Protein AF-A0AAD0HXM1-F1 (afdb_monomer_lite)

Sequence (402 aa):
MSLQNEPLKQADGYAETAYRADAIPEQSYAPQNEMLRGRILETRLPWGSYLGINPTTHQYSESWFREYDYMGRDYHDHTMINEKRWSKRVDENIGILYRLIRFIFVIYSHGFSFIRTGGGVGGGWLFTGVAFGTAILGSLATIVYGNNEFPWVLVKLLFWVALFCSIATLFLHLWEKHELKFYKGNRNWSDDYAFCRRTGMVMTSRGDFPFYEFDAYIEMRVGTQGSQFHSFKVIHRYPHRSPDPLTNNSLEFSFAVDGSITQRYAVWDMLQRYMDVSQPLPDVPELEPFRHLDPTTKAYDEAGKRGRPATYWRDLYANSSEEELKALREAHRAEVDSTIWGGRPDLMELSVPNYRETRKGEPEDVNDFGRFPWKEGKFVDRPEATPSLGSTDQQLNDEHTR

Structure (mmCIF, N/CA/C/O backbone):
data_AF-A0AAD0HXM1-F1
#
_entry.id   AF-A0AAD0HXM1-F1
#
loop_
_atom_site.group_PDB
_atom_site.id
_atom_site.type_symbol
_atom_site.label_atom_id
_atom_site.label_alt_id
_atom_site.label_comp_id
_atom_site.label_asym_id
_atom_site.label_entity_id
_atom_site.label_seq_id
_atom_site.pdbx_PDB_ins_code
_atom_site.Cartn_x
_atom_site.Cartn_y
_atom_site.Cartn_z
_atom_site.occupancy
_atom_site.B_iso_or_equiv
_atom_site.auth_seq_id
_atom_site.auth_comp_id
_atom_site.auth_asym_id
_atom_site.auth_atom_id
_atom_site.pdbx_PDB_model_num
ATOM 1 N N . MET A 1 1 ? -5.496 -35.653 29.731 1.00 32.97 1 MET A N 1
ATOM 2 C CA . MET A 1 1 ? -5.748 -35.720 28.276 1.00 32.97 1 MET A CA 1
ATOM 3 C C . MET A 1 1 ? -6.501 -34.456 27.915 1.00 32.97 1 MET A C 1
ATOM 5 O O . MET A 1 1 ? -7.514 -34.183 28.541 1.00 32.97 1 MET A O 1
ATOM 9 N N . SER A 1 2 ? -5.896 -33.638 27.057 1.00 34.12 2 SER A N 1
ATOM 10 C CA . SER A 1 2 ? -6.302 -32.267 26.736 1.00 34.12 2 SER A CA 1
ATOM 11 C C . SER A 1 2 ? -7.701 -32.228 26.118 1.00 34.12 2 SER A C 1
ATOM 13 O O . SER A 1 2 ? -7.911 -32.827 25.065 1.00 34.12 2 SER A O 1
ATOM 15 N N . LEU A 1 3 ? -8.642 -31.543 26.772 1.00 31.56 3 LEU A N 1
ATOM 16 C CA . LEU A 1 3 ? -9.893 -31.120 26.152 1.00 31.56 3 LEU A CA 1
ATOM 17 C C . LEU A 1 3 ? -9.554 -29.922 25.266 1.00 31.56 3 LEU A C 1
ATOM 19 O O . LEU A 1 3 ? -9.218 -28.845 25.753 1.00 31.56 3 LEU A O 1
ATOM 23 N N . GLN A 1 4 ? -9.559 -30.163 23.960 1.00 37.06 4 GLN A N 1
ATOM 24 C CA . GLN A 1 4 ? -9.468 -29.132 22.941 1.00 37.06 4 GLN A CA 1
ATOM 25 C C . GLN A 1 4 ? -10.657 -28.178 23.113 1.00 37.06 4 GLN A C 1
ATOM 27 O O . GLN A 1 4 ? -11.807 -28.580 22.960 1.00 37.06 4 GLN A O 1
ATOM 32 N N . ASN A 1 5 ? -10.363 -26.922 23.443 1.00 39.97 5 ASN A N 1
ATOM 33 C CA . ASN A 1 5 ? -11.288 -25.811 23.269 1.00 39.97 5 ASN A CA 1
ATOM 34 C C . ASN A 1 5 ? -11.462 -25.590 21.759 1.00 39.97 5 ASN A C 1
ATOM 36 O O . ASN A 1 5 ? -10.663 -24.887 21.143 1.00 39.97 5 ASN A O 1
ATOM 40 N N . GLU A 1 6 ? -12.469 -26.214 21.148 1.00 37.59 6 GLU A N 1
ATOM 41 C CA . GLU A 1 6 ? -13.006 -25.698 19.889 1.00 37.59 6 GLU A CA 1
ATOM 42 C C . GLU A 1 6 ? -13.690 -24.354 20.187 1.00 37.59 6 GLU A C 1
ATOM 44 O O . GLU A 1 6 ? -14.572 -24.310 21.049 1.00 37.59 6 GLU A O 1
ATOM 49 N N . PRO A 1 7 ? -13.311 -23.248 19.524 1.00 40.91 7 PRO A N 1
ATOM 50 C CA . PRO A 1 7 ? -14.053 -22.006 19.655 1.00 40.91 7 PRO A CA 1
ATOM 51 C C . PRO A 1 7 ? -15.442 -22.192 19.035 1.00 40.91 7 PRO A C 1
ATOM 53 O O . PRO A 1 7 ? -15.580 -22.624 17.886 1.00 40.91 7 PRO A O 1
ATOM 56 N N . LEU A 1 8 ? -16.472 -21.876 19.821 1.00 42.34 8 LEU A N 1
ATOM 57 C CA . LEU A 1 8 ? -17.867 -21.856 19.398 1.00 42.34 8 LEU A CA 1
ATOM 58 C C . LEU A 1 8 ? -18.001 -20.934 18.175 1.00 42.34 8 LEU A C 1
ATOM 60 O O . LEU A 1 8 ? -17.753 -19.734 18.246 1.00 42.34 8 LEU A O 1
ATOM 64 N N . LYS A 1 9 ? -18.365 -21.499 17.020 1.00 36.47 9 LYS A N 1
ATOM 65 C CA . LYS A 1 9 ? -18.714 -20.714 15.830 1.00 36.47 9 LYS A CA 1
ATOM 66 C C . LYS A 1 9 ? -20.023 -19.975 16.094 1.00 36.47 9 LYS A C 1
ATOM 68 O O . LYS A 1 9 ? -21.070 -20.614 16.191 1.00 36.47 9 LYS A O 1
ATOM 73 N N . GLN A 1 10 ? -19.984 -18.647 16.134 1.00 47.28 10 GLN A N 1
ATOM 74 C CA . GLN A 1 10 ? -21.189 -17.843 15.953 1.00 47.28 10 GLN A CA 1
ATOM 75 C C . GLN A 1 10 ? -21.678 -17.974 14.495 1.00 47.28 10 GLN A C 1
ATOM 77 O O . GLN A 1 10 ? -20.895 -18.237 13.578 1.00 47.28 10 GLN A O 1
ATOM 82 N N . ALA A 1 11 ? -22.988 -17.849 14.286 1.00 48.62 11 ALA A N 1
ATOM 83 C CA . ALA A 1 11 ? -23.705 -18.293 13.086 1.00 48.62 11 ALA A CA 1
ATOM 84 C C . ALA A 1 11 ? -23.389 -17.543 11.766 1.00 48.62 11 ALA A C 1
ATOM 86 O O . ALA A 1 11 ? -23.899 -17.947 10.725 1.00 48.62 11 ALA A O 1
ATOM 87 N N . ASP A 1 12 ? -22.506 -16.537 11.768 1.00 63.88 12 ASP A N 1
ATOM 88 C CA . ASP A 1 12 ? -22.343 -15.591 10.648 1.00 63.88 12 ASP A CA 1
ATOM 89 C C . ASP A 1 12 ? -20.978 -15.645 9.934 1.00 63.88 12 ASP A C 1
ATOM 91 O O . ASP A 1 12 ? -20.632 -14.762 9.157 1.00 63.88 12 ASP A O 1
ATOM 95 N N . GLY A 1 13 ? -20.175 -16.693 10.148 1.00 84.19 13 GLY A N 1
ATOM 96 C CA . GLY A 1 13 ? -18.921 -16.897 9.401 1.00 84.19 13 GLY A CA 1
ATOM 97 C C . GLY A 1 13 ? -17.726 -16.033 9.841 1.00 84.19 13 GLY A C 1
ATOM 98 O O . GLY A 1 13 ? -16.655 -16.142 9.231 1.00 84.19 13 GLY A O 1
ATOM 99 N N . TYR A 1 14 ? -17.880 -15.246 10.910 1.00 93.12 14 TYR A N 1
ATOM 100 C CA . TYR A 1 14 ? -16.817 -14.514 11.611 1.00 93.12 14 TYR A CA 1
ATOM 101 C C . TYR A 1 14 ? -16.508 -15.151 12.976 1.00 93.12 14 TYR A C 1
ATOM 103 O O . TYR A 1 14 ? -17.357 -15.821 13.564 1.00 93.12 14 TYR A O 1
ATOM 111 N N . ALA A 1 15 ? -15.282 -14.971 13.471 1.00 92.69 15 ALA A N 1
ATOM 112 C CA . ALA A 1 15 ? -14.894 -15.387 14.818 1.00 92.69 15 ALA A CA 1
ATOM 113 C C . ALA A 1 15 ? -15.370 -14.370 15.867 1.00 92.69 15 ALA A C 1
ATOM 115 O O . ALA A 1 15 ? -15.524 -13.192 15.560 1.00 92.69 15 ALA A O 1
ATOM 116 N N . GLU A 1 16 ? -15.506 -14.793 17.125 1.00 90.69 16 GLU A N 1
ATOM 117 C CA . GLU A 1 16 ? -15.851 -13.893 18.242 1.00 90.69 16 GLU A CA 1
ATOM 118 C C . GLU A 1 16 ? -14.805 -12.788 18.465 1.00 90.69 16 GLU A C 1
ATOM 120 O O . GLU A 1 16 ? -15.119 -11.711 18.957 1.00 90.69 16 GLU A O 1
ATOM 125 N N . THR A 1 17 ? -13.558 -13.040 18.065 1.00 92.75 17 THR A N 1
ATOM 126 C CA . THR A 1 17 ? -12.446 -12.083 18.128 1.00 92.75 17 THR A CA 1
ATOM 127 C C . THR A 1 17 ? -12.428 -11.092 16.962 1.00 92.75 17 THR A C 1
ATOM 129 O O . THR A 1 17 ? -11.535 -10.245 16.901 1.00 92.75 17 THR A O 1
ATOM 132 N N . ALA A 1 18 ? -13.366 -11.202 16.011 1.00 95.25 18 ALA A N 1
ATOM 133 C CA . ALA A 1 18 ? -13.436 -10.312 14.862 1.00 95.25 18 ALA A CA 1
ATOM 134 C C . ALA A 1 18 ? -13.611 -8.854 15.302 1.00 95.25 18 ALA A C 1
ATOM 136 O O . ALA A 1 18 ? -14.377 -8.537 16.211 1.00 95.25 18 ALA A O 1
ATOM 137 N N . TYR A 1 19 ? -12.883 -7.954 14.643 1.00 95.56 19 TYR A N 1
ATOM 138 C CA . TYR A 1 19 ? -12.873 -6.549 15.023 1.00 95.56 19 TYR A CA 1
ATOM 139 C C . TYR A 1 19 ? -14.203 -5.873 14.672 1.00 95.56 19 TYR A C 1
ATOM 141 O O . TYR A 1 19 ? -14.718 -6.041 13.565 1.00 95.56 19 TYR A O 1
ATOM 149 N N . ARG A 1 20 ? -14.729 -5.081 15.611 1.00 94.19 20 ARG A N 1
ATOM 150 C CA . ARG A 1 20 ? -15.883 -4.201 15.417 1.00 94.19 20 ARG A CA 1
ATOM 151 C C . ARG A 1 20 ? -15.635 -2.862 16.106 1.00 94.19 20 ARG A C 1
ATOM 153 O O . ARG A 1 20 ? -15.197 -2.845 17.258 1.00 94.19 20 ARG A O 1
ATOM 160 N N . ALA A 1 21 ? -15.905 -1.749 15.423 1.00 92.00 21 ALA A N 1
ATOM 161 C CA . ALA A 1 21 ? -15.661 -0.414 15.976 1.00 92.00 21 ALA A CA 1
ATOM 162 C C . ALA A 1 21 ? -16.510 -0.098 17.218 1.00 92.00 21 ALA A C 1
ATOM 164 O O . ALA A 1 21 ? -16.067 0.641 18.092 1.00 92.00 21 ALA A O 1
ATOM 165 N N . ASP A 1 22 ? -17.714 -0.667 17.297 1.00 89.56 22 ASP A N 1
ATOM 166 C CA . ASP A 1 22 ? -18.676 -0.487 18.389 1.00 89.56 22 ASP A CA 1
ATOM 167 C C . ASP A 1 22 ? -18.417 -1.404 19.597 1.00 89.56 22 ASP A C 1
ATOM 169 O O . ASP A 1 22 ? -19.078 -1.264 20.624 1.00 89.56 22 ASP A O 1
ATOM 173 N N . ALA A 1 23 ? -17.458 -2.332 19.499 1.00 90.94 23 ALA A N 1
ATOM 174 C CA . ALA A 1 23 ? -17.190 -3.342 20.522 1.00 90.94 23 ALA A CA 1
ATOM 175 C C . ALA A 1 23 ? -15.684 -3.566 20.752 1.00 90.94 23 ALA A C 1
ATOM 177 O O . ALA A 1 23 ? -15.217 -4.702 20.847 1.00 90.94 23 ALA A O 1
ATOM 178 N N . ILE A 1 24 ? -14.903 -2.484 20.831 1.00 92.50 24 ILE A N 1
ATOM 179 C CA . ILE A 1 24 ? -13.469 -2.569 21.141 1.00 92.50 24 ILE A CA 1
ATOM 180 C C . ILE A 1 24 ? -13.301 -2.985 22.616 1.00 92.50 24 ILE A C 1
ATOM 182 O O . ILE A 1 24 ? -13.756 -2.255 23.502 1.00 92.50 24 ILE A O 1
ATOM 186 N N . PRO A 1 25 ? -12.640 -4.121 22.912 1.00 93.44 25 PRO A N 1
ATOM 187 C CA . PRO A 1 25 ? -12.508 -4.604 24.282 1.00 93.44 25 PRO A CA 1
ATOM 188 C C . PRO A 1 25 ? -11.629 -3.681 25.127 1.00 93.44 25 PRO A C 1
ATOM 190 O O . PRO A 1 25 ? -10.716 -3.023 24.615 1.00 93.44 25 PRO A O 1
ATOM 193 N N . GLU A 1 26 ? -11.881 -3.677 26.437 1.00 94.25 26 GLU A N 1
ATOM 194 C CA . GLU A 1 26 ? -11.019 -3.005 27.408 1.00 94.25 26 GLU A CA 1
ATOM 195 C C . GLU A 1 26 ? -9.593 -3.554 27.345 1.00 94.25 26 GLU A C 1
ATOM 197 O O . GLU A 1 26 ? -9.349 -4.756 27.200 1.00 94.25 26 GLU A O 1
ATOM 202 N N . GLN A 1 27 ? -8.633 -2.646 27.457 1.00 93.31 27 GLN A N 1
ATOM 203 C CA . GLN A 1 27 ? -7.227 -2.929 27.248 1.00 93.31 27 GLN A CA 1
ATOM 204 C C . GLN A 1 27 ? -6.375 -2.357 28.378 1.00 93.31 27 GLN A C 1
ATOM 206 O O . GLN A 1 27 ? -6.724 -1.386 29.049 1.00 93.31 27 GLN A O 1
ATOM 211 N N . SER A 1 28 ? -5.200 -2.956 28.575 1.00 91.06 28 SER A N 1
ATOM 212 C CA . SER A 1 28 ? -4.213 -2.423 29.512 1.00 91.06 28 SER A CA 1
ATOM 213 C C . SER A 1 28 ? -3.706 -1.055 29.060 1.00 91.06 28 SER A C 1
ATOM 215 O O . SER A 1 28 ? -3.667 -0.768 27.861 1.00 91.06 28 SER A O 1
ATOM 217 N N . TYR A 1 29 ? -3.225 -0.257 30.014 1.00 88.75 29 TYR A N 1
ATOM 218 C CA . TYR A 1 29 ? -2.552 1.016 29.759 1.00 88.75 29 TYR A CA 1
ATOM 219 C C . TYR A 1 29 ? -1.592 0.942 28.566 1.00 88.75 29 TYR A C 1
ATOM 221 O O . TYR A 1 29 ? -0.802 0.002 28.452 1.00 88.75 29 TYR A O 1
ATOM 229 N N . ALA A 1 30 ? -1.649 1.948 27.696 1.00 85.94 30 ALA A N 1
ATOM 230 C CA . ALA A 1 30 ? -0.683 2.153 26.633 1.00 85.94 30 ALA A CA 1
ATOM 231 C C . ALA A 1 30 ? 0.693 2.411 27.275 1.00 85.94 30 ALA A C 1
ATOM 233 O O . ALA A 1 30 ? 0.867 3.436 27.944 1.00 85.94 30 ALA A O 1
ATOM 234 N N . PRO A 1 31 ? 1.662 1.488 27.139 1.00 83.31 31 PRO A N 1
ATOM 235 C CA . PRO A 1 31 ? 2.967 1.662 27.750 1.00 83.31 31 PRO A CA 1
ATOM 236 C C . PRO A 1 31 ? 3.726 2.778 27.037 1.00 83.31 31 PRO A C 1
ATOM 238 O O . PRO A 1 31 ? 3.564 2.997 25.834 1.00 83.31 31 PRO A O 1
ATOM 241 N N . GLN A 1 32 ? 4.625 3.444 27.759 1.00 76.06 32 GLN A N 1
ATOM 242 C CA . GLN A 1 32 ? 5.604 4.299 27.107 1.00 76.06 32 GLN A CA 1
ATOM 243 C C . GLN A 1 32 ? 6.514 3.413 26.253 1.00 76.06 32 GLN A C 1
ATOM 245 O O . GLN A 1 32 ? 7.295 2.612 26.766 1.00 76.06 32 GLN A O 1
ATOM 250 N N . ASN A 1 33 ? 6.377 3.512 24.934 1.00 71.88 33 ASN A N 1
ATOM 251 C CA . ASN A 1 33 ? 7.138 2.670 24.029 1.00 71.88 33 ASN A CA 1
ATOM 252 C C . ASN A 1 33 ? 8.527 3.285 23.790 1.00 71.88 33 ASN A C 1
ATOM 254 O O . ASN A 1 33 ? 8.722 4.092 22.880 1.00 71.88 33 ASN A O 1
ATOM 258 N N . GLU A 1 34 ? 9.501 2.904 24.624 1.00 68.50 34 GLU A N 1
ATOM 259 C CA . GLU A 1 34 ? 10.899 3.339 24.486 1.00 68.50 34 GLU A CA 1
ATOM 260 C C . GLU A 1 34 ? 11.507 2.965 23.127 1.00 68.50 34 GLU A C 1
ATOM 262 O O . GLU A 1 34 ? 12.394 3.663 22.643 1.00 68.50 34 GLU A O 1
ATOM 267 N N . MET A 1 35 ? 10.991 1.929 22.457 1.00 68.12 35 MET A N 1
ATOM 268 C CA . MET A 1 35 ? 11.449 1.512 21.124 1.00 68.12 35 MET A CA 1
ATOM 269 C C . MET A 1 35 ? 11.015 2.496 20.024 1.00 68.12 35 MET A C 1
ATOM 271 O O . MET A 1 35 ? 11.477 2.405 18.888 1.00 68.12 35 MET A O 1
ATOM 275 N N . LEU A 1 36 ? 10.141 3.459 20.342 1.00 73.50 36 LEU A N 1
ATOM 276 C CA . LEU A 1 36 ? 9.790 4.571 19.453 1.00 73.50 36 LEU A CA 1
ATOM 277 C C . LEU A 1 36 ? 10.665 5.811 19.675 1.00 73.50 36 LEU A C 1
ATOM 279 O O . LEU A 1 36 ? 10.545 6.797 18.943 1.00 73.50 36 LEU A O 1
ATOM 283 N N . ARG A 1 37 ? 11.552 5.792 20.676 1.00 68.62 37 ARG A N 1
ATOM 284 C CA . ARG A 1 37 ? 12.403 6.932 21.019 1.00 68.62 37 ARG A CA 1
ATOM 285 C C . ARG A 1 37 ? 13.362 7.255 19.871 1.00 68.62 37 ARG A C 1
ATOM 287 O O . ARG A 1 37 ? 13.983 6.372 19.293 1.00 68.62 37 ARG A O 1
ATOM 294 N N . GLY A 1 38 ? 13.480 8.541 19.538 1.00 67.00 38 GLY A N 1
ATOM 295 C CA . GLY A 1 38 ? 14.324 9.022 18.436 1.00 67.00 38 GLY A CA 1
ATOM 296 C C . GLY A 1 38 ? 13.674 8.951 17.048 1.00 67.00 38 GLY A C 1
ATOM 297 O O . GLY A 1 38 ? 14.235 9.490 16.097 1.00 67.00 38 GLY A O 1
ATOM 298 N N . ARG A 1 39 ? 12.479 8.354 16.920 1.00 74.81 39 ARG A N 1
ATOM 299 C CA . ARG A 1 39 ? 11.689 8.386 15.682 1.00 74.81 39 ARG A CA 1
ATOM 300 C C . ARG A 1 39 ? 10.868 9.668 15.600 1.00 74.81 39 ARG A C 1
ATOM 302 O O . ARG A 1 39 ? 10.336 10.152 16.601 1.00 74.81 39 ARG A O 1
ATOM 309 N N . ILE A 1 40 ? 10.709 10.185 14.385 1.00 73.50 40 ILE A N 1
ATOM 310 C CA . ILE A 1 40 ? 9.857 11.346 14.117 1.00 73.50 40 ILE A CA 1
ATOM 311 C C . ILE A 1 40 ? 8.458 10.834 13.767 1.00 73.50 40 ILE A C 1
ATOM 313 O O . ILE A 1 40 ? 8.066 10.740 12.606 1.00 73.50 40 ILE A O 1
ATOM 317 N N . LEU A 1 41 ? 7.734 10.426 14.810 1.00 75.81 41 LEU A N 1
ATOM 318 C CA . LEU A 1 41 ? 6.304 10.135 14.736 1.00 75.81 41 LEU A CA 1
ATOM 319 C C . LEU A 1 41 ? 5.560 11.461 14.873 1.00 75.81 41 LEU A C 1
ATOM 321 O O . LEU A 1 41 ? 5.592 12.078 15.945 1.00 75.81 41 LEU A O 1
ATOM 325 N N . GLU A 1 42 ? 4.970 11.916 13.773 1.00 71.62 42 GLU A N 1
ATOM 326 C CA . GLU A 1 42 ? 4.308 13.218 13.694 1.00 71.62 42 GLU A CA 1
ATOM 327 C C . GLU A 1 42 ? 2.931 13.169 14.342 1.00 71.62 42 GLU A C 1
ATOM 329 O O . GLU A 1 42 ? 2.610 14.006 15.179 1.00 71.62 42 GLU A O 1
ATOM 334 N N . THR A 1 43 ? 2.129 12.163 13.988 1.00 79.44 43 THR A N 1
ATOM 335 C CA . THR A 1 43 ? 0.763 12.031 14.494 1.00 79.44 43 THR A CA 1
ATOM 336 C C . THR A 1 43 ? 0.313 10.573 14.553 1.00 79.44 43 THR A C 1
ATOM 338 O O . THR A 1 43 ? 0.739 9.743 13.740 1.00 79.44 43 THR A O 1
ATOM 341 N N . ARG A 1 44 ? -0.540 10.261 15.536 1.00 87.81 44 ARG A N 1
ATOM 342 C CA . ARG A 1 44 ? -1.249 8.979 15.655 1.00 87.81 44 ARG A CA 1
ATOM 343 C C . ARG A 1 44 ? -2.659 9.139 15.091 1.00 87.81 44 ARG A C 1
ATOM 345 O O . ARG A 1 44 ? -3.363 10.074 15.466 1.00 87.81 44 ARG A O 1
ATOM 352 N N . LEU A 1 45 ? -3.086 8.245 14.209 1.00 90.94 45 LEU A N 1
ATOM 353 C CA . LEU A 1 45 ? -4.378 8.318 13.521 1.00 90.94 45 LEU A CA 1
ATOM 354 C C . LEU A 1 45 ? -5.527 7.784 14.398 1.00 90.94 45 LEU A C 1
ATOM 356 O O . LEU A 1 45 ? -5.273 6.934 15.252 1.00 90.94 45 LEU A O 1
ATOM 360 N N . PRO A 1 46 ? -6.765 8.290 14.230 1.00 91.12 46 PRO A N 1
ATOM 361 C CA . PRO A 1 46 ? -7.874 7.974 15.129 1.00 91.12 46 PRO A CA 1
ATOM 362 C C . PRO A 1 46 ? -8.513 6.624 14.799 1.00 91.12 46 PRO A C 1
ATOM 364 O O . PRO A 1 46 ? -8.541 6.214 13.634 1.00 91.12 46 PRO A O 1
ATOM 367 N N . TRP A 1 47 ? -9.069 5.959 15.810 1.00 93.19 47 TRP A N 1
ATOM 368 C CA . TRP A 1 47 ? -9.835 4.724 15.652 1.00 93.19 47 TRP A CA 1
ATOM 369 C C . TRP A 1 47 ? -11.346 4.957 15.512 1.00 93.19 47 TRP A C 1
ATOM 371 O O . TRP A 1 47 ? -11.919 5.820 16.174 1.00 93.19 47 TRP A O 1
ATOM 381 N N . GLY A 1 48 ? -12.001 4.132 14.690 1.00 85.88 48 GLY A N 1
ATOM 382 C CA . GLY A 1 48 ? -13.452 3.899 14.698 1.00 85.88 48 GLY A CA 1
ATOM 383 C C . GLY A 1 48 ? -14.349 4.991 14.094 1.00 85.88 48 GLY A C 1
ATOM 384 O O . GLY A 1 48 ? -15.547 4.774 13.949 1.00 85.88 48 GLY A O 1
ATOM 385 N N . SER A 1 49 ? -13.801 6.145 13.703 1.00 88.06 49 SER A N 1
ATOM 386 C CA . SER A 1 49 ? -14.552 7.227 13.047 1.00 88.06 49 SER A CA 1
ATOM 387 C C . SER A 1 49 ? -14.300 7.240 11.535 1.00 88.06 49 SER A C 1
ATOM 389 O O . SER A 1 49 ? -13.359 7.880 11.057 1.00 88.06 49 SER A O 1
ATOM 391 N N . TYR A 1 50 ? -15.118 6.504 10.776 1.00 92.81 50 TYR A N 1
ATOM 392 C CA . TYR A 1 50 ? -14.901 6.300 9.338 1.00 92.81 50 TYR A CA 1
ATOM 393 C C . TYR A 1 50 ? -15.503 7.408 8.471 1.00 92.81 50 TYR A C 1
ATOM 395 O O . TYR A 1 50 ? -16.666 7.764 8.640 1.00 92.81 50 TYR A O 1
ATOM 403 N N . LEU A 1 51 ? -14.736 7.902 7.496 1.00 93.25 51 LEU A N 1
ATOM 404 C CA . LEU A 1 51 ? -15.245 8.790 6.439 1.00 93.25 51 LEU A CA 1
ATOM 405 C C . LEU A 1 51 ? -15.717 8.020 5.202 1.00 93.25 51 LEU A C 1
ATOM 407 O O . LEU A 1 51 ? -16.449 8.565 4.384 1.00 93.25 51 LEU A O 1
ATOM 411 N N . GLY A 1 52 ? -15.304 6.758 5.047 1.00 93.00 52 GLY A N 1
ATOM 412 C CA . GLY A 1 52 ? -15.732 5.929 3.917 1.00 93.00 52 GLY A CA 1
ATOM 413 C C . GLY A 1 52 ? -14.996 6.227 2.609 1.00 93.00 52 GLY A C 1
ATOM 414 O O . GLY A 1 52 ? -15.340 5.655 1.578 1.00 93.00 52 GLY A O 1
ATOM 415 N N . ILE A 1 53 ? -13.968 7.080 2.642 1.00 94.00 53 ILE A N 1
ATOM 416 C CA . ILE A 1 53 ? -13.172 7.448 1.469 1.00 94.00 53 ILE A CA 1
ATOM 417 C C . ILE A 1 53 ? -11.936 6.552 1.402 1.00 94.00 53 ILE A C 1
ATOM 419 O O . ILE A 1 53 ? -11.179 6.423 2.366 1.00 94.00 53 ILE A O 1
ATOM 423 N N . ASN A 1 54 ? -11.750 5.898 0.258 1.00 95.38 54 ASN A N 1
ATOM 424 C CA . ASN A 1 54 ? -10.607 5.029 0.007 1.00 95.38 54 ASN A CA 1
ATOM 425 C C . ASN A 1 54 ? -9.393 5.847 -0.469 1.00 95.38 54 ASN A C 1
ATOM 427 O O . ASN A 1 54 ? -9.547 6.920 -1.044 1.00 95.38 54 ASN A O 1
ATOM 431 N N . PRO A 1 55 ? -8.170 5.352 -0.253 1.00 94.81 55 PRO A N 1
ATOM 432 C CA . PRO A 1 55 ? -6.971 5.952 -0.814 1.00 94.81 55 PRO A CA 1
ATOM 433 C C . PRO A 1 55 ? -6.929 5.756 -2.329 1.00 94.81 55 PRO A C 1
ATOM 435 O O . PRO A 1 55 ? -7.336 4.715 -2.855 1.00 94.81 55 PRO A O 1
ATOM 438 N N . THR A 1 56 ? -6.340 6.720 -3.035 1.00 93.81 56 THR A N 1
ATOM 439 C CA . THR A 1 56 ? -6.282 6.693 -4.502 1.00 93.81 56 THR A CA 1
ATOM 440 C C . THR A 1 56 ? -5.538 5.471 -5.040 1.00 93.81 56 THR A C 1
ATOM 442 O O . THR A 1 56 ? -5.918 4.939 -6.082 1.00 93.81 56 THR A O 1
ATOM 445 N N . THR A 1 57 ? -4.522 4.991 -4.314 1.00 90.94 57 THR A N 1
ATOM 446 C CA . THR A 1 57 ? -3.734 3.802 -4.679 1.00 90.94 57 THR A CA 1
ATOM 447 C C . THR A 1 57 ? -4.574 2.532 -4.797 1.00 90.94 57 THR A C 1
ATOM 449 O O . THR A 1 57 ? -4.210 1.655 -5.574 1.00 90.94 57 THR A O 1
ATOM 452 N N . HIS A 1 58 ? -5.683 2.438 -4.057 1.00 92.88 58 HIS A N 1
ATOM 453 C CA . HIS A 1 58 ? -6.606 1.307 -4.134 1.00 92.88 58 HIS A CA 1
ATOM 454 C C . HIS A 1 58 ? -7.844 1.640 -4.960 1.00 92.88 58 HIS A C 1
ATOM 456 O O . HIS A 1 58 ? -8.198 0.860 -5.831 1.00 92.88 58 HIS A O 1
ATOM 462 N N . GLN A 1 59 ? -8.465 2.813 -4.781 1.00 93.56 59 GLN A N 1
ATOM 463 C CA . GLN A 1 59 ? -9.699 3.164 -5.499 1.00 93.56 59 GLN A CA 1
ATOM 464 C C . GLN A 1 59 ? -9.563 3.040 -7.025 1.00 93.56 59 GLN A C 1
ATOM 466 O O . GLN A 1 59 ? -10.486 2.577 -7.684 1.00 93.56 59 GLN A O 1
ATOM 471 N N . TYR A 1 60 ? -8.412 3.431 -7.577 1.00 92.38 60 TYR A N 1
ATOM 472 C CA . TYR A 1 60 ? -8.107 3.296 -9.002 1.00 92.38 60 TYR A CA 1
ATOM 473 C C . TYR A 1 60 ? -6.750 2.610 -9.215 1.00 92.38 60 TYR A C 1
ATOM 475 O O . TYR A 1 60 ? -5.875 3.130 -9.911 1.00 92.38 60 TYR A O 1
ATOM 483 N N . SER A 1 61 ? -6.578 1.432 -8.612 1.00 88.62 61 SER A N 1
ATOM 484 C CA . SER A 1 61 ? -5.371 0.597 -8.704 1.00 88.62 61 SER A CA 1
ATOM 485 C C . SER A 1 61 ? -4.922 0.333 -10.151 1.00 88.62 61 SER A C 1
ATOM 487 O O . SER A 1 61 ? -5.731 0.018 -11.022 1.00 88.62 61 SER A O 1
ATOM 489 N N . GLU A 1 62 ? -3.631 0.462 -10.452 1.00 83.06 62 GLU A N 1
ATOM 490 C CA . GLU A 1 62 ? -3.134 0.380 -11.838 1.00 83.06 62 GLU A CA 1
ATOM 491 C C . GLU A 1 62 ? -2.965 -1.058 -12.341 1.00 83.06 62 GLU A C 1
ATOM 493 O O . GLU A 1 62 ? -3.150 -1.329 -13.526 1.00 83.06 62 GLU A O 1
ATOM 498 N N . SER A 1 63 ? -2.626 -1.994 -11.454 1.00 81.56 63 SER A N 1
ATOM 499 C CA . SER A 1 63 ? -2.197 -3.341 -11.845 1.00 81.56 63 SER A CA 1
ATOM 500 C C . SER A 1 63 ? -3.282 -4.411 -11.730 1.00 81.56 63 SER A C 1
ATOM 502 O O . SER A 1 63 ? -3.138 -5.473 -12.340 1.00 81.56 63 SER A O 1
ATOM 504 N N . TRP A 1 64 ? -4.363 -4.156 -10.982 1.00 89.25 64 TRP A N 1
ATOM 505 C CA . TRP A 1 64 ? -5.323 -5.199 -10.603 1.00 89.25 64 TRP A CA 1
ATOM 506 C C . TRP A 1 64 ? -5.967 -5.881 -11.821 1.00 89.25 64 TRP A C 1
ATOM 508 O O . TRP A 1 64 ? -5.988 -7.106 -11.890 1.00 89.25 64 TRP A O 1
ATOM 518 N N . PHE A 1 65 ? -6.435 -5.101 -12.805 1.00 92.00 65 PHE A N 1
ATOM 519 C CA . PHE A 1 65 ? -7.268 -5.604 -13.899 1.00 92.00 65 PHE A CA 1
ATOM 520 C C . PHE A 1 65 ? -6.499 -6.559 -14.809 1.00 92.00 65 PHE A C 1
ATOM 522 O O . PHE A 1 65 ? -7.001 -7.620 -15.163 1.00 92.00 65 PHE A O 1
ATOM 529 N N . ARG A 1 66 ? -5.241 -6.228 -15.125 1.00 88.88 66 ARG A N 1
ATOM 530 C CA . ARG A 1 66 ? -4.372 -7.077 -15.948 1.00 88.88 66 ARG A CA 1
ATOM 531 C C . ARG A 1 66 ? -4.047 -8.399 -15.246 1.00 88.88 66 ARG A C 1
ATOM 533 O O . ARG A 1 66 ? -3.951 -9.437 -15.894 1.00 88.88 66 ARG A O 1
ATOM 540 N N . GLU A 1 67 ? -3.864 -8.365 -13.924 1.00 89.75 67 GLU A N 1
ATOM 541 C CA . GLU A 1 67 ? -3.675 -9.579 -13.121 1.00 89.75 67 GLU A CA 1
ATOM 542 C C . GLU A 1 67 ? -4.964 -10.411 -13.061 1.00 89.75 67 GLU A C 1
ATOM 544 O O . GLU A 1 67 ? -4.914 -11.620 -13.282 1.00 89.75 67 GLU A O 1
ATOM 549 N N . TYR A 1 68 ? -6.110 -9.768 -12.825 1.00 91.12 68 TYR A N 1
ATOM 550 C CA . TYR A 1 68 ? -7.426 -10.403 -12.772 1.00 91.12 68 TYR A CA 1
ATOM 551 C C . TYR A 1 68 ? -7.791 -11.088 -14.094 1.00 91.12 68 TYR A C 1
ATOM 553 O O . TYR A 1 68 ? -8.139 -12.269 -14.087 1.00 91.12 68 TYR A O 1
ATOM 561 N N . ASP A 1 69 ? -7.648 -10.389 -15.222 1.00 90.69 69 ASP A N 1
ATOM 562 C CA . ASP A 1 69 ? -7.949 -10.909 -16.561 1.00 90.69 69 ASP A CA 1
ATOM 563 C C . ASP A 1 69 ? -7.079 -12.131 -16.906 1.00 90.69 69 ASP A C 1
ATOM 565 O O . ASP A 1 69 ? -7.572 -13.151 -17.388 1.00 90.69 69 ASP A O 1
ATOM 569 N N . TYR A 1 70 ? -5.788 -12.088 -16.558 1.00 90.00 70 TYR A N 1
ATOM 570 C CA . TYR A 1 70 ? -4.870 -13.201 -16.801 1.00 90.00 70 TYR A CA 1
ATOM 571 C C . TYR A 1 70 ? -5.100 -14.406 -15.872 1.00 90.00 70 TYR A C 1
ATOM 573 O O . TYR A 1 70 ? -5.000 -15.561 -16.298 1.00 90.00 70 TYR A O 1
ATOM 581 N N . MET A 1 71 ? -5.336 -14.165 -14.579 1.00 89.12 71 MET A N 1
ATOM 582 C CA . MET A 1 71 ? -5.447 -15.227 -13.571 1.00 89.12 71 MET A CA 1
ATOM 583 C C . MET A 1 71 ? -6.839 -15.864 -13.542 1.00 89.12 71 MET A C 1
ATOM 585 O O . MET A 1 71 ? -6.957 -17.056 -13.244 1.00 89.12 71 MET A O 1
ATOM 589 N N . GLY A 1 72 ? -7.886 -15.098 -13.857 1.00 88.44 72 GLY A N 1
ATOM 590 C CA . GLY A 1 72 ? -9.273 -15.541 -13.828 1.00 88.44 72 GLY A CA 1
ATOM 591 C C . GLY A 1 72 ? -9.669 -16.079 -12.452 1.00 88.44 72 GLY A C 1
ATOM 592 O O . GLY A 1 72 ? -9.623 -15.369 -11.450 1.00 88.44 72 GLY A O 1
ATOM 593 N N . ARG A 1 73 ? -10.042 -17.362 -12.388 1.00 85.19 73 ARG A N 1
ATOM 594 C CA . ARG A 1 73 ? -10.487 -18.013 -11.140 1.00 85.19 73 ARG A CA 1
ATOM 595 C C . ARG A 1 73 ? -9.394 -18.123 -10.077 1.00 85.19 73 ARG A C 1
ATOM 597 O O . ARG A 1 73 ? -9.719 -18.123 -8.896 1.00 85.19 73 ARG A O 1
ATOM 604 N N . ASP A 1 74 ? -8.128 -18.163 -10.484 1.00 88.25 74 ASP A N 1
ATOM 605 C CA . ASP A 1 74 ? -7.001 -18.310 -9.556 1.00 88.25 74 ASP A CA 1
ATOM 606 C C . ASP A 1 74 ? -6.625 -16.969 -8.894 1.00 88.25 74 ASP A C 1
ATOM 608 O O . ASP A 1 74 ? -5.776 -16.927 -8.007 1.00 88.25 74 ASP A O 1
ATOM 612 N N . TYR A 1 75 ? -7.250 -15.852 -9.300 1.00 89.94 75 TYR A N 1
ATOM 613 C CA . TYR A 1 75 ? -6.917 -14.511 -8.807 1.00 89.94 75 TYR A CA 1
ATOM 614 C C . TYR A 1 75 ? -7.002 -14.393 -7.275 1.00 89.94 75 TYR A C 1
ATOM 616 O O . TYR A 1 75 ? -6.179 -13.705 -6.672 1.00 89.94 75 TYR A O 1
ATOM 624 N N . HIS A 1 76 ? -7.932 -15.119 -6.641 1.00 90.56 76 HIS A N 1
ATOM 625 C CA . HIS A 1 76 ? -8.100 -15.167 -5.181 1.00 90.56 76 HIS A CA 1
ATOM 626 C C . HIS A 1 76 ? -6.805 -15.511 -4.424 1.00 90.56 76 HIS A C 1
ATOM 628 O O . HIS A 1 76 ? -6.539 -14.945 -3.361 1.00 90.56 76 HIS A O 1
ATOM 634 N N . ASP A 1 77 ? -5.983 -16.408 -4.972 1.00 86.44 77 ASP A N 1
ATOM 635 C CA . ASP A 1 77 ? -4.787 -16.914 -4.290 1.00 86.44 77 ASP A CA 1
ATOM 636 C C . ASP A 1 77 ? -3.543 -16.061 -4.574 1.00 86.44 77 ASP A C 1
ATOM 638 O O . ASP A 1 77 ? -2.566 -16.093 -3.823 1.00 86.44 77 ASP A O 1
ATOM 642 N N . HIS A 1 78 ? -3.593 -15.244 -5.626 1.00 86.25 78 HIS A N 1
ATOM 643 C CA . HIS A 1 78 ? -2.470 -14.436 -6.103 1.00 86.25 78 HIS A CA 1
ATOM 644 C C . HIS A 1 78 ? -2.618 -12.933 -5.841 1.00 86.25 78 HIS A C 1
ATOM 646 O O . HIS A 1 78 ? -1.687 -12.173 -6.144 1.00 86.25 78 HIS A O 1
ATOM 652 N N . THR A 1 79 ? -3.741 -12.497 -5.274 1.00 89.69 79 THR A N 1
ATOM 653 C CA . THR A 1 79 ? -3.963 -11.114 -4.841 1.00 89.69 79 THR A CA 1
ATOM 654 C C . THR A 1 79 ? -3.428 -10.863 -3.428 1.00 89.69 79 THR A C 1
ATOM 656 O O . THR A 1 79 ? -3.450 -11.738 -2.560 1.00 89.69 79 THR A O 1
ATOM 659 N N . MET A 1 80 ? -2.968 -9.633 -3.191 1.00 91.38 80 MET A N 1
ATOM 660 C CA . MET A 1 80 ? -2.565 -9.155 -1.866 1.00 91.38 80 MET A CA 1
ATOM 661 C C . MET A 1 80 ? -3.750 -9.079 -0.898 1.00 91.38 80 MET A C 1
ATOM 663 O O . MET A 1 80 ? -3.578 -9.295 0.302 1.00 91.38 80 MET A O 1
ATOM 667 N N . ILE A 1 81 ? -4.929 -8.722 -1.412 1.00 93.62 81 ILE A N 1
ATOM 668 C CA . ILE A 1 81 ? -6.133 -8.471 -0.620 1.00 93.62 81 ILE A CA 1
ATOM 669 C C . ILE A 1 81 ? -7.284 -9.286 -1.202 1.00 93.62 81 ILE A C 1
ATOM 671 O O . ILE A 1 81 ? -7.565 -9.200 -2.397 1.00 93.62 81 ILE A O 1
ATOM 675 N N . ASN A 1 82 ? -7.960 -10.045 -0.346 1.00 94.56 82 ASN A N 1
ATOM 676 C CA . ASN A 1 82 ? -9.228 -10.711 -0.639 1.00 94.56 82 ASN A CA 1
ATOM 677 C C . ASN A 1 82 ? -10.201 -10.527 0.541 1.00 94.56 82 ASN A C 1
ATOM 679 O O . ASN A 1 82 ? -9.950 -9.728 1.444 1.00 94.56 82 ASN A O 1
ATOM 683 N N . GLU A 1 83 ? -11.319 -11.251 0.565 1.00 94.62 83 GLU A N 1
ATOM 684 C CA . GLU A 1 83 ? -12.337 -11.126 1.613 1.00 94.62 83 GLU A CA 1
ATOM 685 C C . GLU A 1 83 ? -11.884 -11.608 3.002 1.00 94.62 83 GLU A C 1
ATOM 687 O O . GLU A 1 83 ? -12.524 -11.305 4.007 1.00 94.62 83 GLU A O 1
ATOM 692 N N . LYS A 1 84 ? -10.807 -12.398 3.070 1.00 93.38 84 LYS A N 1
ATOM 693 C CA . LYS A 1 84 ? -10.307 -13.007 4.311 1.00 93.38 84 LYS A CA 1
ATOM 694 C C . LYS A 1 84 ? -9.081 -12.297 4.854 1.00 93.38 84 LYS A C 1
ATOM 696 O O . LYS A 1 84 ? -8.998 -12.113 6.069 1.00 93.38 84 LYS A O 1
ATOM 701 N N . ARG A 1 85 ? -8.133 -11.969 3.973 1.00 93.81 85 ARG A N 1
ATOM 702 C CA . ARG A 1 85 ? -6.803 -11.478 4.336 1.00 93.81 85 ARG A CA 1
ATOM 703 C C . ARG A 1 85 ? -6.372 -10.261 3.525 1.00 93.81 85 ARG A C 1
ATOM 705 O O . ARG A 1 85 ? -6.599 -10.173 2.317 1.00 93.81 85 ARG A O 1
ATOM 712 N N . TRP A 1 86 ? -5.639 -9.384 4.196 1.00 95.69 86 TRP A N 1
ATOM 713 C CA . TRP A 1 86 ? -4.783 -8.377 3.588 1.00 95.69 86 TRP A CA 1
ATOM 714 C C . TRP A 1 86 ? -3.334 -8.721 3.921 1.00 95.69 86 TRP A C 1
ATOM 716 O O . TRP A 1 86 ? -2.831 -8.412 5.004 1.00 95.69 86 TRP A O 1
ATOM 726 N N . SER A 1 87 ? -2.660 -9.384 2.987 1.00 94.31 87 SER A N 1
ATOM 727 C CA . SER A 1 87 ? -1.292 -9.855 3.175 1.00 94.31 87 SER A CA 1
ATOM 728 C C . SER A 1 87 ? -0.272 -8.720 3.075 1.00 94.31 87 SER A C 1
ATOM 730 O O . SER A 1 87 ? -0.444 -7.743 2.339 1.00 94.31 87 SER A O 1
ATOM 732 N N . LYS A 1 88 ? 0.810 -8.846 3.843 1.00 93.06 88 LYS A N 1
ATOM 733 C CA . LYS A 1 88 ? 1.954 -7.924 3.863 1.00 93.06 88 LYS A CA 1
ATOM 734 C C . LYS A 1 88 ? 3.262 -8.581 3.457 1.00 93.06 88 LYS A C 1
ATOM 736 O O . LYS A 1 88 ? 4.292 -7.909 3.434 1.00 93.06 88 LYS A O 1
ATOM 741 N N . ARG A 1 89 ? 3.237 -9.869 3.117 1.00 89.38 89 ARG A N 1
ATOM 742 C CA . ARG A 1 89 ? 4.417 -10.603 2.671 1.00 89.38 89 ARG A CA 1
ATOM 743 C C . ARG A 1 89 ? 4.111 -11.377 1.402 1.00 89.38 89 ARG A C 1
ATOM 745 O O . ARG A 1 89 ? 3.177 -12.169 1.343 1.00 89.38 89 ARG A O 1
ATOM 752 N N . VAL A 1 90 ? 4.967 -11.158 0.414 1.00 87.94 90 VAL A N 1
ATOM 753 C CA . VAL A 1 90 ? 5.070 -12.015 -0.760 1.00 87.94 90 VAL A CA 1
ATOM 754 C C . VAL A 1 90 ? 6.155 -13.045 -0.490 1.00 87.94 90 VAL A C 1
ATOM 756 O O . VAL A 1 90 ? 7.315 -12.684 -0.279 1.00 87.94 90 VAL A O 1
ATOM 759 N N . ASP A 1 91 ? 5.780 -14.313 -0.539 1.00 84.00 91 ASP A N 1
ATOM 760 C CA . ASP A 1 91 ? 6.701 -15.434 -0.545 1.00 84.00 91 ASP A CA 1
ATOM 761 C C . ASP A 1 91 ? 6.964 -15.839 -1.996 1.00 84.00 91 ASP A C 1
ATOM 763 O O . ASP A 1 91 ? 6.064 -16.223 -2.746 1.00 84.00 91 ASP A O 1
ATOM 767 N N . GLU A 1 92 ? 8.224 -15.715 -2.415 1.00 84.31 92 GLU A N 1
ATOM 768 C CA . GLU A 1 92 ? 8.643 -16.157 -3.740 1.00 84.31 92 GLU A CA 1
ATOM 769 C C . GLU A 1 92 ? 9.344 -17.513 -3.660 1.00 84.31 92 GLU A C 1
ATOM 771 O O . GLU A 1 92 ? 10.387 -17.628 -3.003 1.00 84.31 92 GLU A O 1
ATOM 776 N N . ASN A 1 93 ? 8.838 -18.506 -4.396 1.00 83.88 93 ASN A N 1
ATOM 777 C CA . ASN A 1 93 ? 9.421 -19.851 -4.472 1.00 83.88 93 ASN A CA 1
ATOM 778 C C . ASN A 1 93 ? 10.649 -19.910 -5.406 1.00 83.88 93 ASN A C 1
ATOM 780 O O . ASN A 1 93 ? 10.727 -20.712 -6.334 1.00 83.88 93 ASN A O 1
ATOM 784 N N . ILE A 1 94 ? 11.603 -19.003 -5.196 1.00 85.44 94 ILE A N 1
ATOM 785 C CA . ILE A 1 94 ? 12.838 -18.881 -5.977 1.00 85.44 94 ILE A CA 1
ATOM 786 C C . ILE A 1 94 ? 14.029 -18.568 -5.073 1.00 85.44 94 ILE A C 1
ATOM 788 O O . ILE A 1 94 ? 13.941 -17.767 -4.140 1.00 85.44 94 ILE A O 1
ATOM 792 N N . GLY A 1 95 ? 15.168 -19.188 -5.387 1.00 89.38 95 GLY A N 1
ATOM 793 C CA . GLY A 1 95 ? 16.412 -19.024 -4.637 1.00 89.38 95 GLY A CA 1
ATOM 794 C C . GLY A 1 95 ? 17.020 -17.620 -4.748 1.00 89.38 95 GLY A C 1
ATOM 795 O O . GLY A 1 95 ? 16.792 -16.887 -5.712 1.00 89.38 95 GLY A O 1
ATOM 796 N N . ILE A 1 96 ? 17.864 -17.268 -3.774 1.00 90.62 96 ILE A N 1
ATOM 797 C CA . ILE A 1 96 ? 18.519 -15.950 -3.663 1.00 90.62 96 ILE A CA 1
ATOM 798 C C . ILE A 1 96 ? 19.320 -15.599 -4.925 1.00 90.62 96 ILE A C 1
ATOM 800 O O . ILE A 1 96 ? 19.230 -14.474 -5.414 1.00 90.62 96 ILE A O 1
ATOM 804 N N . LEU A 1 97 ? 20.058 -16.561 -5.492 1.00 92.00 97 LEU A N 1
ATOM 805 C CA . LEU A 1 97 ? 20.832 -16.345 -6.718 1.00 92.00 97 LEU A CA 1
ATOM 806 C C . LEU A 1 97 ? 19.933 -15.933 -7.892 1.00 92.00 97 LEU A C 1
ATOM 808 O O . LEU A 1 97 ? 20.264 -15.001 -8.619 1.00 92.00 97 LEU A O 1
ATOM 812 N N . TYR A 1 98 ? 18.775 -16.578 -8.052 1.00 90.38 98 TYR A N 1
ATOM 813 C CA . TYR A 1 98 ? 17.826 -16.212 -9.100 1.00 90.38 98 TYR A CA 1
ATOM 814 C C . TYR A 1 98 ? 17.244 -14.815 -8.861 1.00 90.38 98 TYR A C 1
ATOM 816 O O . TYR A 1 98 ? 17.147 -14.033 -9.801 1.00 90.38 98 TYR A O 1
ATOM 824 N N . ARG A 1 99 ? 16.918 -14.458 -7.609 1.00 90.25 99 ARG A N 1
ATOM 825 C CA . ARG A 1 99 ? 16.461 -13.099 -7.264 1.00 90.25 99 ARG A CA 1
ATOM 826 C C . ARG A 1 99 ? 17.504 -12.041 -7.639 1.00 90.25 99 ARG A C 1
ATOM 828 O O . ARG A 1 99 ? 17.135 -11.019 -8.213 1.00 90.25 99 ARG A O 1
ATOM 835 N N . LEU A 1 100 ? 18.787 -12.309 -7.381 1.00 93.00 100 LEU A N 1
ATOM 836 C CA . LEU A 1 100 ? 19.893 -11.429 -7.771 1.00 93.00 100 LEU A CA 1
ATOM 837 C C . LEU A 1 100 ? 20.026 -11.321 -9.297 1.00 93.00 100 LEU A C 1
ATOM 839 O O . LEU A 1 100 ? 20.115 -10.217 -9.827 1.00 93.00 100 LEU A O 1
ATOM 843 N N . ILE A 1 101 ? 19.994 -12.449 -10.014 1.00 93.38 101 ILE A N 1
ATOM 844 C CA . ILE A 1 101 ? 20.062 -12.464 -11.483 1.00 93.38 101 ILE A CA 1
ATOM 845 C C . ILE A 1 101 ? 18.870 -11.715 -12.083 1.00 93.38 101 ILE A C 1
ATOM 847 O O . ILE A 1 101 ? 19.059 -10.907 -12.986 1.00 93.38 101 ILE A O 1
ATOM 851 N N . ARG A 1 102 ? 17.656 -11.922 -11.559 1.00 90.94 102 ARG A N 1
ATOM 852 C CA . ARG A 1 102 ? 16.449 -11.193 -11.964 1.00 90.94 102 ARG A CA 1
ATOM 853 C C . ARG A 1 102 ? 16.608 -9.694 -11.730 1.00 90.94 102 ARG A C 1
ATOM 855 O O . ARG A 1 102 ? 16.257 -8.914 -12.603 1.00 90.94 102 ARG A O 1
ATOM 862 N N . PHE A 1 103 ? 17.159 -9.284 -10.590 1.00 92.19 103 PHE A N 1
ATOM 863 C CA . PHE A 1 103 ? 17.418 -7.874 -10.303 1.00 92.19 103 PHE A CA 1
ATOM 864 C C . PHE A 1 103 ? 18.386 -7.250 -11.322 1.00 92.19 103 PHE A C 1
ATOM 866 O O . PHE A 1 103 ? 18.089 -6.200 -11.888 1.00 92.19 103 PHE A O 1
ATOM 873 N N . ILE A 1 104 ? 19.492 -7.933 -11.636 1.00 94.31 104 ILE A N 1
ATOM 874 C CA . ILE A 1 104 ? 20.442 -7.499 -12.675 1.00 94.31 104 ILE A CA 1
ATOM 875 C C . ILE A 1 104 ? 19.768 -7.471 -14.054 1.00 94.31 104 ILE A C 1
ATOM 877 O O . ILE A 1 104 ? 19.951 -6.520 -14.811 1.00 94.31 104 ILE A O 1
ATOM 881 N N . PHE A 1 105 ? 18.957 -8.482 -14.372 1.00 94.25 105 PHE A N 1
ATOM 882 C CA . PHE A 1 105 ? 18.191 -8.550 -15.614 1.00 94.25 105 PHE A CA 1
ATOM 883 C C . PHE A 1 105 ? 17.218 -7.375 -15.746 1.00 94.25 105 PHE A C 1
ATOM 885 O O . PHE A 1 105 ? 17.131 -6.787 -16.821 1.00 94.25 105 PHE A O 1
ATOM 892 N N . VAL A 1 106 ? 16.513 -6.999 -14.675 1.00 92.19 106 VAL A N 1
ATOM 893 C CA . VAL A 1 106 ? 15.600 -5.847 -14.663 1.00 92.19 106 VAL A CA 1
ATOM 894 C C . VAL A 1 106 ? 16.379 -4.550 -14.866 1.00 92.19 106 VAL A C 1
ATOM 896 O O . VAL A 1 106 ? 16.008 -3.769 -15.736 1.00 92.19 106 VAL A O 1
ATOM 899 N N . ILE A 1 107 ? 17.502 -4.352 -14.163 1.00 93.56 107 ILE A N 1
ATOM 900 C CA . ILE A 1 107 ? 18.378 -3.185 -14.377 1.00 93.56 107 ILE A CA 1
ATOM 901 C C . ILE A 1 107 ? 18.824 -3.104 -15.837 1.00 93.56 107 ILE A C 1
ATOM 903 O O . ILE A 1 107 ? 18.757 -2.039 -16.447 1.00 93.56 107 ILE A O 1
ATOM 907 N N . TYR A 1 108 ? 19.260 -4.227 -16.408 1.00 95.19 108 TYR A N 1
ATOM 908 C CA . TYR A 1 108 ? 19.726 -4.268 -17.785 1.00 95.19 108 TYR A CA 1
ATOM 909 C C . TYR A 1 108 ? 18.595 -3.980 -18.787 1.00 95.19 108 TYR A C 1
ATOM 911 O O . TYR A 1 108 ? 18.679 -3.032 -19.566 1.00 95.19 108 TYR A O 1
ATOM 919 N N . SER A 1 109 ? 17.521 -4.769 -18.744 1.00 94.50 109 SER A N 1
ATOM 920 C CA . SER A 1 109 ? 16.394 -4.666 -19.678 1.00 94.50 109 SER A CA 1
ATOM 921 C C . SER A 1 109 ? 15.686 -3.312 -19.596 1.00 94.50 109 SER A C 1
ATOM 923 O O . SER A 1 109 ? 15.449 -2.699 -20.628 1.00 94.50 109 SER A O 1
ATOM 925 N N . HIS A 1 110 ? 15.400 -2.801 -18.396 1.00 93.00 110 HIS A N 1
ATOM 926 C CA . HIS A 1 110 ? 14.645 -1.555 -18.225 1.00 93.00 110 HIS A CA 1
ATOM 927 C C . HIS A 1 110 ? 15.537 -0.310 -18.325 1.00 93.00 110 HIS A C 1
ATOM 929 O O . HIS A 1 110 ? 15.091 0.732 -18.801 1.00 93.00 110 HIS A O 1
ATOM 935 N N . GLY A 1 111 ? 16.799 -0.397 -17.890 1.00 92.94 111 GLY A N 1
ATOM 936 C CA . GLY A 1 111 ? 17.729 0.735 -17.903 1.00 92.94 111 GLY A CA 1
ATOM 937 C C . GLY A 1 111 ? 18.322 1.034 -19.281 1.00 92.94 111 GLY A C 1
ATOM 938 O O . GLY A 1 111 ? 18.531 2.200 -19.613 1.00 92.94 111 GLY A O 1
ATOM 939 N N . PHE A 1 112 ? 18.577 0.004 -20.096 1.00 95.62 112 PHE A N 1
ATOM 940 C CA . PHE A 1 112 ? 19.268 0.144 -21.386 1.00 95.62 112 PHE A CA 1
ATOM 941 C C . PHE A 1 112 ? 18.368 -0.066 -22.609 1.00 95.62 112 PHE A C 1
ATOM 943 O O . PHE A 1 112 ? 18.843 0.054 -23.738 1.00 95.62 112 PHE A O 1
ATOM 950 N N . SER A 1 113 ? 17.080 -0.365 -22.428 1.00 95.81 113 SER A N 1
ATOM 951 C CA . SER A 1 113 ? 16.149 -0.446 -23.556 1.00 95.81 113 SER A CA 1
ATOM 952 C C . SER A 1 113 ? 15.914 0.923 -24.206 1.00 95.81 113 SER A C 1
ATOM 954 O O . SER A 1 113 ? 15.982 1.962 -23.553 1.00 95.81 113 SER A O 1
ATOM 956 N N . PHE A 1 114 ? 15.620 0.925 -25.508 1.00 95.12 114 PHE A N 1
ATOM 957 C CA . PHE A 1 114 ? 15.155 2.092 -26.259 1.00 95.12 114 PHE A CA 1
ATOM 958 C C . PHE A 1 114 ? 13.706 2.488 -25.957 1.00 95.12 114 PHE A C 1
ATOM 960 O O . PHE A 1 114 ? 13.315 3.609 -26.287 1.00 95.12 114 PHE A O 1
ATOM 967 N N . ILE A 1 115 ? 12.929 1.601 -25.334 1.00 92.69 115 ILE A N 1
ATOM 968 C CA . ILE A 1 115 ? 11.559 1.858 -24.884 1.00 92.69 115 ILE A CA 1
ATOM 969 C C . ILE A 1 115 ? 11.495 1.763 -23.358 1.00 92.69 115 ILE A C 1
ATOM 971 O O . ILE A 1 115 ? 12.369 1.176 -22.720 1.00 92.69 115 ILE A O 1
ATOM 975 N N . ARG A 1 116 ? 10.465 2.364 -22.765 1.00 87.25 116 ARG A N 1
ATOM 976 C CA . ARG A 1 116 ? 10.154 2.234 -21.338 1.00 87.25 116 ARG A CA 1
ATOM 977 C C . ARG A 1 116 ? 8.910 1.364 -21.160 1.00 87.25 116 ARG A C 1
ATOM 979 O O . ARG A 1 116 ? 8.066 1.314 -22.054 1.00 87.25 116 ARG A O 1
ATOM 986 N N . THR A 1 117 ? 8.793 0.720 -19.999 1.00 78.00 117 THR A N 1
ATOM 987 C CA . THR A 1 117 ? 7.539 0.094 -19.571 1.00 78.00 117 THR A CA 1
ATOM 988 C C . THR A 1 117 ? 6.381 1.086 -19.640 1.00 78.00 117 THR A C 1
ATOM 990 O O . THR A 1 117 ? 6.499 2.206 -19.141 1.00 78.00 117 THR A O 1
ATOM 993 N N . GLY A 1 118 ? 5.277 0.685 -20.273 1.00 68.44 118 GLY A N 1
ATOM 994 C CA . GLY A 1 118 ? 4.116 1.563 -20.489 1.00 68.44 118 GLY A CA 1
ATOM 995 C C . GLY A 1 118 ? 4.285 2.594 -21.616 1.00 68.44 118 GLY A C 1
ATOM 996 O O . GLY A 1 118 ? 3.453 3.478 -21.770 1.00 68.44 118 GLY A O 1
ATOM 997 N N . GLY A 1 119 ? 5.342 2.487 -22.428 1.00 72.31 119 GLY A N 1
ATOM 998 C CA . GLY A 1 119 ? 5.580 3.356 -23.582 1.00 72.31 119 GLY A CA 1
ATOM 999 C C . GLY A 1 119 ? 6.538 4.523 -23.315 1.00 72.31 119 GLY A C 1
ATOM 1000 O O . GLY A 1 119 ? 6.893 4.850 -22.184 1.00 72.31 119 GLY A O 1
ATOM 1001 N N . GLY A 1 120 ? 7.007 5.146 -24.401 1.00 83.44 120 GLY A N 1
ATOM 1002 C CA . GLY A 1 120 ? 7.937 6.280 -24.368 1.00 83.44 120 GLY A CA 1
ATOM 1003 C C . GLY A 1 120 ? 9.404 5.924 -24.636 1.00 83.44 120 GLY A C 1
ATOM 1004 O O . GLY A 1 120 ? 9.739 4.828 -25.083 1.00 83.44 120 GLY A O 1
ATOM 1005 N N . VAL A 1 121 ? 10.283 6.901 -24.395 1.00 88.31 121 VAL A N 1
ATOM 1006 C CA . VAL A 1 121 ? 11.719 6.849 -24.719 1.00 88.31 121 VAL A CA 1
ATOM 1007 C C . VAL A 1 121 ? 12.496 6.207 -23.566 1.00 88.31 121 VAL A C 1
ATOM 1009 O O . VAL A 1 121 ? 12.470 6.702 -22.440 1.00 88.31 121 VAL A O 1
ATOM 1012 N N . GLY A 1 122 ? 13.192 5.105 -23.844 1.00 91.69 122 GLY A N 1
ATOM 1013 C CA . GLY A 1 122 ? 14.022 4.390 -22.872 1.00 91.69 122 GLY A CA 1
ATOM 1014 C C . GLY A 1 122 ? 15.467 4.904 -22.785 1.00 91.69 122 GLY A C 1
ATOM 1015 O O . GLY A 1 122 ? 15.932 5.685 -23.622 1.00 91.69 122 GLY A O 1
ATOM 1016 N N . GLY A 1 123 ? 16.203 4.441 -21.769 1.00 91.94 123 GLY A N 1
ATOM 1017 C CA . GLY A 1 123 ? 17.578 4.876 -21.491 1.00 91.94 123 GLY A CA 1
ATOM 1018 C C . GLY A 1 123 ? 18.597 4.527 -22.583 1.00 91.94 123 GLY A C 1
ATOM 1019 O O . GLY A 1 123 ? 19.627 5.192 -22.689 1.00 91.94 123 GLY A O 1
ATOM 1020 N N . GLY A 1 124 ? 18.303 3.563 -23.460 1.00 93.81 124 GLY A N 1
ATOM 1021 C CA . GLY A 1 124 ? 19.161 3.179 -24.586 1.00 93.81 124 GLY A CA 1
ATOM 1022 C C . GLY A 1 124 ? 19.510 4.342 -25.524 1.00 93.81 124 GLY A C 1
ATOM 1023 O O . GLY A 1 124 ? 20.618 4.393 -26.065 1.00 93.81 124 GLY A O 1
ATOM 1024 N N . TRP A 1 125 ? 18.620 5.333 -25.658 1.00 94.06 125 TRP A N 1
ATOM 1025 C CA . TRP A 1 125 ? 18.884 6.547 -26.440 1.00 94.06 125 TRP A CA 1
ATOM 1026 C C . TRP A 1 125 ? 19.978 7.422 -25.829 1.00 94.06 125 TRP A C 1
ATOM 1028 O O . TRP A 1 125 ? 20.813 7.946 -26.565 1.00 94.06 125 TRP A O 1
ATOM 1038 N N . LEU A 1 126 ? 20.027 7.527 -24.497 1.00 94.19 126 LEU A N 1
ATOM 1039 C CA . LEU A 1 126 ? 21.082 8.256 -23.792 1.00 94.19 126 LEU A CA 1
ATOM 1040 C C . LEU A 1 126 ? 22.444 7.605 -24.051 1.00 94.19 126 LEU A C 1
ATOM 1042 O O . LEU A 1 126 ? 23.383 8.286 -24.454 1.00 94.19 126 LEU A O 1
ATOM 1046 N N . PHE A 1 127 ? 22.548 6.285 -23.879 1.00 93.19 127 PHE A N 1
ATOM 1047 C CA . PHE A 1 127 ? 23.805 5.558 -24.088 1.00 93.19 127 PHE A CA 1
ATOM 1048 C C . PHE A 1 127 ? 24.263 5.592 -25.546 1.00 93.19 127 PHE A C 1
ATOM 1050 O O . PHE A 1 127 ? 25.450 5.772 -25.816 1.00 93.19 127 PHE A O 1
ATOM 1057 N N . THR A 1 128 ? 23.323 5.491 -26.486 1.00 93.50 128 THR A N 1
ATOM 1058 C CA . THR A 1 128 ? 23.617 5.629 -27.918 1.00 93.50 128 THR A CA 1
ATOM 1059 C C . THR A 1 128 ? 24.095 7.045 -28.247 1.00 93.50 128 THR A C 1
ATOM 1061 O O . THR A 1 128 ? 25.080 7.203 -28.966 1.00 93.50 128 THR A O 1
ATOM 1064 N N . GLY A 1 129 ? 23.468 8.075 -27.670 1.00 93.31 129 GLY A N 1
ATOM 1065 C CA . GLY A 1 129 ? 23.889 9.470 -27.820 1.00 93.31 129 GLY A CA 1
ATOM 1066 C C . GLY A 1 129 ? 25.283 9.740 -27.248 1.00 93.31 129 GLY A C 1
ATOM 1067 O O . GLY A 1 129 ? 26.104 10.373 -27.910 1.00 93.31 129 GLY A O 1
ATOM 1068 N N . VAL A 1 130 ? 25.591 9.202 -26.063 1.00 94.69 130 VAL A N 1
ATOM 1069 C CA . VAL A 1 130 ? 26.934 9.282 -25.463 1.00 94.69 130 VAL A CA 1
ATOM 1070 C C . VAL A 1 130 ? 27.963 8.593 -26.358 1.00 94.69 130 VAL A C 1
ATOM 1072 O O . VAL A 1 130 ? 28.987 9.195 -26.671 1.00 94.69 130 VAL A O 1
ATOM 1075 N N . ALA A 1 131 ? 27.680 7.378 -26.836 1.00 93.88 131 ALA A N 1
ATOM 1076 C CA . ALA A 1 131 ? 28.576 6.654 -27.735 1.00 93.88 131 ALA A CA 1
ATOM 1077 C C . ALA A 1 131 ? 28.824 7.423 -29.042 1.00 93.88 131 ALA A C 1
ATOM 1079 O O . ALA A 1 131 ? 29.958 7.479 -29.520 1.00 93.88 131 ALA A O 1
ATOM 1080 N N . PHE A 1 132 ? 27.789 8.067 -29.588 1.00 93.94 132 PHE A N 1
ATOM 1081 C CA . PHE A 1 132 ? 27.892 8.929 -30.764 1.00 93.94 132 PHE A CA 1
ATOM 1082 C C . PHE A 1 132 ? 28.761 10.162 -30.506 1.00 93.94 132 PHE A C 1
ATOM 1084 O O . PHE A 1 132 ? 29.673 10.440 -31.285 1.00 93.94 132 PHE A O 1
ATOM 1091 N N . GLY A 1 133 ? 28.565 10.847 -29.377 1.00 92.94 133 GLY A N 1
ATOM 1092 C CA . GLY A 1 133 ? 29.415 11.965 -28.964 1.00 92.94 133 GLY A CA 1
ATOM 1093 C C . GLY A 1 133 ? 30.881 11.555 -28.794 1.00 92.94 133 GLY A C 1
ATOM 1094 O O . GLY A 1 133 ? 31.775 12.224 -29.312 1.00 92.94 133 GLY A O 1
ATOM 1095 N N . THR A 1 134 ? 31.142 10.415 -28.146 1.00 91.81 134 THR A N 1
ATOM 1096 C CA . THR A 1 134 ? 32.495 9.854 -28.002 1.00 91.81 134 THR A CA 1
ATOM 1097 C C . THR A 1 134 ? 33.111 9.499 -29.354 1.00 91.81 134 THR A C 1
ATOM 1099 O O . THR A 1 134 ? 34.285 9.789 -29.581 1.00 91.81 134 THR A O 1
ATOM 1102 N N . ALA A 1 135 ? 32.337 8.920 -30.276 1.00 90.44 135 ALA A N 1
ATOM 1103 C CA . ALA A 1 135 ? 32.807 8.602 -31.620 1.00 90.44 135 ALA A CA 1
ATOM 1104 C C . ALA A 1 135 ? 33.158 9.864 -32.428 1.00 90.44 135 ALA A C 1
ATOM 1106 O O . ALA A 1 135 ? 34.176 9.876 -33.122 1.00 90.44 135 ALA A O 1
ATOM 1107 N N . ILE A 1 136 ? 32.378 10.944 -32.306 1.00 90.12 136 ILE A N 1
ATOM 1108 C CA . ILE A 1 136 ? 32.674 12.226 -32.966 1.00 90.12 136 ILE A CA 1
ATOM 1109 C C . ILE A 1 136 ? 33.953 12.838 -32.395 1.00 90.12 136 ILE A C 1
ATOM 1111 O O . ILE A 1 136 ? 34.866 13.158 -33.154 1.00 90.12 136 ILE A O 1
ATOM 1115 N N . LEU A 1 137 ? 34.045 12.970 -31.068 1.00 90.12 137 LEU A N 1
ATOM 1116 C CA . LEU A 1 137 ? 35.215 13.557 -30.405 1.00 90.12 137 LEU A CA 1
ATOM 1117 C C . LEU A 1 137 ? 36.488 12.754 -30.693 1.00 90.12 137 LEU A C 1
ATOM 1119 O O . LEU A 1 137 ? 37.522 13.334 -31.016 1.00 90.12 137 LEU A O 1
ATOM 1123 N N . GLY A 1 138 ? 36.402 11.422 -30.640 1.00 88.56 138 GLY A N 1
ATOM 1124 C CA . GLY A 1 138 ? 37.511 10.539 -30.989 1.00 88.56 138 GLY A CA 1
ATOM 1125 C C . GLY A 1 138 ? 37.939 10.689 -32.450 1.00 88.56 138 GLY A C 1
ATOM 1126 O O . GLY A 1 138 ? 39.132 10.784 -32.725 1.00 88.56 138 GLY A O 1
ATOM 1127 N N . SER A 1 139 ? 36.986 10.788 -33.383 1.00 85.44 139 SER A N 1
ATOM 1128 C CA . SER A 1 139 ? 37.291 10.998 -34.805 1.00 85.44 139 SER A CA 1
ATOM 1129 C C . SER A 1 139 ? 37.954 12.359 -35.046 1.00 85.44 139 SER A C 1
ATOM 1131 O O . SER A 1 139 ? 38.968 12.435 -35.739 1.00 85.44 139 SER A O 1
ATOM 1133 N N . LEU A 1 140 ? 37.458 13.431 -34.417 1.00 87.25 140 LEU A N 1
ATOM 1134 C CA . LEU A 1 140 ? 38.089 14.755 -34.480 1.00 87.25 140 LEU A CA 1
ATOM 1135 C C . LEU A 1 140 ? 39.521 14.723 -33.936 1.00 87.25 140 LEU A C 1
ATOM 1137 O O . LEU A 1 140 ? 40.425 15.268 -34.565 1.00 87.25 140 LEU A O 1
ATOM 1141 N N . ALA A 1 141 ? 39.753 14.029 -32.819 1.00 87.06 141 ALA A N 1
ATOM 1142 C CA . ALA A 1 141 ? 41.094 13.851 -32.274 1.00 87.06 141 ALA A CA 1
ATOM 1143 C C . ALA A 1 141 ? 42.016 13.114 -33.261 1.00 87.06 141 ALA A C 1
ATOM 1145 O O . ALA A 1 141 ? 43.144 13.552 -33.473 1.00 87.06 141 ALA A O 1
ATOM 1146 N N . THR A 1 142 ? 41.546 12.047 -33.923 1.00 84.94 142 THR A N 1
ATOM 1147 C CA . THR A 1 142 ? 42.376 11.344 -34.921 1.00 84.94 142 THR A CA 1
ATOM 1148 C C . THR A 1 142 ? 42.804 12.237 -36.085 1.00 84.94 142 THR A C 1
ATOM 1150 O O . THR A 1 142 ? 43.949 12.138 -36.522 1.00 84.94 142 THR A O 1
ATOM 1153 N N . ILE A 1 143 ? 41.932 13.155 -36.520 1.00 85.00 143 ILE A N 1
ATOM 1154 C CA . ILE A 1 143 ? 42.243 14.142 -37.562 1.00 85.00 143 ILE A CA 1
ATOM 1155 C C . ILE A 1 143 ? 43.293 15.143 -37.060 1.00 85.00 143 ILE A C 1
ATOM 1157 O O . ILE A 1 143 ? 44.269 15.407 -37.756 1.00 85.00 143 ILE A O 1
ATOM 1161 N N . VAL A 1 144 ? 43.123 15.680 -35.846 1.00 87.19 144 VAL A N 1
ATOM 1162 C CA . VAL A 1 144 ? 44.031 16.691 -35.268 1.00 87.19 144 VAL A CA 1
ATOM 1163 C C . VAL A 1 144 ? 45.436 16.136 -35.019 1.00 87.19 144 VAL A C 1
ATOM 1165 O O . VAL A 1 144 ? 46.418 16.828 -35.273 1.00 87.19 144 VAL A O 1
ATOM 1168 N N . TYR A 1 145 ? 45.549 14.894 -34.545 1.00 85.88 145 TYR A N 1
ATOM 1169 C CA . TYR A 1 145 ? 46.835 14.264 -34.223 1.00 85.88 145 TYR A CA 1
ATOM 1170 C C . TYR A 1 145 ? 47.503 13.554 -35.414 1.00 85.88 145 TYR A C 1
ATOM 1172 O O . TYR A 1 145 ? 48.555 12.945 -35.238 1.00 85.88 145 TYR A O 1
ATOM 1180 N N . GLY A 1 146 ? 46.932 13.642 -36.622 1.00 81.19 146 GLY A N 1
ATOM 1181 C CA . GLY A 1 146 ? 47.562 13.135 -37.845 1.00 81.19 146 GLY A CA 1
ATOM 1182 C C . GLY A 1 146 ? 47.651 11.608 -37.932 1.00 81.19 146 GLY A C 1
ATOM 1183 O O . GLY A 1 146 ? 48.582 11.083 -38.542 1.00 81.19 146 GLY A O 1
ATOM 1184 N N . ASN A 1 147 ? 46.703 10.883 -37.328 1.00 78.00 147 ASN A N 1
ATOM 1185 C CA . ASN A 1 147 ? 46.620 9.432 -37.491 1.00 78.00 147 ASN A CA 1
ATOM 1186 C C . ASN A 1 147 ? 46.015 9.086 -38.859 1.00 78.00 147 ASN A C 1
ATOM 1188 O O . ASN A 1 147 ? 44.906 9.505 -39.178 1.00 78.00 147 ASN A O 1
ATOM 1192 N N . ASN A 1 148 ? 46.724 8.272 -39.645 1.00 72.56 148 ASN A N 1
ATOM 1193 C CA . ASN A 1 148 ? 46.303 7.883 -40.998 1.00 72.56 148 ASN A CA 1
ATOM 1194 C C . ASN A 1 148 ? 45.361 6.664 -41.036 1.00 72.56 148 ASN A C 1
ATOM 1196 O O . ASN A 1 148 ? 44.853 6.315 -42.101 1.00 72.56 148 ASN A O 1
ATOM 1200 N N . GLU A 1 149 ? 45.128 5.998 -39.902 1.00 77.75 149 GLU A N 1
ATOM 1201 C CA . GLU A 1 149 ? 44.210 4.860 -39.819 1.00 77.75 149 GLU A CA 1
ATOM 1202 C C . GLU A 1 149 ? 42.789 5.306 -39.464 1.00 77.75 149 GLU A C 1
ATOM 1204 O O . GLU A 1 149 ? 42.569 6.067 -38.520 1.00 77.75 149 GLU A O 1
ATOM 1209 N N . PHE A 1 150 ? 41.801 4.782 -40.196 1.00 76.19 150 PHE A N 1
ATOM 1210 C CA . PHE A 1 150 ? 40.394 4.999 -39.871 1.00 76.19 150 PHE A CA 1
ATOM 1211 C C . PHE A 1 150 ? 40.066 4.382 -38.496 1.00 76.19 150 PHE A C 1
ATOM 1213 O O . PHE A 1 150 ? 40.380 3.207 -38.273 1.00 76.19 150 PHE A O 1
ATOM 1220 N N . PRO A 1 151 ? 39.410 5.113 -37.574 1.00 80.44 151 PRO A N 1
ATOM 1221 C CA . PRO A 1 151 ? 39.233 4.673 -36.193 1.00 80.44 151 PRO A CA 1
ATOM 1222 C C . PRO A 1 151 ? 38.113 3.627 -36.055 1.00 80.44 151 PRO A C 1
ATOM 1224 O O . PRO A 1 151 ? 37.061 3.869 -35.463 1.00 80.44 151 PRO A O 1
ATOM 1227 N N . TRP A 1 152 ? 38.355 2.410 -36.550 1.00 84.50 152 TRP A N 1
ATOM 1228 C CA . TRP A 1 152 ? 37.419 1.277 -36.509 1.00 84.50 152 TRP A CA 1
ATOM 1229 C C . TRP A 1 152 ? 36.909 0.940 -35.108 1.00 84.50 152 TRP A C 1
ATOM 1231 O O . TRP A 1 152 ? 35.808 0.411 -34.962 1.00 84.50 152 TRP A O 1
ATOM 1241 N N . VAL A 1 153 ? 37.689 1.249 -34.071 1.00 86.56 153 VAL A N 1
ATOM 1242 C CA . VAL A 1 153 ? 37.284 1.086 -32.669 1.00 86.56 153 VAL A CA 1
ATOM 1243 C C . VAL A 1 153 ? 36.027 1.906 -32.355 1.00 86.56 153 VAL A C 1
ATOM 1245 O O . VAL A 1 153 ? 35.155 1.413 -31.647 1.00 86.56 153 VAL A O 1
ATOM 1248 N N . LEU A 1 154 ? 35.877 3.103 -32.933 1.00 87.12 154 LEU A N 1
ATOM 1249 C CA . LEU A 1 154 ? 34.721 3.978 -32.707 1.00 87.12 154 LEU A CA 1
ATOM 1250 C C . LEU A 1 154 ? 33.465 3.455 -33.416 1.00 87.12 154 LEU A C 1
ATOM 1252 O O . LEU A 1 154 ? 32.383 3.457 -32.837 1.00 87.12 154 LEU A O 1
ATOM 1256 N N . VAL A 1 155 ? 33.607 2.920 -34.632 1.00 86.94 155 VAL A N 1
ATOM 1257 C CA . VAL A 1 155 ? 32.492 2.257 -35.336 1.00 86.94 155 VAL A CA 1
ATOM 1258 C C . VAL A 1 155 ? 32.056 0.992 -34.595 1.00 86.94 155 VAL A C 1
ATOM 1260 O O . VAL A 1 155 ? 30.862 0.763 -34.407 1.00 86.94 155 VAL A O 1
ATOM 1263 N N . LYS A 1 156 ? 33.016 0.192 -34.113 1.00 91.75 156 LYS A N 1
ATOM 1264 C CA . LYS A 1 156 ? 32.730 -0.984 -33.279 1.00 91.75 156 LYS A CA 1
ATOM 1265 C C . LYS A 1 156 ? 32.021 -0.586 -31.985 1.00 91.75 156 LYS A C 1
ATOM 1267 O O . LYS A 1 156 ? 31.068 -1.258 -31.612 1.00 91.75 156 LYS A O 1
ATOM 1272 N N . LEU A 1 157 ? 32.439 0.499 -31.331 1.00 91.38 157 LEU A N 1
ATOM 1273 C CA . LEU A 1 157 ? 31.780 1.022 -30.131 1.00 91.38 157 LEU A CA 1
ATOM 1274 C C . LEU A 1 157 ? 30.299 1.326 -30.398 1.00 91.38 157 LEU A C 1
ATOM 1276 O O . LEU A 1 157 ? 29.444 0.844 -29.660 1.00 91.38 157 LEU A O 1
ATOM 1280 N N . LEU A 1 158 ? 29.992 2.063 -31.471 1.00 92.81 158 LEU A N 1
ATOM 1281 C CA . LEU A 1 158 ? 28.609 2.381 -31.847 1.00 92.81 158 LEU A CA 1
ATOM 1282 C C . LEU A 1 158 ? 27.784 1.123 -32.113 1.00 92.81 158 LEU A C 1
ATOM 1284 O O . LEU A 1 158 ? 26.674 0.993 -31.598 1.00 92.81 158 LEU A O 1
ATOM 1288 N N . PHE A 1 159 ? 28.344 0.181 -32.874 1.00 93.75 159 PHE A N 1
ATOM 1289 C CA . PHE A 1 159 ? 27.685 -1.085 -33.174 1.00 93.75 159 PHE A CA 1
ATOM 1290 C C . PHE A 1 159 ? 27.383 -1.890 -31.903 1.00 93.75 159 PHE A C 1
ATOM 1292 O O . PHE A 1 159 ? 26.254 -2.338 -31.715 1.00 93.75 159 PHE A O 1
ATOM 1299 N N . TRP A 1 160 ? 28.360 -2.042 -31.003 1.00 95.25 160 TRP A N 1
ATOM 1300 C CA . TRP A 1 160 ? 28.184 -2.808 -29.768 1.00 95.25 160 TRP A CA 1
ATOM 1301 C C . TRP A 1 160 ? 27.193 -2.153 -28.805 1.00 95.25 160 TRP A C 1
ATOM 1303 O O . TRP A 1 160 ? 26.387 -2.865 -28.211 1.00 95.25 160 TRP A O 1
ATOM 1313 N N . VAL A 1 161 ? 27.196 -0.822 -28.681 1.00 95.31 161 VAL A N 1
ATOM 1314 C CA . VAL A 1 161 ? 26.220 -0.100 -27.846 1.00 95.31 161 VAL A CA 1
ATOM 1315 C C . VAL A 1 161 ? 24.808 -0.243 -28.413 1.00 95.31 161 VAL A C 1
ATOM 1317 O O . VAL A 1 161 ? 23.883 -0.565 -27.665 1.00 95.31 161 VAL A O 1
ATOM 1320 N N . ALA A 1 162 ? 24.637 -0.078 -29.728 1.00 94.19 162 ALA A N 1
ATOM 1321 C CA . ALA A 1 162 ? 23.342 -0.253 -30.378 1.00 94.19 162 ALA A CA 1
ATOM 1322 C C . ALA A 1 162 ? 22.823 -1.692 -30.229 1.00 94.19 162 ALA A C 1
ATOM 1324 O O . ALA A 1 162 ? 21.656 -1.895 -29.887 1.00 94.19 162 ALA A O 1
ATOM 1325 N N . LEU A 1 163 ? 23.688 -2.694 -30.419 1.00 96.50 163 LEU A N 1
ATOM 1326 C CA . LEU A 1 163 ? 23.340 -4.101 -30.227 1.00 96.50 163 LEU A CA 1
ATOM 1327 C C . LEU A 1 163 ? 22.950 -4.388 -28.770 1.00 96.50 163 LEU A C 1
ATOM 1329 O O . LEU A 1 163 ? 21.919 -5.011 -28.525 1.00 96.50 163 LEU A O 1
ATOM 1333 N N . PHE A 1 164 ? 23.723 -3.888 -27.804 1.00 96.50 164 PHE A N 1
ATOM 1334 C CA . PHE A 1 164 ? 23.455 -4.054 -26.375 1.00 96.50 164 PHE A CA 1
ATOM 1335 C C . PHE A 1 164 ? 22.101 -3.461 -25.962 1.00 96.50 164 PHE A C 1
ATOM 1337 O O . PHE A 1 164 ? 21.332 -4.125 -25.266 1.00 96.50 164 PHE A O 1
ATOM 1344 N N . CYS A 1 165 ? 21.767 -2.256 -26.432 1.00 96.69 165 CYS A N 1
ATOM 1345 C CA . CYS A 1 165 ? 20.480 -1.611 -26.147 1.00 96.69 165 CYS A CA 1
ATOM 1346 C C . CYS A 1 165 ? 19.310 -2.289 -26.890 1.00 96.69 165 CYS A C 1
ATOM 1348 O O . CYS A 1 165 ? 18.190 -2.379 -26.376 1.00 96.69 165 CYS A O 1
ATOM 1350 N N . SER A 1 166 ? 19.561 -2.832 -28.086 1.00 95.62 166 SER A N 1
ATOM 1351 C CA . SER A 1 166 ? 18.561 -3.592 -28.851 1.00 95.62 166 SER A CA 1
ATOM 1352 C C . SER A 1 166 ? 18.202 -4.908 -28.157 1.00 95.62 166 SER A C 1
ATOM 1354 O O . SER A 1 166 ? 17.023 -5.233 -28.026 1.00 95.62 166 SER A O 1
ATOM 1356 N N . ILE A 1 167 ? 19.198 -5.635 -27.639 1.00 96.88 167 ILE A N 1
ATOM 1357 C CA . ILE A 1 167 ? 18.979 -6.858 -26.851 1.00 96.88 167 ILE A CA 1
ATOM 1358 C C . ILE A 1 167 ? 18.221 -6.537 -25.556 1.00 96.88 167 ILE A C 1
ATOM 1360 O O . ILE A 1 167 ? 17.262 -7.235 -25.228 1.00 96.88 167 ILE A O 1
ATOM 1364 N N . ALA A 1 168 ? 18.578 -5.450 -24.862 1.00 96.31 168 ALA A N 1
ATOM 1365 C CA . ALA A 1 168 ? 17.844 -4.992 -23.679 1.00 96.31 168 ALA A CA 1
ATOM 1366 C C . ALA A 1 168 ? 16.362 -4.731 -23.995 1.00 96.31 168 ALA A C 1
ATOM 1368 O O . ALA A 1 168 ? 15.482 -5.121 -23.232 1.00 96.31 168 ALA A O 1
ATOM 1369 N N . THR A 1 169 ? 16.086 -4.141 -25.161 1.00 95.62 169 THR A N 1
ATOM 1370 C CA . THR A 1 169 ? 14.725 -3.870 -25.645 1.00 95.62 169 THR A CA 1
ATOM 1371 C C . THR A 1 169 ? 13.938 -5.138 -25.941 1.00 95.62 169 THR A C 1
ATOM 1373 O O . THR A 1 169 ? 12.782 -5.248 -25.539 1.00 95.62 169 THR A O 1
ATOM 1376 N N . LEU A 1 170 ? 14.567 -6.128 -26.577 1.00 95.12 170 LEU A N 1
ATOM 1377 C CA . LEU A 1 170 ? 13.947 -7.435 -26.780 1.00 95.12 170 LEU A CA 1
ATOM 1378 C C . LEU A 1 170 ? 13.604 -8.099 -25.439 1.00 95.12 170 LEU A C 1
ATOM 1380 O O . LEU A 1 170 ? 12.508 -8.630 -25.273 1.00 95.12 170 LEU A O 1
ATOM 1384 N N . PHE A 1 171 ? 14.520 -8.052 -24.471 1.00 95.06 171 PHE A N 1
ATOM 1385 C CA . PHE A 1 171 ? 14.293 -8.615 -23.142 1.00 95.06 171 PHE A CA 1
ATOM 1386 C C . PHE A 1 171 ? 13.194 -7.904 -22.363 1.00 95.06 171 PHE A C 1
ATOM 1388 O O . PHE A 1 171 ? 12.403 -8.587 -21.716 1.00 95.06 171 PHE A O 1
ATOM 1395 N N . LEU A 1 172 ? 13.100 -6.578 -22.458 1.00 93.31 172 LEU A N 1
ATOM 1396 C CA . LEU A 1 172 ? 12.002 -5.825 -21.863 1.00 93.31 172 LEU A CA 1
ATOM 1397 C C . LEU A 1 172 ? 10.652 -6.250 -22.457 1.00 93.31 172 LEU A C 1
ATOM 1399 O O . LEU A 1 172 ? 9.726 -6.569 -21.720 1.00 93.31 172 LEU A O 1
ATOM 1403 N N . HIS A 1 173 ? 10.565 -6.358 -23.783 1.00 91.25 173 HIS A N 1
ATOM 1404 C CA . HIS A 1 173 ? 9.339 -6.794 -24.450 1.00 91.25 173 HIS A CA 1
ATOM 1405 C C . HIS A 1 173 ? 8.928 -8.226 -24.057 1.00 91.25 173 HIS A C 1
ATOM 1407 O O . HIS A 1 173 ? 7.757 -8.510 -23.799 1.00 91.25 173 HIS A O 1
ATOM 1413 N N . LEU A 1 174 ? 9.896 -9.146 -23.977 1.00 91.56 174 LEU A N 1
ATOM 1414 C CA . LEU A 1 174 ? 9.647 -10.511 -23.506 1.00 91.56 174 LEU A CA 1
ATOM 1415 C C . LEU A 1 174 ? 9.217 -10.540 -22.035 1.00 91.56 174 LEU A C 1
ATOM 1417 O O . LEU A 1 174 ? 8.371 -11.357 -21.672 1.00 91.56 174 LEU A O 1
ATOM 1421 N N . TRP A 1 175 ? 9.784 -9.660 -21.207 1.00 90.00 175 TRP A N 1
ATOM 1422 C CA . TRP A 1 175 ? 9.407 -9.512 -19.807 1.00 90.00 175 TRP A CA 1
ATOM 1423 C C . TRP A 1 175 ? 7.946 -9.079 -19.675 1.00 90.00 175 TRP A C 1
ATOM 1425 O O . TRP A 1 175 ? 7.169 -9.806 -19.066 1.00 90.00 175 TRP A O 1
ATOM 1435 N N . GLU A 1 176 ? 7.539 -7.981 -20.316 1.00 87.44 176 GLU A N 1
ATOM 1436 C CA . GLU A 1 176 ? 6.152 -7.486 -20.271 1.00 87.44 176 GLU A CA 1
ATOM 1437 C C . GLU A 1 176 ? 5.139 -8.551 -20.712 1.00 87.44 176 GLU A C 1
ATOM 1439 O O . GLU A 1 176 ? 4.062 -8.688 -20.132 1.00 87.44 176 GLU A O 1
ATOM 1444 N N . LYS A 1 177 ? 5.503 -9.368 -21.706 1.00 86.88 177 LYS A N 1
ATOM 1445 C CA . LYS A 1 177 ? 4.644 -10.444 -22.211 1.00 86.88 177 LYS A CA 1
ATOM 1446 C C . LYS A 1 177 ? 4.523 -11.637 -21.257 1.00 86.88 177 LYS A C 1
ATOM 1448 O O . LYS A 1 177 ? 3.506 -12.332 -21.267 1.00 86.88 177 LYS A O 1
ATOM 1453 N N . HIS A 1 178 ? 5.567 -11.941 -20.487 1.00 87.88 178 HIS A N 1
ATOM 1454 C CA . HIS A 1 178 ? 5.662 -13.186 -19.717 1.00 87.88 178 HIS A CA 1
ATOM 1455 C C . HIS A 1 178 ? 5.710 -13.002 -18.198 1.00 87.88 178 HIS A C 1
ATOM 1457 O O . HIS A 1 178 ? 5.661 -14.000 -17.476 1.00 87.88 178 HIS A O 1
ATOM 1463 N N . GLU A 1 179 ? 5.741 -11.771 -17.691 1.00 87.00 179 GLU A N 1
ATOM 1464 C CA . GLU A 1 179 ? 5.852 -11.502 -16.257 1.00 87.00 179 GLU A CA 1
ATOM 1465 C C . GLU A 1 179 ? 4.678 -12.070 -15.456 1.00 87.00 179 GLU A C 1
ATOM 1467 O O . GLU A 1 179 ? 4.897 -12.692 -14.423 1.00 87.00 179 GLU A O 1
ATOM 1472 N N . LEU A 1 180 ? 3.440 -11.971 -15.952 1.00 86.06 180 LEU A N 1
ATOM 1473 C CA . LEU A 1 180 ? 2.272 -12.510 -15.243 1.00 86.06 180 LEU A CA 1
ATOM 1474 C C . LEU A 1 180 ? 2.310 -14.034 -15.150 1.00 86.06 180 LEU A C 1
ATOM 1476 O O . LEU A 1 180 ? 2.000 -14.601 -14.104 1.00 86.06 180 LEU A O 1
ATOM 1480 N N . LYS A 1 181 ? 2.765 -14.704 -16.216 1.00 87.69 181 LYS A N 1
ATOM 1481 C CA . LYS A 1 181 ? 2.993 -16.153 -16.205 1.00 87.69 181 LYS A CA 1
ATOM 1482 C C . LYS A 1 181 ? 4.046 -16.528 -15.165 1.00 87.69 181 LYS A C 1
ATOM 1484 O O . LYS A 1 181 ? 3.878 -17.508 -14.442 1.00 87.69 181 LYS A O 1
ATOM 1489 N N . PHE A 1 182 ? 5.127 -15.752 -15.099 1.00 85.69 182 PHE A N 1
ATOM 1490 C CA . PHE A 1 182 ? 6.181 -15.936 -14.111 1.00 85.69 182 PHE A CA 1
ATOM 1491 C C . PHE A 1 182 ? 5.649 -15.737 -12.685 1.00 85.69 182 PHE A C 1
ATOM 1493 O O . PHE A 1 182 ? 5.883 -16.592 -11.833 1.00 85.69 182 PHE A O 1
ATOM 1500 N N . TYR A 1 183 ? 4.908 -14.660 -12.420 1.00 83.38 183 TYR A N 1
ATOM 1501 C CA . TYR A 1 183 ? 4.372 -14.383 -11.089 1.00 83.38 183 TYR A CA 1
ATOM 1502 C C . TYR A 1 183 ? 3.322 -15.407 -10.668 1.00 83.38 183 TYR A C 1
ATOM 1504 O O . TYR A 1 183 ? 3.375 -15.861 -9.536 1.00 83.38 183 TYR A O 1
ATOM 1512 N N . LYS A 1 184 ? 2.450 -15.872 -11.565 1.00 84.69 184 LYS A N 1
ATOM 1513 C CA . LYS A 1 184 ? 1.490 -16.937 -11.241 1.00 84.69 184 LYS A CA 1
ATOM 1514 C C . LYS A 1 184 ? 2.171 -18.211 -10.715 1.00 84.69 184 LYS A C 1
ATOM 1516 O O . LYS A 1 184 ? 1.656 -18.854 -9.814 1.00 84.69 184 LYS A O 1
ATOM 1521 N N . GLY A 1 185 ? 3.333 -18.582 -11.256 1.00 81.12 185 GLY A N 1
ATOM 1522 C CA . GLY A 1 185 ? 4.059 -19.779 -10.812 1.00 81.12 185 GLY A CA 1
ATOM 1523 C C . GLY A 1 185 ? 4.939 -19.584 -9.574 1.00 81.12 185 GLY A C 1
ATOM 1524 O O . GLY A 1 185 ? 5.310 -20.569 -8.942 1.00 81.12 185 GLY A O 1
ATOM 1525 N N . ASN A 1 186 ? 5.309 -18.340 -9.250 1.00 82.69 186 ASN A N 1
ATOM 1526 C CA . ASN A 1 186 ? 6.371 -18.060 -8.277 1.00 82.69 186 ASN A CA 1
ATOM 1527 C C . ASN A 1 186 ? 5.963 -17.121 -7.138 1.00 82.69 186 ASN A C 1
ATOM 1529 O O . ASN A 1 186 ? 6.683 -17.082 -6.145 1.00 82.69 186 ASN A O 1
ATOM 1533 N N . ARG A 1 187 ? 4.880 -16.347 -7.282 1.00 83.19 187 ARG A N 1
ATOM 1534 C CA . ARG A 1 187 ? 4.402 -15.336 -6.328 1.00 83.19 187 ARG A CA 1
ATOM 1535 C C . ARG A 1 187 ? 3.250 -15.908 -5.511 1.00 83.19 187 ARG A C 1
ATOM 1537 O O . ARG A 1 187 ? 2.134 -16.019 -6.023 1.00 83.19 187 ARG A O 1
ATOM 1544 N N . ASN A 1 188 ? 3.508 -16.160 -4.233 1.00 83.31 188 ASN A N 1
ATOM 1545 C CA . ASN A 1 188 ? 2.488 -16.559 -3.274 1.00 83.31 188 ASN A CA 1
ATOM 1546 C C . ASN A 1 188 ? 2.344 -15.462 -2.221 1.00 83.31 188 ASN A C 1
ATOM 1548 O O . ASN A 1 188 ? 3.334 -15.010 -1.650 1.00 83.31 188 ASN A O 1
ATOM 1552 N N . TRP A 1 189 ? 1.121 -15.005 -1.972 1.00 85.81 189 TRP A N 1
ATOM 1553 C CA . TRP A 1 189 ? 0.870 -14.123 -0.835 1.00 85.81 189 TRP A CA 1
ATOM 1554 C C . TRP A 1 189 ? 0.725 -14.959 0.424 1.00 85.81 189 TRP A C 1
ATOM 1556 O O . TRP A 1 189 ? 0.005 -15.953 0.428 1.00 85.81 189 TRP A O 1
ATOM 1566 N N . SER A 1 190 ? 1.449 -14.559 1.464 1.00 84.69 190 SER A N 1
ATOM 1567 C CA . SER A 1 190 ? 1.513 -15.294 2.721 1.00 84.69 190 SER A CA 1
ATOM 1568 C C . SER A 1 190 ? 0.301 -14.989 3.593 1.00 84.69 190 SER A C 1
ATOM 1570 O O . SER A 1 190 ? -0.051 -13.817 3.774 1.00 84.69 190 SER A O 1
ATOM 1572 N N . ASP A 1 191 ? -0.281 -16.022 4.191 1.00 84.94 191 ASP A N 1
ATOM 1573 C CA . ASP A 1 191 ? -1.334 -15.887 5.206 1.00 84.94 191 ASP A CA 1
ATOM 1574 C C . ASP A 1 191 ? -0.722 -15.676 6.599 1.00 84.94 191 ASP A C 1
ATOM 1576 O O . ASP A 1 191 ? -1.356 -15.098 7.477 1.00 84.94 191 ASP A O 1
ATOM 1580 N N . ASP A 1 192 ? 0.551 -16.044 6.761 1.00 86.56 192 ASP A N 1
ATOM 1581 C CA . ASP A 1 192 ? 1.307 -15.984 8.018 1.00 86.56 192 ASP A CA 1
ATOM 1582 C C . ASP A 1 192 ? 1.794 -14.564 8.364 1.00 86.56 192 ASP A C 1
ATOM 1584 O O . ASP A 1 192 ? 2.405 -14.324 9.408 1.00 86.56 192 ASP A O 1
ATOM 1588 N N . TYR A 1 193 ? 1.574 -13.606 7.460 1.00 91.75 193 TYR A N 1
ATOM 1589 C CA . TYR A 1 193 ? 1.926 -12.201 7.646 1.00 91.75 193 TYR A CA 1
ATOM 1590 C C . TYR A 1 193 ? 0.847 -11.299 7.036 1.00 91.75 193 TYR A C 1
ATOM 1592 O O . TYR A 1 193 ? 1.045 -10.684 5.981 1.00 91.75 193 TYR A O 1
ATOM 1600 N N . ALA A 1 194 ? -0.327 -11.278 7.667 1.00 95.25 194 ALA A N 1
ATOM 1601 C CA . ALA A 1 194 ? -1.538 -10.683 7.110 1.00 95.25 194 ALA A CA 1
ATOM 1602 C C . ALA A 1 194 ? -2.494 -10.134 8.179 1.00 95.25 194 ALA A C 1
ATOM 1604 O O . ALA A 1 194 ? -2.517 -10.592 9.319 1.00 95.25 194 ALA A O 1
ATOM 1605 N N . PHE A 1 195 ? -3.325 -9.173 7.776 1.00 97.12 195 PHE A N 1
ATOM 1606 C CA . PHE A 1 195 ? -4.488 -8.734 8.544 1.00 97.12 195 PHE A CA 1
ATOM 1607 C C . PHE A 1 195 ? -5.688 -9.601 8.158 1.00 97.12 195 PHE A C 1
ATOM 1609 O O . PHE A 1 195 ? -6.100 -9.592 6.997 1.00 97.12 195 PHE A O 1
ATOM 1616 N N . CYS A 1 196 ? -6.235 -10.357 9.106 1.00 96.56 196 CYS A N 1
ATOM 1617 C CA . CYS A 1 196 ? -7.284 -11.339 8.856 1.00 96.56 196 CYS A CA 1
ATOM 1618 C C . CYS A 1 196 ? -8.641 -10.821 9.340 1.00 96.56 196 CYS A C 1
ATOM 1620 O O . CYS A 1 196 ? -8.945 -10.857 10.533 1.00 96.56 196 CYS A O 1
ATOM 1622 N N . ARG A 1 197 ? -9.491 -10.385 8.404 1.00 95.62 197 ARG A N 1
ATOM 1623 C CA . ARG A 1 197 ? -10.814 -9.803 8.690 1.00 95.62 197 ARG A CA 1
ATOM 1624 C C . ARG A 1 197 ? -11.697 -10.750 9.500 1.00 95.62 197 ARG A C 1
ATOM 1626 O O . ARG A 1 197 ? -12.279 -10.349 10.500 1.00 95.62 197 ARG A O 1
ATOM 1633 N N . ARG A 1 198 ? -11.771 -12.027 9.099 1.00 94.12 198 ARG A N 1
ATOM 1634 C CA . ARG A 1 198 ? -12.694 -12.992 9.725 1.00 94.12 198 ARG A CA 1
ATOM 1635 C C . ARG A 1 198 ? -12.368 -13.311 11.176 1.00 94.12 198 ARG A C 1
ATOM 1637 O O . ARG A 1 198 ? -13.271 -13.667 11.923 1.00 94.12 198 ARG A O 1
ATOM 1644 N N . THR A 1 199 ? -11.096 -13.231 11.550 1.00 94.81 199 THR A N 1
ATOM 1645 C CA . THR A 1 199 ? -10.642 -13.518 12.912 1.00 94.81 199 THR A CA 1
ATOM 1646 C C . THR A 1 199 ? -10.411 -12.253 13.728 1.00 94.81 199 THR A C 1
ATOM 1648 O O . THR A 1 199 ? -10.350 -12.349 14.945 1.00 94.81 199 THR A O 1
ATOM 1651 N N . GLY A 1 200 ? -10.257 -11.085 13.094 1.00 95.44 200 GLY A N 1
ATOM 1652 C CA . GLY A 1 200 ? -9.823 -9.854 13.763 1.00 95.44 200 GLY A CA 1
ATOM 1653 C C . GLY A 1 200 ? -8.354 -9.879 14.193 1.00 95.44 200 GLY A C 1
ATOM 1654 O O . GLY A 1 200 ? -7.912 -8.987 14.916 1.00 95.44 200 GLY A O 1
ATOM 1655 N N . MET A 1 201 ? -7.596 -10.886 13.751 1.00 96.25 201 MET A N 1
ATOM 1656 C CA . MET A 1 201 ? -6.204 -11.099 14.137 1.00 96.25 201 MET A CA 1
ATOM 1657 C C . MET A 1 201 ? -5.248 -10.595 13.060 1.00 96.25 201 MET A C 1
ATOM 1659 O O . MET A 1 201 ? -5.557 -10.570 11.868 1.00 96.25 201 MET A O 1
ATOM 1663 N N . VAL A 1 202 ? -4.053 -10.227 13.493 1.00 96.62 202 VAL A N 1
ATOM 1664 C CA . VAL A 1 202 ? -2.906 -9.904 12.656 1.00 96.62 202 VAL A CA 1
ATOM 1665 C C . VAL A 1 202 ? -1.898 -11.031 12.828 1.00 96.62 202 VAL A C 1
ATOM 1667 O O . VAL A 1 202 ? -1.279 -11.162 13.886 1.00 96.62 202 VAL A O 1
ATOM 1670 N N . MET A 1 203 ? -1.775 -11.856 11.791 1.00 94.62 203 MET A N 1
ATOM 1671 C CA . MET A 1 203 ? -0.870 -13.003 11.756 1.00 94.62 203 MET A CA 1
ATOM 1672 C C . MET A 1 203 ? 0.547 -12.501 11.543 1.00 94.62 203 MET A C 1
ATOM 1674 O O . MET A 1 203 ? 0.780 -11.694 10.636 1.00 94.62 203 MET A O 1
ATOM 1678 N N . THR A 1 204 ? 1.493 -12.958 12.363 1.00 92.06 204 THR A N 1
ATOM 1679 C CA . THR A 1 204 ? 2.906 -12.616 12.192 1.00 92.06 204 THR A CA 1
ATOM 1680 C C . THR A 1 204 ? 3.824 -13.774 12.539 1.00 92.06 204 THR A C 1
ATOM 1682 O O . THR A 1 204 ? 3.487 -14.650 13.328 1.00 92.06 204 THR A O 1
ATOM 1685 N N . SER A 1 205 ? 5.076 -13.707 12.082 1.00 86.62 205 SER A N 1
ATOM 1686 C CA . SER A 1 205 ? 6.109 -14.659 12.508 1.00 86.62 205 SER A CA 1
ATOM 1687 C C . SER A 1 205 ? 6.457 -14.583 14.003 1.00 86.62 205 SER A C 1
ATOM 1689 O O . SER A 1 205 ? 7.232 -15.407 14.480 1.00 86.62 205 SER A O 1
ATOM 1691 N N . ARG A 1 206 ? 5.965 -13.568 14.730 1.00 87.12 206 ARG A N 1
ATOM 1692 C CA . ARG A 1 206 ? 6.186 -13.375 16.174 1.00 87.12 206 ARG A CA 1
ATOM 1693 C C . ARG A 1 206 ? 4.990 -13.825 17.023 1.00 87.12 206 ARG A C 1
ATOM 1695 O O . ARG A 1 206 ? 5.076 -13.753 18.243 1.00 87.12 206 ARG A O 1
ATOM 1702 N N . GLY A 1 207 ? 3.904 -14.265 16.390 1.00 89.38 207 GLY A N 1
ATOM 1703 C CA . GLY A 1 207 ? 2.639 -14.610 17.033 1.00 89.38 207 GLY A CA 1
ATOM 1704 C C . GLY A 1 207 ? 1.453 -13.857 16.434 1.00 89.38 207 GLY A C 1
ATOM 1705 O O . GLY A 1 207 ? 1.621 -12.967 15.592 1.00 89.38 207 GLY A O 1
ATOM 1706 N N . ASP A 1 208 ? 0.265 -14.216 16.907 1.00 93.25 208 ASP A N 1
ATOM 1707 C CA . ASP A 1 208 ? -1.000 -13.666 16.432 1.00 93.25 208 ASP A CA 1
ATOM 1708 C C . ASP A 1 208 ? -1.501 -12.623 17.426 1.00 93.25 208 ASP A C 1
ATOM 1710 O O . ASP A 1 208 ? -1.679 -12.908 18.612 1.00 93.25 208 ASP A O 1
ATOM 1714 N N . PHE A 1 209 ? -1.731 -11.406 16.939 1.00 95.00 209 PHE A N 1
ATOM 1715 C CA . PHE A 1 209 ? -2.120 -10.274 17.778 1.00 95.00 209 PHE A CA 1
ATOM 1716 C C . PHE A 1 209 ? -3.478 -9.727 17.342 1.00 95.00 209 PHE A C 1
ATOM 1718 O O . PHE A 1 209 ? -3.712 -9.606 16.138 1.00 95.00 209 PHE A O 1
ATOM 1725 N N . PRO A 1 210 ? -4.376 -9.354 18.265 1.00 96.06 210 PRO A N 1
ATOM 1726 C CA . PRO A 1 210 ? -5.620 -8.699 17.889 1.00 96.06 210 PRO A CA 1
ATOM 1727 C C . PRO A 1 210 ? -5.361 -7.369 17.173 1.00 96.06 210 PRO A C 1
ATOM 1729 O O . PRO A 1 210 ? -4.481 -6.598 17.560 1.00 96.06 210 PRO A O 1
ATOM 1732 N N . PHE A 1 211 ? -6.149 -7.066 16.142 1.00 97.06 211 PHE A N 1
ATOM 1733 C CA . PHE A 1 211 ? -5.976 -5.858 15.329 1.00 97.06 211 PHE A CA 1
ATOM 1734 C C . PHE A 1 211 ? -6.065 -4.557 16.140 1.00 97.06 211 PHE A C 1
ATOM 1736 O O . PHE A 1 211 ? -5.309 -3.619 15.889 1.00 97.06 211 PHE A O 1
ATOM 1743 N N . TYR A 1 212 ? -6.927 -4.516 17.157 1.00 95.38 212 TYR A N 1
ATOM 1744 C CA . TYR A 1 212 ? -7.104 -3.351 18.030 1.00 95.38 212 TYR A CA 1
ATOM 1745 C C . TYR A 1 212 ? -5.882 -3.036 18.921 1.00 95.38 212 TYR A C 1
ATOM 1747 O O . TYR A 1 212 ? -5.827 -1.961 19.525 1.00 95.38 212 TYR A O 1
ATOM 1755 N N . GLU A 1 213 ? -4.899 -3.943 19.017 1.00 94.62 213 GLU A N 1
ATOM 1756 C CA . GLU A 1 213 ? -3.641 -3.706 19.741 1.00 94.62 213 GLU A CA 1
ATOM 1757 C C . GLU A 1 213 ? -2.615 -2.914 18.916 1.00 94.62 213 GLU A C 1
ATOM 1759 O O . GLU A 1 213 ? -1.521 -2.632 19.404 1.00 94.62 213 GLU A O 1
ATOM 1764 N N . PHE A 1 214 ? -2.916 -2.577 17.663 1.00 94.56 214 PHE A N 1
ATOM 1765 C CA . PHE A 1 214 ? -2.015 -1.807 16.814 1.00 94.56 214 PHE A CA 1
ATOM 1766 C C . PHE A 1 214 ? -2.378 -0.322 16.804 1.00 94.56 214 PHE A C 1
ATOM 1768 O O . PHE A 1 214 ? -3.535 0.055 16.858 1.00 94.56 214 PHE A O 1
ATOM 1775 N N . ASP A 1 215 ? -1.385 0.545 16.689 1.00 92.62 215 ASP A N 1
ATOM 1776 C CA . ASP A 1 215 ? -1.565 1.985 16.583 1.00 92.62 215 ASP A CA 1
ATOM 1777 C C . ASP A 1 215 ? -1.028 2.472 15.240 1.00 92.62 215 ASP A C 1
ATOM 1779 O O . ASP A 1 215 ? 0.082 2.141 14.813 1.00 92.62 215 ASP A O 1
ATOM 1783 N N . ALA A 1 216 ? -1.845 3.265 14.560 1.00 93.31 216 ALA A N 1
ATOM 1784 C CA . ALA A 1 216 ? -1.538 3.848 13.269 1.00 93.31 216 ALA A CA 1
ATOM 1785 C C . ALA A 1 216 ? -0.775 5.167 13.441 1.00 93.31 216 ALA A C 1
ATOM 1787 O O . ALA A 1 216 ? -1.280 6.108 14.047 1.00 93.31 216 ALA A O 1
ATOM 1788 N N . TYR A 1 217 ? 0.424 5.260 12.874 1.00 89.62 217 TYR A N 1
ATOM 1789 C CA . TYR A 1 217 ? 1.292 6.432 12.932 1.00 89.62 217 TYR A CA 1
ATOM 1790 C C . TYR A 1 217 ? 1.675 6.927 11.540 1.00 89.62 217 TYR A C 1
ATOM 1792 O O . TYR A 1 217 ? 1.900 6.146 10.610 1.00 89.62 217 TYR A O 1
ATOM 1800 N N . ILE A 1 218 ? 1.840 8.243 11.437 1.00 88.38 218 ILE A N 1
ATOM 1801 C CA . ILE A 1 218 ? 2.560 8.879 10.336 1.00 88.38 218 ILE A CA 1
ATOM 1802 C C . ILE A 1 218 ? 3.993 9.134 10.798 1.00 88.38 218 ILE A C 1
ATOM 1804 O O . ILE A 1 218 ? 4.239 9.883 11.746 1.00 88.38 218 ILE A O 1
ATOM 1808 N N . GLU A 1 219 ? 4.940 8.467 10.144 1.00 85.38 219 GLU A N 1
ATOM 1809 C CA . GLU A 1 219 ? 6.370 8.619 10.402 1.00 85.38 219 GLU A CA 1
ATOM 1810 C C . GLU A 1 219 ? 7.018 9.433 9.285 1.00 85.38 219 GLU A C 1
ATOM 1812 O O . GLU A 1 219 ? 6.984 9.028 8.118 1.00 85.38 219 GLU A O 1
ATOM 1817 N N . MET A 1 220 ? 7.686 10.523 9.659 1.00 80.06 220 MET A N 1
ATOM 1818 C CA . MET A 1 220 ? 8.535 11.282 8.751 1.00 80.06 220 MET A CA 1
ATOM 1819 C C . MET A 1 220 ? 9.879 10.578 8.569 1.00 80.06 220 MET A C 1
ATOM 1821 O O . MET A 1 220 ? 10.585 10.264 9.531 1.00 80.06 220 MET A O 1
ATOM 1825 N N . ARG A 1 221 ? 10.262 10.367 7.313 1.00 76.62 221 ARG A N 1
ATOM 1826 C CA . ARG A 1 221 ? 11.577 9.875 6.916 1.00 76.62 221 ARG A CA 1
ATOM 1827 C C . ARG A 1 221 ? 12.291 10.914 6.082 1.00 76.62 221 ARG A C 1
ATOM 1829 O O . ARG A 1 221 ? 11.719 11.492 5.165 1.00 76.62 221 ARG A O 1
ATOM 1836 N N . VAL A 1 222 ? 13.571 11.095 6.372 1.00 72.38 222 VAL A N 1
ATOM 1837 C CA . VAL A 1 222 ? 14.453 11.936 5.570 1.00 72.38 222 VAL A CA 1
ATOM 1838 C C . VAL A 1 222 ? 15.216 11.026 4.615 1.00 72.38 222 VAL A C 1
ATOM 1840 O O . VAL A 1 222 ? 15.915 10.104 5.034 1.00 72.38 222 VAL A O 1
ATOM 1843 N N . GLY A 1 223 ? 15.024 11.245 3.319 1.00 69.69 223 GLY A N 1
ATOM 1844 C CA . GLY A 1 223 ? 15.773 10.588 2.260 1.00 69.69 223 GLY A CA 1
ATOM 1845 C C . GLY A 1 223 ? 17.241 11.008 2.275 1.00 69.69 223 GLY A C 1
ATOM 1846 O O . GLY A 1 223 ? 17.616 12.033 2.840 1.00 69.69 223 GLY A O 1
ATOM 1847 N N . THR A 1 224 ? 18.084 10.236 1.596 1.00 70.88 224 THR A N 1
ATOM 1848 C CA . THR A 1 224 ? 19.531 10.498 1.505 1.00 70.88 224 THR A CA 1
ATOM 1849 C C . THR A 1 224 ? 19.872 11.853 0.874 1.00 70.88 224 THR A C 1
ATOM 1851 O O . THR A 1 224 ? 20.945 12.386 1.130 1.00 70.88 224 THR A O 1
ATOM 1854 N N . GLN A 1 225 ? 18.956 12.430 0.089 1.00 74.25 225 GLN A N 1
ATOM 1855 C CA . GLN A 1 225 ? 19.080 13.762 -0.516 1.00 74.25 225 GLN A CA 1
ATOM 1856 C C . GLN A 1 225 ? 18.407 14.879 0.309 1.00 74.25 225 GLN A C 1
ATOM 1858 O O . GLN A 1 225 ? 18.226 15.985 -0.189 1.00 74.25 225 GLN A O 1
ATOM 1863 N N . GLY A 1 226 ? 17.994 14.603 1.551 1.00 67.00 226 GLY A N 1
ATOM 1864 C CA . GLY A 1 226 ? 17.311 15.572 2.419 1.00 67.00 226 GLY A CA 1
ATOM 1865 C C . GLY A 1 226 ? 15.817 15.757 2.126 1.00 67.00 226 GLY A C 1
ATOM 1866 O O . GLY A 1 226 ? 15.143 16.501 2.834 1.00 67.00 226 GLY A O 1
ATOM 1867 N N . SER A 1 227 ? 15.276 15.067 1.119 1.00 71.88 227 SER A N 1
ATOM 1868 C CA . SER A 1 227 ? 13.842 15.047 0.819 1.00 71.88 227 SER A CA 1
ATOM 1869 C C . SER A 1 227 ? 13.067 14.369 1.945 1.00 71.88 227 SER A C 1
ATOM 1871 O O . SER A 1 227 ? 13.440 13.283 2.384 1.00 71.88 227 SER A O 1
ATOM 1873 N N . GLN A 1 228 ? 11.976 14.973 2.396 1.00 71.00 228 GLN A N 1
ATOM 1874 C CA . GLN A 1 228 ? 11.159 14.413 3.466 1.00 71.00 228 GLN A CA 1
ATOM 1875 C C . GLN A 1 228 ? 9.974 13.638 2.892 1.00 71.00 228 GLN A C 1
ATOM 1877 O O . GLN A 1 228 ? 9.313 14.104 1.967 1.00 71.00 228 GLN A O 1
ATOM 1882 N N . PHE A 1 229 ? 9.721 12.451 3.438 1.00 76.00 229 PHE A N 1
ATOM 1883 C CA . PHE A 1 229 ? 8.632 11.573 3.030 1.00 76.00 229 PHE A CA 1
ATOM 1884 C C . PHE A 1 229 ? 7.860 11.071 4.243 1.00 76.00 229 PHE A C 1
ATOM 1886 O O . PHE A 1 229 ? 8.450 10.647 5.236 1.00 76.00 229 PHE A O 1
ATOM 1893 N N . HIS A 1 230 ? 6.537 11.036 4.130 1.00 81.62 230 HIS A N 1
ATOM 1894 C CA . HIS A 1 230 ? 5.652 10.503 5.160 1.00 81.62 230 HIS A CA 1
ATOM 1895 C C . HIS A 1 230 ? 5.335 9.040 4.887 1.00 81.62 230 HIS A C 1
ATOM 1897 O O . HIS A 1 230 ? 4.734 8.702 3.869 1.00 81.62 230 HIS A O 1
ATOM 1903 N N . SER A 1 231 ? 5.704 8.157 5.804 1.00 84.94 231 SER A N 1
ATOM 1904 C CA . SER A 1 231 ? 5.358 6.738 5.742 1.00 84.94 231 SER A CA 1
ATOM 1905 C C . SER A 1 231 ? 4.180 6.432 6.662 1.00 84.94 231 SER A C 1
ATOM 1907 O O . SER A 1 231 ? 4.141 6.895 7.802 1.00 84.94 231 SER A O 1
ATOM 1909 N N . PHE A 1 232 ? 3.212 5.661 6.159 1.00 91.94 232 PHE A N 1
ATOM 1910 C CA . PHE A 1 232 ? 2.127 5.137 6.979 1.00 91.94 232 PHE A CA 1
ATOM 1911 C C . PHE A 1 232 ? 2.578 3.839 7.646 1.00 91.94 232 PHE A C 1
ATOM 1913 O O . PHE A 1 232 ? 2.961 2.883 6.957 1.00 91.94 232 PHE A O 1
ATOM 1920 N N . LYS A 1 233 ? 2.542 3.816 8.979 1.00 92.50 233 LYS A N 1
ATOM 1921 C CA . LYS A 1 233 ? 2.946 2.668 9.784 1.00 92.50 233 LYS A CA 1
ATOM 1922 C C . LYS A 1 233 ? 1.856 2.243 10.748 1.00 92.50 233 LYS A C 1
ATOM 1924 O O . LYS A 1 233 ? 1.232 3.076 11.387 1.00 92.50 233 LYS A O 1
ATOM 1929 N N . VAL A 1 234 ? 1.693 0.938 10.901 1.00 94.88 234 VAL A N 1
ATOM 1930 C CA . VAL A 1 234 ? 0.825 0.325 11.909 1.00 94.88 234 VAL A CA 1
ATOM 1931 C C . VAL A 1 234 ? 1.731 -0.434 12.867 1.00 94.88 234 VAL A C 1
ATOM 1933 O O . VAL A 1 234 ? 2.409 -1.371 12.450 1.00 94.88 234 VAL A O 1
ATOM 1936 N N . ILE A 1 235 ? 1.815 0.014 14.116 1.00 92.19 235 ILE A N 1
ATOM 1937 C CA . ILE A 1 235 ? 2.802 -0.439 15.103 1.00 92.19 235 ILE A CA 1
ATOM 1938 C C . ILE A 1 235 ? 2.077 -1.102 16.266 1.00 92.19 235 ILE A C 1
ATOM 1940 O O . ILE A 1 235 ? 1.128 -0.543 16.797 1.00 92.19 235 ILE A O 1
ATOM 1944 N N . HIS A 1 236 ? 2.525 -2.273 16.697 1.00 92.75 236 HIS A N 1
ATOM 1945 C CA . HIS A 1 236 ? 1.957 -2.947 17.860 1.00 92.75 236 HIS A CA 1
ATOM 1946 C C . HIS A 1 236 ? 2.198 -2.135 19.142 1.00 92.75 236 HIS A C 1
ATOM 1948 O O . HIS A 1 236 ? 3.334 -1.757 19.443 1.00 92.75 236 HIS A O 1
ATOM 1954 N N . ARG A 1 237 ? 1.132 -1.863 19.902 1.00 90.38 237 ARG A N 1
ATOM 1955 C CA . ARG A 1 237 ? 1.148 -0.982 21.080 1.00 90.38 237 ARG A CA 1
ATOM 1956 C C . ARG A 1 237 ? 1.928 -1.567 22.253 1.00 90.38 237 ARG A C 1
ATOM 1958 O O . ARG A 1 237 ? 2.478 -0.809 23.050 1.00 90.38 237 ARG A O 1
ATOM 1965 N N . TYR A 1 238 ? 1.980 -2.896 22.374 1.00 89.19 238 TYR A N 1
ATOM 1966 C CA . TYR A 1 238 ? 2.569 -3.594 23.520 1.00 89.19 238 TYR A CA 1
ATOM 1967 C C . TYR A 1 238 ? 3.931 -4.213 23.171 1.00 89.19 238 TYR A C 1
ATOM 1969 O O . TYR A 1 238 ? 4.018 -5.416 22.916 1.00 89.19 238 TYR A O 1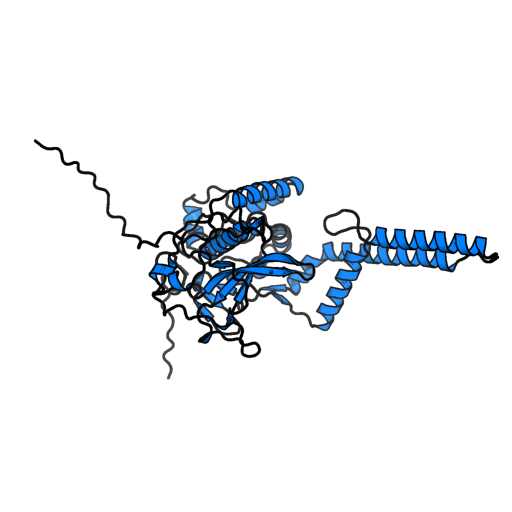
ATOM 1977 N N . PRO A 1 239 ? 5.029 -3.433 23.228 1.00 80.56 239 PRO A N 1
ATOM 1978 C CA . PRO A 1 239 ? 6.360 -3.876 22.811 1.00 80.56 239 PRO A CA 1
ATOM 1979 C C . PRO A 1 239 ? 6.866 -5.127 23.537 1.00 80.56 239 PRO A C 1
ATOM 1981 O O . PRO A 1 239 ? 7.615 -5.909 22.965 1.00 80.56 239 PRO A O 1
ATOM 1984 N N . HIS A 1 240 ? 6.431 -5.341 24.782 1.00 81.81 240 HIS A N 1
ATOM 1985 C CA . HIS A 1 240 ? 6.797 -6.508 25.584 1.00 81.81 240 HIS A CA 1
ATOM 1986 C C . HIS A 1 240 ? 6.198 -7.827 25.064 1.00 81.81 240 HIS A C 1
ATOM 1988 O O . HIS A 1 240 ? 6.687 -8.889 25.435 1.00 81.81 240 HIS A O 1
ATOM 1994 N N . ARG A 1 241 ? 5.154 -7.782 24.223 1.00 82.31 241 ARG A N 1
ATOM 1995 C CA . ARG A 1 241 ? 4.494 -8.981 23.672 1.00 82.31 241 ARG A CA 1
ATOM 1996 C C . ARG A 1 241 ? 4.994 -9.365 22.282 1.00 82.31 241 ARG A C 1
ATOM 1998 O O . ARG A 1 241 ? 4.773 -10.491 21.860 1.00 82.31 241 ARG A O 1
ATOM 2005 N N . SER A 1 242 ? 5.641 -8.445 21.569 1.00 76.38 242 SER A N 1
ATOM 2006 C CA . SER A 1 242 ? 6.041 -8.633 20.170 1.00 76.38 242 SER A CA 1
ATOM 2007 C C . SER A 1 242 ? 7.485 -8.193 19.837 1.00 76.38 242 SER A C 1
ATOM 2009 O O . SER A 1 242 ? 7.728 -7.755 18.700 1.00 76.38 242 SER A O 1
ATOM 2011 N N . PRO A 1 243 ? 8.472 -8.285 20.762 1.00 77.19 243 PRO A N 1
ATOM 2012 C CA . PRO A 1 243 ? 9.814 -7.781 20.492 1.00 77.19 243 PRO A CA 1
ATOM 2013 C C . PRO A 1 243 ? 10.492 -8.584 19.378 1.00 77.19 243 PRO A C 1
ATOM 2015 O O . PRO A 1 243 ? 10.355 -9.805 19.283 1.00 77.19 243 PRO A O 1
ATOM 2018 N N . ASP A 1 244 ? 11.243 -7.892 18.522 1.00 77.19 244 ASP A N 1
ATOM 2019 C CA . ASP A 1 244 ? 12.145 -8.567 17.594 1.00 77.19 244 ASP A CA 1
ATOM 2020 C C . ASP A 1 244 ? 13.333 -9.167 18.363 1.00 77.19 244 ASP A C 1
ATOM 2022 O O . ASP A 1 244 ? 14.051 -8.409 19.019 1.00 77.19 244 ASP A O 1
ATOM 2026 N N . PRO A 1 245 ? 13.602 -10.480 18.270 1.00 72.12 245 PRO A N 1
ATOM 2027 C CA . PRO A 1 245 ? 14.674 -11.104 19.045 1.00 72.12 245 PRO A CA 1
ATOM 2028 C C . PRO A 1 245 ? 16.080 -10.638 18.636 1.00 72.12 245 PRO A C 1
ATOM 2030 O O . PRO A 1 245 ? 17.017 -10.807 19.411 1.00 72.12 245 PRO A O 1
ATOM 2033 N N . LEU A 1 246 ? 16.250 -10.069 17.435 1.00 74.62 246 LEU A N 1
ATOM 2034 C CA . LEU A 1 246 ? 17.553 -9.663 16.899 1.00 74.62 246 LEU A CA 1
ATOM 2035 C C . LEU A 1 246 ? 17.793 -8.158 17.016 1.00 74.62 246 LEU A C 1
ATOM 2037 O O . LEU A 1 246 ? 18.909 -7.722 17.281 1.00 74.62 246 LEU A O 1
ATOM 2041 N N . THR A 1 247 ? 16.756 -7.361 16.779 1.00 72.56 247 THR A N 1
ATOM 2042 C CA . THR A 1 247 ? 16.853 -5.898 16.674 1.00 72.56 247 THR A CA 1
ATOM 2043 C C . THR A 1 247 ? 16.194 -5.165 17.833 1.00 72.56 247 THR A C 1
ATOM 2045 O O . THR A 1 247 ? 16.385 -3.960 17.956 1.00 72.56 247 THR A O 1
ATOM 2048 N N . ASN A 1 248 ? 15.427 -5.869 18.675 1.00 71.44 248 ASN A N 1
ATOM 2049 C CA . ASN A 1 248 ? 14.609 -5.283 19.733 1.00 71.44 248 ASN A CA 1
ATOM 2050 C C . ASN A 1 248 ? 13.745 -4.116 19.211 1.00 71.44 248 ASN A C 1
ATOM 2052 O O . ASN A 1 248 ? 13.634 -3.079 19.858 1.00 71.44 248 ASN A O 1
ATOM 2056 N N . ASN A 1 249 ? 13.162 -4.283 18.015 1.00 79.44 249 ASN A N 1
ATOM 2057 C CA . ASN A 1 249 ? 12.225 -3.350 17.382 1.00 79.44 249 ASN A CA 1
ATOM 2058 C C . ASN A 1 249 ? 10.773 -3.802 17.587 1.00 79.44 249 ASN A C 1
ATOM 2060 O O . ASN A 1 249 ? 10.481 -5.004 17.552 1.00 79.44 249 ASN A O 1
ATOM 2064 N N . SER A 1 250 ? 9.854 -2.845 17.772 1.00 81.94 250 SER A N 1
ATOM 2065 C CA . SER A 1 250 ? 8.423 -3.149 17.881 1.00 81.94 250 SER A CA 1
ATOM 2066 C C . SER A 1 250 ? 7.929 -3.792 16.587 1.00 81.94 250 SER A C 1
ATOM 2068 O O . SER A 1 250 ? 8.447 -3.510 15.504 1.00 81.94 250 SER A O 1
ATOM 2070 N N . LEU A 1 251 ? 6.939 -4.674 16.692 1.00 89.38 251 LEU A N 1
ATOM 2071 C CA . LEU A 1 251 ? 6.274 -5.220 15.517 1.00 89.38 251 LEU A CA 1
ATOM 2072 C C . LEU A 1 251 ? 5.565 -4.085 14.767 1.00 89.38 251 LEU A C 1
ATOM 2074 O O . LEU A 1 251 ? 4.712 -3.408 15.334 1.00 89.38 251 LEU A O 1
ATOM 2078 N N . GLU A 1 252 ? 5.920 -3.867 13.502 1.00 90.50 252 GLU A N 1
ATOM 2079 C CA . GLU A 1 252 ? 5.329 -2.812 12.680 1.00 90.50 252 GLU A CA 1
ATOM 2080 C C . GLU A 1 252 ? 5.109 -3.245 11.230 1.00 90.50 252 GLU A C 1
ATOM 2082 O O . GLU A 1 252 ? 5.854 -4.058 10.682 1.00 90.50 252 GLU A O 1
ATOM 2087 N N . PHE A 1 253 ? 4.110 -2.638 10.597 1.00 92.25 253 PHE A N 1
ATOM 2088 C CA . PHE A 1 253 ? 3.784 -2.795 9.186 1.00 92.25 253 PHE A CA 1
ATOM 2089 C C . PHE A 1 253 ? 3.887 -1.449 8.489 1.00 92.25 253 PHE A C 1
ATOM 2091 O O . PHE A 1 253 ? 3.313 -0.466 8.950 1.00 92.25 253 PHE A O 1
ATOM 2098 N N . SER A 1 254 ? 4.592 -1.408 7.362 1.00 90.12 254 SER A N 1
ATOM 2099 C CA . SER A 1 254 ? 4.654 -0.227 6.499 1.00 90.12 254 SER A CA 1
ATOM 2100 C C . SER A 1 254 ? 3.728 -0.409 5.302 1.00 90.12 254 SER A C 1
ATOM 2102 O O . SER A 1 254 ? 3.669 -1.487 4.709 1.00 90.12 254 SER A O 1
ATOM 2104 N N . PHE A 1 255 ? 3.019 0.650 4.935 1.00 90.00 255 PHE A N 1
ATOM 2105 C CA . PHE A 1 255 ? 2.148 0.676 3.767 1.00 90.00 255 PHE A CA 1
ATOM 2106 C C . PHE A 1 255 ? 2.753 1.629 2.738 1.00 90.00 255 PHE A C 1
ATOM 2108 O O . PHE A 1 255 ? 3.111 2.762 3.067 1.00 90.00 255 PHE A O 1
ATOM 2115 N N . ALA A 1 256 ? 2.888 1.160 1.498 1.00 81.12 256 ALA A N 1
ATOM 2116 C CA . ALA A 1 256 ? 3.287 2.003 0.381 1.00 81.12 256 ALA A CA 1
ATOM 2117 C C . ALA A 1 256 ? 2.076 2.839 -0.041 1.00 81.12 256 ALA A C 1
ATOM 2119 O O . ALA A 1 256 ? 1.081 2.298 -0.519 1.00 81.12 256 ALA A O 1
ATOM 2120 N N . VAL A 1 257 ? 2.149 4.143 0.213 1.00 82.94 257 VAL A N 1
ATOM 2121 C CA . VAL A 1 257 ? 1.075 5.094 -0.074 1.00 82.94 257 VAL A CA 1
ATOM 2122 C C . VAL A 1 257 ? 1.695 6.294 -0.757 1.00 82.94 257 VAL A C 1
ATOM 2124 O O . VAL A 1 257 ? 2.526 6.994 -0.170 1.00 82.94 257 VAL A O 1
ATOM 2127 N N . ASP A 1 258 ? 1.282 6.532 -1.991 1.00 77.19 258 ASP A N 1
ATOM 2128 C CA . ASP A 1 258 ? 1.730 7.688 -2.749 1.00 77.19 258 ASP A CA 1
ATOM 2129 C C . ASP A 1 258 ? 0.847 8.900 -2.453 1.00 77.19 258 ASP A C 1
ATOM 2131 O O . ASP A 1 258 ? -0.339 8.781 -2.149 1.00 77.19 258 ASP A O 1
ATOM 2135 N N . GLY A 1 259 ? 1.436 10.089 -2.566 1.00 79.81 259 GLY A N 1
ATOM 2136 C CA . GLY A 1 259 ? 0.730 11.362 -2.425 1.00 79.81 259 GLY A CA 1
ATOM 2137 C C . GLY A 1 259 ? 0.917 12.024 -1.062 1.00 79.81 259 GLY A C 1
ATOM 2138 O O . GLY A 1 259 ? 1.946 11.856 -0.411 1.00 79.81 259 GLY A O 1
ATOM 2139 N N . SER A 1 260 ? -0.083 12.796 -0.663 1.00 83.88 260 SER A N 1
ATOM 2140 C CA . SER A 1 260 ? -0.158 13.664 0.520 1.00 83.88 260 SER A CA 1
ATOM 2141 C C . SER A 1 260 ? -0.421 12.903 1.831 1.00 83.88 260 SER A C 1
ATOM 2143 O O . SER A 1 260 ? -0.685 11.698 1.855 1.00 83.88 260 SER A O 1
ATOM 2145 N N . ILE A 1 261 ? -0.372 13.618 2.957 1.00 86.06 261 ILE A N 1
ATOM 2146 C CA . ILE A 1 261 ? -0.687 13.073 4.285 1.00 86.06 261 ILE A CA 1
ATOM 2147 C C . ILE A 1 261 ? -2.126 12.546 4.371 1.00 86.06 261 ILE A C 1
ATOM 2149 O O . ILE A 1 261 ? -2.355 11.504 4.986 1.00 86.06 261 ILE A O 1
ATOM 2153 N N . THR A 1 262 ? -3.073 13.194 3.694 1.00 89.75 262 THR A N 1
ATOM 2154 C CA . THR A 1 262 ? -4.487 12.787 3.621 1.00 89.75 262 THR A CA 1
ATOM 2155 C C . THR A 1 262 ? -4.650 11.364 3.085 1.00 89.75 262 THR A C 1
ATOM 2157 O O . THR A 1 262 ? -5.452 10.591 3.602 1.00 89.75 262 THR A O 1
ATOM 2160 N N . GLN A 1 263 ? -3.800 10.946 2.142 1.00 91.81 263 GLN A N 1
ATOM 2161 C CA . GLN A 1 263 ? -3.786 9.574 1.630 1.00 91.81 263 GLN A CA 1
ATOM 2162 C C . GLN A 1 263 ? -3.435 8.552 2.722 1.00 91.81 263 GLN A C 1
ATOM 2164 O O . GLN A 1 263 ? -3.950 7.437 2.704 1.00 91.81 263 GLN A O 1
ATOM 2169 N N . ARG A 1 264 ? -2.610 8.910 3.721 1.00 91.88 264 ARG A N 1
ATOM 2170 C CA . ARG A 1 264 ? -2.322 8.025 4.868 1.00 91.88 264 ARG A CA 1
ATOM 2171 C C . ARG A 1 264 ? -3.534 7.885 5.786 1.00 91.88 264 ARG A C 1
ATOM 2173 O O . ARG A 1 264 ? -3.805 6.782 6.255 1.00 91.88 264 ARG A O 1
ATOM 2180 N N . TYR A 1 265 ? -4.289 8.966 5.983 1.00 93.12 265 TYR A N 1
ATOM 2181 C CA . TYR A 1 265 ? -5.572 8.903 6.684 1.00 93.12 265 TYR A CA 1
ATOM 2182 C C . TYR A 1 265 ? -6.575 8.021 5.931 1.00 93.12 265 TYR A C 1
ATOM 2184 O O . TYR A 1 265 ? -7.215 7.179 6.556 1.00 93.12 265 TYR A O 1
ATOM 2192 N N . ALA A 1 266 ? -6.649 8.142 4.603 1.00 95.06 266 ALA A N 1
ATOM 2193 C CA . ALA A 1 266 ? -7.522 7.322 3.766 1.00 95.06 266 ALA A CA 1
ATOM 2194 C C . ALA A 1 266 ? -7.153 5.829 3.799 1.00 95.06 266 ALA A C 1
ATOM 2196 O O . ALA A 1 266 ? -8.033 4.978 3.914 1.00 95.06 266 ALA A O 1
ATOM 2197 N N . VAL A 1 267 ? -5.860 5.482 3.757 1.00 95.50 267 VAL A N 1
ATOM 2198 C CA . VAL A 1 267 ? -5.419 4.080 3.893 1.00 95.50 267 VAL A CA 1
ATOM 2199 C C . VAL A 1 267 ? -5.775 3.519 5.265 1.00 95.50 267 VAL A C 1
ATOM 2201 O O . VAL A 1 267 ? -6.208 2.371 5.353 1.00 95.50 267 VAL A O 1
ATOM 2204 N N . TRP A 1 268 ? -5.617 4.303 6.332 1.00 96.00 268 TRP A N 1
ATOM 2205 C CA . TRP A 1 268 ? -6.002 3.862 7.669 1.00 96.00 268 TRP A CA 1
ATOM 2206 C C . TRP A 1 268 ? -7.515 3.671 7.807 1.00 96.00 268 TRP A C 1
ATOM 2208 O O . TRP A 1 268 ? -7.958 2.670 8.363 1.00 96.00 268 TRP A O 1
ATOM 2218 N N . ASP A 1 269 ? -8.307 4.589 7.255 1.00 96.06 269 ASP A N 1
ATOM 2219 C CA . ASP A 1 269 ? -9.767 4.490 7.187 1.00 96.06 269 ASP A CA 1
ATOM 2220 C C . ASP A 1 269 ? -10.211 3.226 6.431 1.00 96.06 269 ASP A C 1
ATOM 2222 O O . ASP A 1 269 ? -11.007 2.433 6.936 1.00 96.06 269 ASP A O 1
ATOM 2226 N N . MET A 1 270 ? -9.619 2.981 5.258 1.00 97.00 270 MET A N 1
ATOM 2227 C CA . MET A 1 270 ? -9.865 1.783 4.455 1.00 97.00 270 MET A CA 1
ATOM 2228 C C . MET A 1 270 ? -9.454 0.500 5.181 1.00 97.00 270 MET A C 1
ATOM 2230 O O . MET A 1 270 ? -10.198 -0.476 5.131 1.00 97.00 270 MET A O 1
ATOM 2234 N N . LEU A 1 271 ? -8.298 0.475 5.852 1.00 97.44 271 LEU A N 1
ATOM 2235 C CA . LEU A 1 271 ? -7.837 -0.700 6.594 1.00 97.44 271 LEU A CA 1
ATOM 2236 C C . LEU A 1 271 ? -8.760 -1.020 7.772 1.00 97.44 271 LEU A C 1
ATOM 2238 O O . LEU A 1 271 ? -9.084 -2.185 7.987 1.00 97.44 271 LEU A O 1
ATOM 2242 N N . GLN A 1 272 ? -9.209 -0.007 8.514 1.00 97.25 272 GLN A N 1
ATOM 2243 C CA . GLN A 1 272 ? -10.159 -0.222 9.601 1.00 97.25 272 GLN A CA 1
ATOM 2244 C C . GLN A 1 272 ? -11.494 -0.752 9.078 1.00 97.25 272 GLN A C 1
ATOM 2246 O O . GLN A 1 272 ? -11.954 -1.768 9.582 1.00 97.25 272 GLN A O 1
ATOM 2251 N N . ARG A 1 273 ? -12.067 -0.154 8.022 1.00 96.88 273 ARG A N 1
ATOM 2252 C CA . ARG A 1 273 ? -13.294 -0.672 7.383 1.00 96.88 273 ARG A CA 1
ATOM 2253 C C . ARG A 1 273 ? -13.115 -2.081 6.821 1.00 96.88 273 ARG A C 1
ATOM 2255 O O . ARG A 1 273 ? -14.030 -2.893 6.883 1.00 96.88 273 ARG A O 1
ATOM 2262 N N . TYR A 1 274 ? -11.931 -2.386 6.294 1.00 97.69 274 TYR A N 1
ATOM 2263 C CA . TYR A 1 274 ? -11.582 -3.732 5.853 1.00 97.69 274 TYR A CA 1
ATOM 2264 C C . TYR A 1 274 ? -11.553 -4.735 7.013 1.00 97.69 274 TYR A C 1
ATOM 2266 O O . TYR A 1 274 ? -11.960 -5.876 6.830 1.00 97.69 274 TYR A O 1
ATOM 2274 N N . MET A 1 275 ? -11.096 -4.343 8.200 1.00 97.50 275 MET A N 1
ATOM 2275 C CA . MET A 1 275 ? -11.056 -5.232 9.365 1.00 97.50 275 MET A CA 1
ATOM 2276 C C . MET A 1 275 ? -12.376 -5.280 10.139 1.00 97.50 275 MET A C 1
ATOM 2278 O O . MET A 1 275 ? -12.656 -6.292 10.773 1.00 97.50 275 MET A O 1
ATOM 2282 N N . ASP A 1 276 ? -13.180 -4.218 10.085 1.00 96.75 276 ASP A N 1
ATOM 2283 C CA . ASP A 1 276 ? -14.444 -4.105 10.807 1.00 96.75 276 ASP A CA 1
ATOM 2284 C C . ASP A 1 276 ? -15.537 -4.940 10.138 1.00 96.75 276 ASP A C 1
ATOM 2286 O O . ASP A 1 276 ? -16.011 -4.616 9.045 1.00 96.75 276 ASP A O 1
ATOM 2290 N N . VAL A 1 277 ? -15.961 -6.016 10.803 1.00 95.88 277 VAL A N 1
ATOM 2291 C CA . VAL A 1 277 ? -17.001 -6.912 10.281 1.00 95.88 277 VAL A CA 1
ATOM 2292 C C . VAL A 1 277 ? -18.406 -6.305 10.326 1.00 95.88 277 VAL A C 1
ATOM 2294 O O . VAL A 1 277 ? -19.309 -6.846 9.696 1.00 95.88 277 VAL A O 1
ATOM 2297 N N . SER A 1 278 ? -18.607 -5.173 11.011 1.00 94.06 278 SER A N 1
ATOM 2298 C CA . SER A 1 278 ? -19.859 -4.401 10.961 1.00 94.06 278 SER A CA 1
ATOM 2299 C C . SER A 1 278 ? -19.991 -3.539 9.700 1.00 94.06 278 SER A C 1
ATOM 2301 O O . SER A 1 278 ? -21.100 -3.153 9.328 1.00 94.06 278 SER A O 1
ATOM 2303 N N . GLN A 1 279 ? -18.876 -3.259 9.020 1.00 95.44 279 GLN A N 1
ATOM 2304 C CA . GLN A 1 279 ? -18.834 -2.492 7.778 1.00 95.44 279 GLN A CA 1
ATOM 2305 C C . GLN A 1 279 ? -18.717 -3.431 6.573 1.00 95.44 279 GLN A C 1
ATOM 2307 O O . GLN A 1 279 ? -18.069 -4.475 6.676 1.00 95.44 279 GLN A O 1
ATOM 2312 N N . PRO A 1 280 ? -19.297 -3.099 5.405 1.00 95.88 280 PRO A N 1
ATOM 2313 C CA . PRO A 1 280 ? -18.995 -3.829 4.180 1.00 95.88 280 PRO A CA 1
ATOM 2314 C C . PRO A 1 280 ? -17.521 -3.637 3.793 1.00 95.88 280 PRO A C 1
ATOM 2316 O O . PRO A 1 280 ? -16.904 -2.617 4.110 1.00 95.88 280 PRO A O 1
ATOM 2319 N N . LEU A 1 281 ? -16.969 -4.593 3.044 1.00 97.12 281 LEU A N 1
ATOM 2320 C CA . LEU A 1 281 ? -15.645 -4.466 2.445 1.00 97.12 281 LEU A CA 1
ATOM 2321 C C . LEU A 1 281 ? -15.551 -3.155 1.643 1.00 97.12 281 LEU A C 1
ATOM 2323 O O . LEU A 1 281 ? -16.512 -2.800 0.942 1.00 97.12 281 LEU A O 1
ATOM 2327 N N . PRO A 1 282 ? -14.398 -2.459 1.684 1.00 96.50 282 PRO A N 1
ATOM 2328 C CA . PRO A 1 282 ? -14.159 -1.291 0.846 1.00 96.50 282 PRO A CA 1
ATOM 2329 C C . PRO A 1 282 ? -14.502 -1.569 -0.624 1.00 96.50 282 PRO A C 1
ATOM 2331 O O . PRO A 1 282 ? -14.101 -2.590 -1.183 1.00 96.50 282 PRO A O 1
ATOM 2334 N N . ASP A 1 283 ? -15.266 -0.674 -1.253 1.00 95.00 283 ASP A N 1
ATOM 2335 C CA . ASP A 1 283 ? -15.612 -0.784 -2.676 1.00 95.00 283 ASP A CA 1
ATOM 2336 C C . ASP A 1 283 ? -14.444 -0.300 -3.545 1.00 95.00 283 ASP A C 1
ATOM 2338 O O . ASP A 1 283 ? -14.438 0.831 -4.030 1.00 95.00 283 ASP A O 1
ATOM 2342 N N . VAL A 1 284 ? -13.441 -1.169 -3.676 1.00 95.62 284 VAL A N 1
ATOM 2343 C CA . VAL A 1 284 ? -12.231 -0.988 -4.489 1.00 95.62 284 VAL A CA 1
ATOM 2344 C C . VAL A 1 284 ? -12.104 -2.125 -5.513 1.00 95.62 284 VAL A C 1
ATOM 2346 O O . VAL A 1 284 ? -12.628 -3.221 -5.271 1.00 95.62 284 VAL A O 1
ATOM 2349 N N . PRO A 1 285 ? -11.393 -1.909 -6.633 1.00 95.12 285 PRO A N 1
ATOM 2350 C CA . PRO A 1 285 ? -11.272 -2.886 -7.706 1.00 95.12 285 PRO A CA 1
ATOM 2351 C C . PRO A 1 285 ? -10.717 -4.245 -7.260 1.00 95.12 285 PRO A C 1
ATOM 2353 O O . PRO A 1 285 ? -11.256 -5.278 -7.649 1.00 95.12 285 PRO A O 1
ATOM 2356 N N . GLU A 1 286 ? -9.700 -4.276 -6.391 1.00 93.50 286 GLU A N 1
ATOM 2357 C CA . GLU A 1 286 ? -9.076 -5.532 -5.945 1.00 93.50 286 GLU A CA 1
ATOM 2358 C C . GLU A 1 286 ? -10.030 -6.432 -5.143 1.00 93.50 286 GLU A C 1
ATOM 2360 O O . GLU A 1 286 ? -9.861 -7.651 -5.122 1.00 93.50 286 GLU A O 1
ATOM 2365 N N . LEU A 1 287 ? -11.032 -5.841 -4.480 1.00 95.56 287 LEU A N 1
ATOM 2366 C CA . LEU A 1 287 ? -11.997 -6.554 -3.642 1.00 95.56 287 LEU A CA 1
ATOM 2367 C C . LEU A 1 287 ? -13.293 -6.905 -4.374 1.00 95.56 287 LEU A C 1
ATOM 2369 O O . LEU A 1 287 ? -14.019 -7.781 -3.901 1.00 95.56 287 LEU A O 1
ATOM 2373 N N . GLU A 1 288 ? -13.583 -6.271 -5.516 1.00 95.12 288 GLU A N 1
ATOM 2374 C CA . GLU A 1 288 ? -14.801 -6.512 -6.299 1.00 95.12 288 GLU A CA 1
ATOM 2375 C C . GLU A 1 288 ? -15.084 -8.003 -6.549 1.00 95.12 288 GLU A C 1
ATOM 2377 O O . GLU A 1 288 ? -16.208 -8.435 -6.266 1.00 95.12 288 GLU A O 1
ATOM 2382 N N . PRO A 1 289 ? -14.103 -8.826 -6.981 1.00 94.12 289 PRO A N 1
ATOM 2383 C CA . PRO A 1 289 ? -14.351 -10.239 -7.255 1.00 94.12 289 PRO A CA 1
ATOM 2384 C C . PRO A 1 289 ? -14.791 -11.040 -6.025 1.00 94.12 289 PRO A C 1
ATOM 2386 O O . PRO A 1 289 ? -15.421 -12.085 -6.175 1.00 94.12 289 PRO A O 1
ATOM 2389 N N . PHE A 1 290 ? -14.481 -10.567 -4.815 1.00 94.94 290 PHE A N 1
ATOM 2390 C CA . PHE A 1 290 ? -14.645 -11.319 -3.569 1.00 94.94 290 PHE A CA 1
ATOM 2391 C C . PHE A 1 290 ? -15.774 -10.796 -2.678 1.00 94.94 290 PHE A C 1
ATOM 2393 O O . PHE A 1 290 ? -16.091 -11.426 -1.672 1.00 94.94 290 PHE A O 1
ATOM 2400 N N . ARG A 1 291 ? -16.436 -9.688 -3.045 1.00 95.00 291 ARG A N 1
ATOM 2401 C CA . ARG A 1 291 ? -17.508 -9.070 -2.235 1.00 95.00 291 ARG A CA 1
ATOM 2402 C C . ARG A 1 291 ? -18.622 -10.045 -1.845 1.00 95.00 291 ARG A C 1
ATOM 2404 O O . ARG A 1 291 ? -19.100 -10.017 -0.719 1.00 95.00 291 ARG A O 1
ATOM 2411 N N . HIS A 1 292 ? -18.990 -10.948 -2.752 1.00 93.88 292 HIS A N 1
ATOM 2412 C CA . HIS A 1 292 ? -20.034 -11.954 -2.535 1.00 93.88 292 HIS A CA 1
ATOM 2413 C C . HIS A 1 292 ? -19.646 -13.070 -1.541 1.00 93.88 292 HIS A C 1
ATOM 2415 O O . HIS A 1 292 ? -20.514 -13.830 -1.111 1.00 93.88 292 HIS A O 1
ATOM 2421 N N . LEU A 1 293 ? -18.357 -13.195 -1.198 1.00 94.88 293 LEU A N 1
ATOM 2422 C CA . LEU A 1 293 ? -17.820 -14.199 -0.272 1.00 94.88 293 LEU A CA 1
ATOM 2423 C C . LEU A 1 293 ? -17.776 -13.707 1.186 1.00 94.88 293 LEU A C 1
ATOM 2425 O O . LEU A 1 293 ? -17.593 -14.520 2.098 1.00 94.88 293 LEU A O 1
ATOM 2429 N N . ASP A 1 294 ? -17.914 -12.397 1.410 1.00 95.50 294 ASP A N 1
ATOM 2430 C CA . ASP A 1 294 ? -17.979 -11.785 2.739 1.00 95.50 294 ASP A CA 1
ATOM 2431 C C . ASP A 1 294 ? -19.446 -11.639 3.189 1.00 95.50 294 ASP A C 1
ATOM 2433 O O . ASP A 1 294 ? -20.217 -10.979 2.492 1.00 95.50 294 ASP A O 1
ATOM 2437 N N . PRO A 1 295 ? -19.852 -12.226 4.333 1.00 94.62 295 PRO A N 1
ATOM 2438 C CA . PRO A 1 295 ? -21.237 -12.193 4.815 1.00 94.62 295 PRO A CA 1
ATOM 2439 C C . PRO A 1 295 ? -21.837 -10.784 4.927 1.00 94.62 295 PRO A C 1
ATOM 2441 O O . PRO A 1 295 ? -22.900 -10.526 4.356 1.00 94.62 295 PRO A O 1
ATOM 2444 N N . THR A 1 296 ? -21.143 -9.856 5.595 1.00 95.31 296 THR A N 1
ATOM 2445 C CA . THR A 1 296 ? -21.613 -8.472 5.782 1.00 95.31 296 THR A CA 1
ATOM 2446 C C . THR A 1 296 ? -21.726 -7.738 4.453 1.00 95.31 296 THR A C 1
ATOM 2448 O O . THR A 1 296 ? -22.730 -7.079 4.179 1.00 95.31 296 THR A O 1
ATOM 2451 N N . THR A 1 297 ? -20.718 -7.874 3.592 1.00 95.88 297 THR A N 1
ATOM 2452 C CA . THR A 1 297 ? -20.713 -7.232 2.272 1.00 95.88 297 THR A CA 1
ATOM 2453 C C . THR A 1 297 ? -21.812 -7.780 1.377 1.00 95.88 297 THR A C 1
ATOM 2455 O O . THR A 1 297 ? -22.509 -7.006 0.727 1.00 95.88 297 THR A O 1
ATOM 2458 N N . LYS A 1 298 ? -22.012 -9.099 1.372 1.00 95.44 298 LYS A N 1
ATOM 2459 C CA . LYS A 1 298 ? -23.071 -9.746 0.605 1.00 95.44 298 LYS A CA 1
ATOM 2460 C C . LYS A 1 298 ? -24.444 -9.212 1.010 1.00 95.44 298 LYS A C 1
ATOM 2462 O O . LYS A 1 298 ? -25.197 -8.795 0.139 1.00 95.44 298 LYS A O 1
ATOM 2467 N N . ALA A 1 299 ? -24.740 -9.149 2.310 1.00 95.25 299 ALA A N 1
ATOM 2468 C CA . ALA A 1 299 ? -26.004 -8.601 2.803 1.00 95.25 299 ALA A CA 1
ATOM 2469 C C . ALA A 1 299 ? -26.177 -7.112 2.442 1.00 95.25 299 ALA A C 1
ATOM 2471 O O . ALA A 1 299 ? -27.270 -6.674 2.083 1.00 95.25 299 ALA A O 1
ATOM 2472 N N . TYR A 1 300 ? -25.096 -6.329 2.504 1.00 95.12 300 TYR A N 1
ATOM 2473 C CA . TYR A 1 300 ? -25.095 -4.918 2.112 1.00 95.12 300 TYR A CA 1
ATOM 2474 C C . TYR A 1 300 ? -25.373 -4.722 0.610 1.00 95.12 300 TYR A C 1
ATOM 2476 O O . TYR A 1 300 ? -26.168 -3.855 0.232 1.00 95.12 300 TYR A O 1
ATOM 2484 N N . ASP A 1 301 ? -24.755 -5.544 -0.239 1.00 95.75 301 ASP A N 1
ATOM 2485 C CA . ASP A 1 301 ? -24.908 -5.505 -1.694 1.00 95.75 301 ASP A CA 1
ATOM 2486 C C . ASP A 1 301 ? -26.299 -6.017 -2.123 1.00 95.75 301 ASP A C 1
ATOM 2488 O O . ASP A 1 301 ? -26.954 -5.376 -2.945 1.00 95.75 301 ASP A O 1
ATOM 2492 N N . GLU A 1 302 ? -26.798 -7.106 -1.525 1.00 94.25 302 GLU A N 1
ATOM 2493 C CA . GLU A 1 302 ? -28.153 -7.643 -1.754 1.00 94.25 302 GLU A CA 1
ATOM 2494 C C . GLU A 1 302 ? -29.250 -6.660 -1.318 1.00 94.25 302 GLU A C 1
ATOM 2496 O O . GLU A 1 302 ? -30.302 -6.582 -1.951 1.00 94.25 302 GLU A O 1
ATOM 2501 N N . ALA A 1 303 ? -28.987 -5.846 -0.290 1.00 94.50 303 ALA A N 1
ATOM 2502 C CA . ALA A 1 303 ? -29.864 -4.753 0.126 1.00 94.50 303 ALA A CA 1
ATOM 2503 C C . ALA A 1 303 ? -29.826 -3.531 -0.817 1.00 94.50 303 ALA A C 1
ATOM 2505 O O . ALA A 1 303 ? -30.472 -2.522 -0.534 1.00 94.50 303 ALA A O 1
ATOM 2506 N N . GLY A 1 304 ? -29.051 -3.576 -1.907 1.00 91.81 304 GLY A N 1
ATOM 2507 C CA . GLY A 1 304 ? -28.947 -2.494 -2.888 1.00 91.81 304 GLY A CA 1
ATOM 2508 C C . GLY A 1 304 ? -28.182 -1.262 -2.395 1.00 91.81 304 GLY A C 1
ATOM 2509 O O . GLY A 1 304 ? -28.235 -0.214 -3.038 1.00 91.81 304 GLY A O 1
ATOM 2510 N N . LYS A 1 305 ? -27.455 -1.358 -1.273 1.00 92.94 305 LYS A N 1
ATOM 2511 C CA . LYS A 1 305 ? -26.787 -0.204 -0.645 1.00 92.94 305 LYS A CA 1
ATOM 2512 C C . LYS A 1 305 ? -25.468 0.192 -1.314 1.00 92.94 305 LYS A C 1
ATOM 2514 O O . LYS A 1 305 ? -25.014 1.312 -1.116 1.00 92.94 305 LYS A O 1
ATOM 2519 N N . ARG A 1 306 ? -24.874 -0.680 -2.142 1.00 91.88 306 ARG A N 1
ATOM 2520 C CA . ARG A 1 306 ? -23.618 -0.404 -2.874 1.00 91.88 306 ARG A CA 1
ATOM 2521 C C . ARG A 1 306 ? -23.719 0.804 -3.808 1.00 91.88 306 ARG A C 1
ATOM 2523 O O . ARG A 1 306 ? -22.715 1.458 -4.061 1.00 91.88 306 ARG A O 1
ATOM 2530 N N . GLY A 1 307 ? -24.901 1.071 -4.368 1.00 88.94 307 GLY A N 1
ATOM 2531 C CA . GLY A 1 307 ? -25.099 2.155 -5.338 1.00 88.94 307 GLY A CA 1
ATOM 2532 C C . GLY A 1 307 ? -24.357 1.969 -6.671 1.00 88.94 307 GLY A C 1
ATOM 2533 O O . GLY A 1 307 ? -24.362 2.875 -7.501 1.00 88.94 307 GLY A O 1
ATOM 2534 N N . ARG A 1 308 ? -23.724 0.809 -6.897 1.00 90.69 308 ARG A N 1
ATOM 2535 C CA . ARG A 1 308 ? -23.001 0.454 -8.127 1.00 90.69 308 ARG A CA 1
ATOM 2536 C C . ARG A 1 308 ? -23.310 -0.988 -8.547 1.00 90.69 308 ARG A C 1
ATOM 2538 O O . ARG A 1 308 ? -23.576 -1.819 -7.674 1.00 90.69 308 ARG A O 1
ATOM 2545 N N . PRO A 1 309 ? -23.257 -1.306 -9.855 1.00 92.81 309 PRO A N 1
ATOM 2546 C CA . PRO A 1 309 ? -23.353 -2.680 -10.341 1.00 92.81 309 PRO A CA 1
ATOM 2547 C C . PRO A 1 309 ? -22.283 -3.596 -9.737 1.00 92.81 309 PRO A C 1
ATOM 2549 O O . PRO A 1 309 ? -21.193 -3.148 -9.386 1.00 92.81 309 PRO A O 1
ATOM 2552 N N . ALA A 1 310 ? -22.574 -4.901 -9.682 1.00 92.19 310 ALA A N 1
ATOM 2553 C CA . ALA A 1 310 ? -21.670 -5.903 -9.115 1.00 92.19 310 ALA A CA 1
ATOM 2554 C C . ALA A 1 310 ? -20.275 -5.917 -9.775 1.00 92.19 310 ALA A C 1
ATOM 2556 O O . ALA A 1 310 ? -19.293 -6.217 -9.102 1.00 92.19 310 ALA A O 1
ATOM 2557 N N . THR A 1 311 ? -20.212 -5.578 -11.065 1.00 93.38 311 THR A N 1
ATOM 2558 C CA . THR A 1 311 ? -19.034 -5.660 -11.942 1.00 93.38 311 THR A CA 1
ATOM 2559 C C . THR A 1 311 ? -18.501 -4.290 -12.359 1.00 93.38 311 THR A C 1
ATOM 2561 O O . THR A 1 311 ? -17.805 -4.176 -13.365 1.00 93.38 311 THR A O 1
ATOM 2564 N N . TYR A 1 312 ? -18.866 -3.240 -11.617 1.00 95.12 312 TYR A N 1
ATOM 2565 C CA . TYR A 1 312 ? -18.538 -1.853 -11.932 1.00 95.12 312 TYR A CA 1
ATOM 2566 C C . TYR A 1 312 ? -17.053 -1.640 -12.243 1.00 95.12 312 TYR A C 1
ATOM 2568 O O . TYR A 1 312 ? -16.731 -1.037 -13.263 1.00 95.12 312 TYR A O 1
ATOM 2576 N N . TRP A 1 313 ? -16.149 -2.133 -11.395 1.00 95.69 313 TRP A N 1
ATOM 2577 C CA . TRP A 1 313 ? -14.716 -1.917 -11.563 1.00 95.69 313 TRP A CA 1
ATOM 2578 C C . TRP A 1 313 ? -14.172 -2.671 -12.763 1.00 95.69 313 TRP A C 1
ATOM 2580 O O . TRP A 1 313 ? -13.452 -2.094 -13.575 1.00 95.69 313 TRP A O 1
ATOM 2590 N N . ARG A 1 314 ? -14.543 -3.941 -12.917 1.00 93.81 314 ARG A N 1
ATOM 2591 C CA . ARG A 1 314 ? -14.165 -4.730 -14.089 1.00 93.81 314 ARG A CA 1
ATOM 2592 C C . ARG A 1 314 ? -14.624 -4.057 -15.381 1.00 93.81 314 ARG A C 1
ATOM 2594 O O . ARG A 1 314 ? -13.842 -3.946 -16.319 1.00 93.81 314 ARG A O 1
ATOM 2601 N N . ASP A 1 315 ? -15.871 -3.602 -15.422 1.00 95.31 315 ASP A N 1
ATOM 2602 C CA . ASP A 1 315 ? -16.456 -3.010 -16.621 1.00 95.31 315 ASP A CA 1
ATOM 2603 C C . ASP A 1 315 ? -15.876 -1.606 -16.888 1.00 95.31 315 ASP A C 1
ATOM 2605 O O . ASP A 1 315 ? -15.670 -1.248 -18.046 1.00 95.31 315 ASP A O 1
ATOM 2609 N N . LEU A 1 316 ? -15.533 -0.835 -15.848 1.00 95.19 316 LEU A N 1
ATOM 2610 C CA . LEU A 1 316 ? -14.810 0.434 -15.980 1.00 95.19 316 LEU A CA 1
ATOM 2611 C C . LEU A 1 316 ? -13.439 0.217 -16.635 1.00 95.19 316 LEU A C 1
ATOM 2613 O O . LEU A 1 316 ? -13.128 0.850 -17.636 1.00 95.19 316 LEU A O 1
ATOM 2617 N N . TYR A 1 317 ? -12.630 -0.709 -16.116 1.00 95.06 317 TYR A N 1
ATOM 2618 C CA . TYR A 1 317 ? -11.288 -0.959 -16.655 1.00 95.06 317 TYR A CA 1
ATOM 2619 C C . TYR A 1 317 ? -11.309 -1.610 -18.042 1.00 95.06 317 TYR A C 1
ATOM 2621 O O . TYR A 1 317 ? -10.406 -1.367 -18.836 1.00 95.06 317 TYR A O 1
ATOM 2629 N N . ALA A 1 318 ? -12.332 -2.412 -18.350 1.00 94.12 318 ALA A N 1
ATOM 2630 C CA . ALA A 1 318 ? -12.490 -3.015 -19.670 1.00 94.12 318 ALA A CA 1
ATOM 2631 C C . ALA A 1 318 ? -12.844 -1.990 -20.762 1.00 94.12 318 ALA A C 1
ATOM 2633 O O . ALA A 1 318 ? -12.519 -2.213 -21.927 1.00 94.12 318 ALA A O 1
ATOM 2634 N N . ASN A 1 319 ? -13.525 -0.897 -20.398 1.00 94.94 319 ASN A N 1
ATOM 2635 C CA . ASN A 1 319 ? -14.081 0.062 -21.356 1.00 94.94 319 ASN A CA 1
ATOM 2636 C C . ASN A 1 319 ? -13.387 1.432 -21.3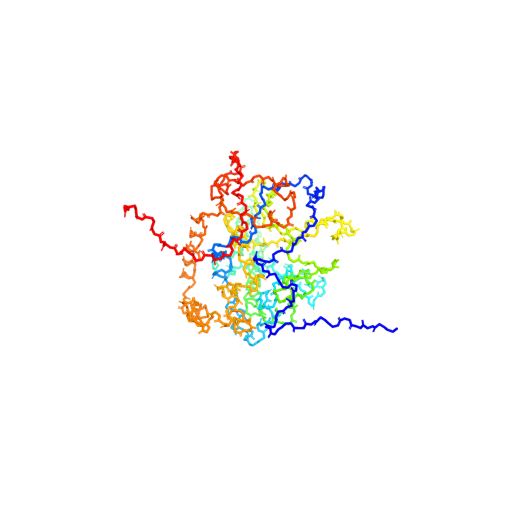56 1.00 94.94 319 ASN A C 1
ATOM 2638 O O . ASN A 1 319 ? -13.593 2.194 -22.299 1.00 94.94 319 ASN A O 1
ATOM 2642 N N . SER A 1 320 ? -12.593 1.759 -20.335 1.00 93.81 320 SER A N 1
ATOM 2643 C CA . SER A 1 320 ? -11.905 3.048 -20.238 1.00 93.81 320 SER A CA 1
ATOM 2644 C C . SER A 1 320 ? -10.506 3.030 -20.843 1.00 93.81 320 SER A C 1
ATOM 2646 O O . SER A 1 320 ? -9.764 2.053 -20.738 1.00 93.81 320 SER A O 1
ATOM 2648 N N . SER A 1 321 ? -10.117 4.158 -21.437 1.00 92.31 321 SER A N 1
ATOM 2649 C CA . SER A 1 321 ? -8.735 4.377 -21.874 1.00 92.31 321 SER A CA 1
ATOM 2650 C C . SER A 1 321 ? -7.795 4.641 -20.688 1.00 92.31 321 SER A C 1
ATOM 2652 O O . SER A 1 321 ? -8.223 4.999 -19.588 1.00 92.31 321 SER A O 1
ATOM 2654 N N . GLU A 1 322 ? -6.482 4.503 -20.902 1.00 88.88 322 GLU A N 1
ATOM 2655 C CA . GLU A 1 322 ? -5.482 4.809 -19.868 1.00 88.88 322 GLU A CA 1
ATOM 2656 C C . GLU A 1 322 ? -5.540 6.282 -19.423 1.00 88.88 322 GLU A C 1
ATOM 2658 O O . GLU A 1 322 ? -5.395 6.579 -18.235 1.00 88.88 322 GLU A O 1
ATOM 2663 N N . GLU A 1 323 ? -5.814 7.198 -20.356 1.00 91.81 323 GLU A N 1
ATOM 2664 C CA . GLU A 1 323 ? -5.962 8.631 -20.087 1.00 91.81 323 GLU A CA 1
ATOM 2665 C C . GLU A 1 323 ? -7.198 8.928 -19.228 1.00 91.81 323 GLU A C 1
ATOM 2667 O O . GLU A 1 323 ? -7.112 9.699 -18.272 1.00 91.81 323 GLU A O 1
ATOM 2672 N N . GLU A 1 324 ? -8.328 8.274 -19.509 1.00 94.12 324 GLU A N 1
ATOM 2673 C CA . GLU A 1 324 ? -9.546 8.385 -18.699 1.00 94.12 324 GLU A CA 1
ATOM 2674 C C . GLU A 1 324 ? -9.332 7.848 -17.285 1.00 94.12 324 GLU A C 1
ATOM 2676 O O . GLU A 1 324 ? -9.669 8.521 -16.310 1.00 94.12 324 GLU A O 1
ATOM 2681 N N . LEU A 1 325 ? -8.725 6.663 -17.155 1.00 93.81 325 LEU A N 1
ATOM 2682 C CA . LEU A 1 325 ? -8.412 6.093 -15.847 1.00 93.81 325 LEU A CA 1
ATOM 2683 C C . LEU A 1 325 ? -7.489 7.024 -15.064 1.00 93.81 325 LEU A C 1
ATOM 2685 O O . LEU A 1 325 ? -7.746 7.270 -13.888 1.00 93.81 325 LEU A O 1
ATOM 2689 N N . LYS A 1 326 ? -6.460 7.585 -15.713 1.00 92.88 326 LYS A N 1
ATOM 2690 C CA . LYS A 1 326 ? -5.558 8.571 -15.108 1.00 92.88 326 LYS A CA 1
ATOM 2691 C C . LYS A 1 326 ? -6.315 9.807 -14.618 1.00 92.88 326 LYS A C 1
ATOM 2693 O O . LYS A 1 326 ? -6.113 10.212 -13.473 1.00 92.88 326 LYS A O 1
ATOM 2698 N N . ALA A 1 327 ? -7.211 10.362 -15.434 1.00 95.44 327 ALA A N 1
ATOM 2699 C CA . ALA A 1 327 ? -8.037 11.505 -15.053 1.00 95.44 327 ALA A CA 1
ATOM 2700 C C . ALA A 1 327 ? -8.935 11.187 -13.843 1.00 95.44 327 ALA A C 1
ATOM 2702 O O . ALA A 1 327 ? -9.032 11.996 -12.919 1.00 95.44 327 ALA A O 1
ATOM 2703 N N . LEU A 1 328 ? -9.527 9.988 -13.789 1.00 95.69 328 LEU A N 1
ATOM 2704 C CA . LEU A 1 328 ? -10.300 9.524 -12.632 1.00 95.69 328 LEU A CA 1
ATOM 2705 C C . LEU A 1 328 ? -9.434 9.400 -11.368 1.00 95.69 328 LEU A C 1
ATOM 2707 O O . LEU A 1 328 ? -9.876 9.806 -10.289 1.00 95.69 328 LEU A O 1
ATOM 2711 N N . ARG A 1 329 ? -8.187 8.910 -11.484 1.00 94.19 329 ARG A N 1
ATOM 2712 C CA . ARG A 1 329 ? -7.251 8.864 -10.341 1.00 94.19 329 ARG A CA 1
ATOM 2713 C C . ARG A 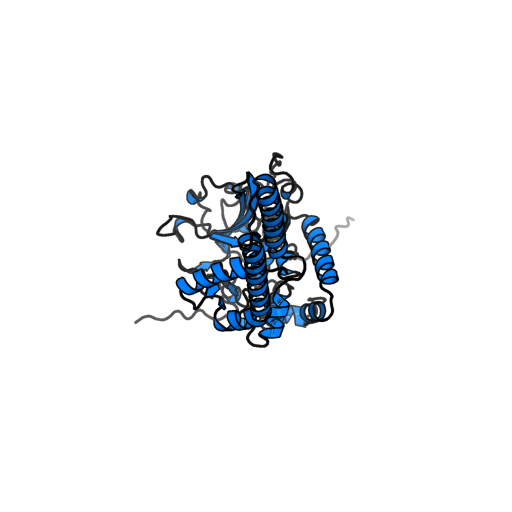1 329 ? -6.946 10.261 -9.826 1.00 94.19 329 ARG A C 1
ATOM 2715 O O . ARG A 1 329 ? -6.918 10.466 -8.618 1.00 94.19 329 ARG A O 1
ATOM 2722 N N . GLU A 1 330 ? -6.691 11.210 -10.722 1.00 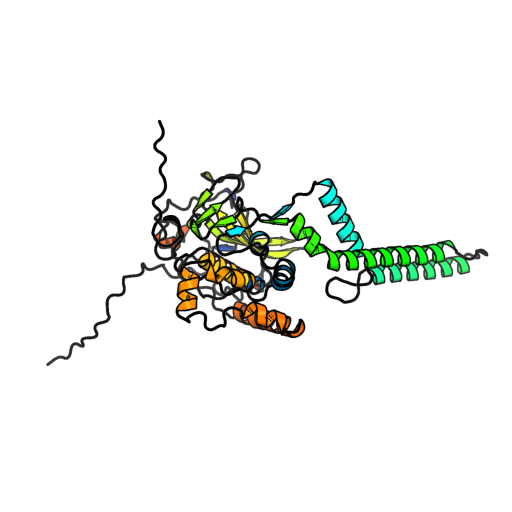94.31 330 GLU A N 1
ATOM 2723 C CA . GLU A 1 330 ? -6.367 12.594 -10.362 1.00 94.31 330 GLU A CA 1
ATOM 2724 C C . GLU A 1 330 ? -7.560 13.306 -9.715 1.00 94.31 330 GLU A C 1
ATOM 2726 O O . GLU A 1 330 ? -7.393 13.950 -8.679 1.00 94.31 330 GLU A O 1
ATOM 2731 N N . ALA A 1 331 ? -8.769 13.119 -10.252 1.00 95.88 331 ALA A N 1
ATOM 2732 C CA . ALA A 1 331 ? -9.996 13.653 -9.667 1.00 95.88 331 ALA A CA 1
ATOM 2733 C C . ALA A 1 331 ? -10.236 13.103 -8.252 1.00 95.88 331 ALA A C 1
ATOM 2735 O O . ALA A 1 331 ? -10.487 13.862 -7.317 1.00 95.88 331 ALA A O 1
ATOM 2736 N N . HIS A 1 332 ? -10.085 11.792 -8.069 1.00 95.62 332 HIS A N 1
ATOM 2737 C CA . HIS A 1 332 ? -10.252 11.173 -6.758 1.00 95.62 332 HIS A CA 1
ATOM 2738 C C . HIS A 1 332 ? -9.110 11.511 -5.788 1.00 95.62 332 HIS A C 1
ATOM 2740 O O . HIS A 1 332 ? -9.323 11.635 -4.585 1.00 95.62 332 HIS A O 1
ATOM 2746 N N . ARG A 1 333 ? -7.889 11.736 -6.286 1.00 93.94 333 ARG A N 1
ATOM 2747 C CA . ARG A 1 333 ? -6.799 12.277 -5.465 1.00 93.94 333 ARG A CA 1
ATOM 2748 C C . ARG A 1 333 ? -7.156 13.655 -4.914 1.00 93.94 333 ARG A C 1
ATOM 2750 O O . ARG A 1 333 ? -6.957 13.886 -3.727 1.00 93.94 333 ARG A O 1
ATOM 2757 N N . ALA A 1 334 ? -7.721 14.532 -5.743 1.00 92.94 334 ALA A N 1
ATOM 2758 C CA . ALA A 1 334 ? -8.176 15.848 -5.306 1.00 92.94 334 ALA A CA 1
ATOM 2759 C C . ALA A 1 334 ? -9.316 15.760 -4.274 1.00 92.94 334 ALA A C 1
ATOM 2761 O O . ALA A 1 334 ? -9.316 16.514 -3.303 1.00 92.94 334 ALA A O 1
ATOM 2762 N N . GLU A 1 335 ? -10.244 14.811 -4.435 1.00 94.31 335 GLU A N 1
ATOM 2763 C CA . GLU A 1 335 ? -11.295 14.522 -3.449 1.00 94.31 335 GLU A CA 1
ATOM 2764 C C . GLU A 1 335 ? -10.690 14.162 -2.083 1.00 94.31 335 GLU A C 1
ATOM 2766 O O . GLU A 1 335 ? -10.986 14.818 -1.079 1.00 94.31 335 GLU A O 1
ATOM 2771 N N . VAL A 1 336 ? -9.773 13.188 -2.053 1.00 93.25 336 VAL A N 1
ATOM 2772 C CA . VAL A 1 336 ? -9.064 12.775 -0.830 1.00 93.25 336 VAL A CA 1
ATOM 2773 C C . VAL A 1 336 ? -8.295 13.945 -0.212 1.00 93.25 336 VAL A C 1
ATOM 2775 O O . VAL A 1 336 ? -8.326 14.118 1.004 1.00 93.25 336 VAL A O 1
ATOM 2778 N N . ASP A 1 337 ? -7.637 14.772 -1.024 1.00 90.25 337 ASP A N 1
ATOM 2779 C CA . ASP A 1 337 ? -6.859 15.928 -0.559 1.00 90.25 337 ASP A CA 1
ATOM 2780 C C . ASP A 1 337 ? -7.724 17.070 -0.011 1.00 90.25 337 ASP A C 1
ATOM 2782 O O . ASP A 1 337 ? -7.267 17.828 0.843 1.00 90.25 337 ASP A O 1
ATOM 2786 N N . SER A 1 338 ? -8.961 17.201 -0.491 1.00 90.44 338 SER A N 1
ATOM 2787 C CA . SER A 1 338 ? -9.911 18.229 -0.042 1.00 90.44 338 SER A CA 1
ATOM 2788 C C . SER A 1 338 ? -10.745 17.812 1.173 1.00 90.44 338 SER A C 1
ATOM 2790 O O . SER A 1 338 ? -11.340 18.660 1.838 1.00 90.44 338 SER A O 1
ATOM 2792 N N . THR A 1 339 ? -10.791 16.513 1.474 1.00 91.06 339 THR A N 1
ATOM 2793 C CA . THR A 1 339 ? -11.582 15.953 2.574 1.00 91.06 339 THR A CA 1
ATOM 2794 C C . THR A 1 339 ? -11.050 16.421 3.928 1.00 91.06 339 THR A C 1
ATOM 2796 O O . THR A 1 339 ? -9.845 16.461 4.158 1.00 91.06 339 THR A O 1
ATOM 2799 N N . ILE A 1 340 ? -11.944 16.737 4.867 1.00 89.69 340 ILE A N 1
ATOM 2800 C CA . ILE A 1 340 ? -11.571 17.127 6.232 1.00 89.69 340 ILE A CA 1
ATOM 2801 C C . ILE A 1 340 ? -11.269 15.863 7.052 1.00 89.69 340 ILE A C 1
ATOM 2803 O O . ILE A 1 340 ? -12.174 15.211 7.567 1.00 89.69 340 ILE A O 1
ATOM 2807 N N . TRP A 1 341 ? -9.988 15.495 7.149 1.00 88.31 341 TRP A N 1
ATOM 2808 C CA . TRP A 1 341 ? -9.553 14.271 7.839 1.00 88.31 341 TRP A CA 1
ATOM 2809 C C . TRP A 1 341 ? -9.351 14.422 9.352 1.00 88.31 341 TRP A C 1
ATOM 2811 O O . TRP A 1 341 ? -9.466 13.424 10.077 1.00 88.31 341 TRP A O 1
ATOM 2821 N N . GLY A 1 342 ? -9.013 15.632 9.806 1.00 85.25 342 GLY A N 1
ATOM 2822 C CA . GLY A 1 342 ? -8.750 15.948 11.212 1.00 85.25 342 GLY A CA 1
ATOM 2823 C C . GLY A 1 342 ? -10.019 16.220 12.022 1.00 85.25 342 GLY A C 1
ATOM 2824 O O . GLY A 1 342 ? -11.111 16.345 11.471 1.00 85.25 342 GLY A O 1
ATOM 2825 N N . GLY A 1 343 ? -9.874 16.308 13.346 1.00 83.69 343 GLY A N 1
ATOM 2826 C CA . GLY A 1 343 ? -10.965 16.693 14.250 1.00 83.69 343 GLY A CA 1
ATOM 2827 C C . GLY A 1 343 ? -11.993 15.591 14.517 1.00 83.69 343 GLY A C 1
ATOM 2828 O O . GLY A 1 343 ? -13.082 15.876 15.007 1.00 83.69 343 GLY A O 1
ATOM 2829 N N . ARG A 1 344 ? -11.666 14.332 14.213 1.00 87.00 344 ARG A N 1
ATOM 2830 C CA . ARG A 1 344 ? -12.521 13.173 14.510 1.00 87.00 344 ARG A CA 1
ATOM 2831 C C . ARG A 1 344 ? -12.221 12.605 15.900 1.00 87.00 344 ARG A C 1
ATOM 2833 O O . ARG A 1 344 ? -11.056 12.621 16.300 1.00 87.00 344 ARG A O 1
ATOM 2840 N N . PRO A 1 345 ? -13.226 12.087 16.630 1.00 88.44 345 PRO A N 1
ATOM 2841 C CA . PRO A 1 345 ? -12.986 11.408 17.897 1.00 88.44 345 PRO A CA 1
ATOM 2842 C C . PRO A 1 345 ? -12.201 10.111 17.675 1.00 88.44 345 PRO A C 1
ATOM 2844 O O . PRO A 1 345 ? -12.285 9.484 16.617 1.00 88.44 345 PRO A O 1
ATOM 2847 N N . ASP A 1 346 ? -11.439 9.709 18.687 1.00 90.88 346 ASP A N 1
ATOM 2848 C CA . ASP A 1 346 ? -10.643 8.484 18.674 1.00 90.88 346 ASP A CA 1
ATOM 2849 C C . ASP A 1 346 ? -11.270 7.462 19.628 1.00 90.88 346 ASP A C 1
ATOM 2851 O O . ASP A 1 346 ? -11.076 7.540 20.840 1.00 90.88 346 ASP A O 1
ATOM 2855 N N . LEU A 1 347 ? -12.049 6.510 19.097 1.00 92.19 347 LEU A N 1
ATOM 2856 C CA . LEU A 1 347 ? -12.831 5.578 19.926 1.00 92.19 347 LEU A CA 1
ATOM 2857 C C . LEU A 1 347 ? -11.961 4.686 20.823 1.00 92.19 347 LEU A C 1
ATOM 2859 O O . LEU A 1 347 ? -12.441 4.186 21.837 1.00 92.19 347 LEU A O 1
ATOM 2863 N N . MET A 1 348 ? -10.673 4.527 20.506 1.00 92.69 348 MET A N 1
ATOM 2864 C CA . MET A 1 348 ? -9.738 3.765 21.337 1.00 92.69 348 MET A CA 1
ATOM 2865 C C . MET A 1 348 ? -9.493 4.425 22.707 1.00 92.69 348 MET A C 1
ATOM 2867 O O . MET A 1 348 ? -9.082 3.744 23.645 1.00 92.69 348 MET A O 1
ATOM 2871 N N . GLU A 1 349 ? -9.792 5.725 22.857 1.00 91.38 349 GLU A N 1
ATOM 2872 C CA . GLU A 1 349 ? -9.750 6.427 24.149 1.00 91.38 349 GLU A CA 1
ATOM 2873 C C . GLU A 1 349 ? -10.732 5.833 25.173 1.00 91.38 349 GLU A C 1
ATOM 2875 O O . GLU A 1 349 ? -10.454 5.875 26.368 1.00 91.38 349 GLU A O 1
ATOM 2880 N N . LEU A 1 350 ? -11.834 5.222 24.720 1.00 91.75 350 LEU A N 1
ATOM 2881 C CA . LEU A 1 350 ? -12.810 4.559 25.594 1.00 91.75 350 LEU A CA 1
ATOM 2882 C C . LEU A 1 350 ? -12.305 3.204 26.114 1.00 91.75 350 LEU A C 1
ATOM 2884 O O . LEU A 1 350 ? -12.710 2.766 27.186 1.00 91.75 350 LEU A O 1
ATOM 2888 N N . SER A 1 351 ? -11.422 2.545 25.362 1.00 93.06 351 SER A N 1
ATOM 2889 C CA . SER A 1 351 ? -10.935 1.194 25.663 1.00 93.06 351 SER A CA 1
ATOM 2890 C C . SER A 1 351 ? -9.579 1.174 26.370 1.00 93.06 351 SER A C 1
ATOM 2892 O O . SER A 1 351 ? -9.223 0.163 26.976 1.00 93.06 351 SER A O 1
ATOM 2894 N N . VAL A 1 352 ? -8.794 2.254 26.277 1.00 92.81 352 VAL A N 1
ATOM 2895 C CA . VAL A 1 352 ? -7.425 2.332 26.809 1.00 92.81 352 VAL A CA 1
ATOM 2896 C C . VAL A 1 352 ? -7.293 3.541 27.760 1.00 92.81 352 VAL A C 1
ATOM 2898 O O . VAL A 1 352 ? -7.260 4.681 27.296 1.00 92.81 352 VAL A O 1
ATOM 2901 N N . PRO A 1 353 ? -7.135 3.332 29.085 1.00 88.94 353 PRO A N 1
ATOM 2902 C CA . PRO A 1 353 ? -7.291 4.392 30.095 1.00 88.94 353 PRO A CA 1
ATOM 2903 C C . PRO A 1 353 ? -6.395 5.638 29.964 1.00 88.94 353 PRO A C 1
ATOM 2905 O O . PRO A 1 353 ? -6.811 6.728 30.333 1.00 88.94 353 PRO A O 1
ATOM 2908 N N . ASN A 1 354 ? -5.165 5.506 29.458 1.00 89.38 354 ASN A N 1
ATOM 2909 C CA . ASN A 1 354 ? -4.212 6.616 29.278 1.00 89.38 354 ASN A CA 1
ATOM 2910 C C . ASN A 1 354 ? -3.955 6.936 27.797 1.00 89.38 354 ASN A C 1
ATOM 2912 O O . ASN A 1 354 ? -2.939 7.538 27.444 1.00 89.38 354 ASN A O 1
ATOM 2916 N N . TYR A 1 355 ? -4.834 6.492 26.895 1.00 86.69 355 TYR A N 1
ATOM 2917 C CA . TYR A 1 355 ? -4.559 6.568 25.464 1.00 86.69 355 TYR A CA 1
ATOM 2918 C C . TYR A 1 355 ? -4.324 8.003 25.005 1.00 86.69 355 TYR A C 1
ATOM 2920 O O . TYR A 1 355 ? -3.349 8.263 24.301 1.00 86.69 355 TYR A O 1
ATOM 2928 N N . ARG A 1 356 ? -5.152 8.948 25.458 1.00 82.81 356 ARG A N 1
ATOM 2929 C CA . ARG A 1 356 ? -5.047 10.368 25.103 1.00 82.81 356 ARG A CA 1
ATOM 2930 C C . ARG A 1 356 ? -3.710 10.988 25.513 1.00 82.81 356 ARG A C 1
ATOM 2932 O O . ARG A 1 356 ? -3.115 11.719 24.732 1.00 82.81 356 ARG A O 1
ATOM 2939 N N . GLU A 1 357 ? -3.200 10.633 26.687 1.00 79.31 357 GLU A N 1
ATOM 2940 C CA . GLU A 1 357 ? -1.950 11.172 27.242 1.00 79.31 357 GLU A CA 1
ATOM 2941 C C . GLU A 1 357 ? -0.708 10.718 26.459 1.00 79.31 357 GLU A C 1
ATOM 2943 O O . GLU A 1 357 ? 0.327 11.379 26.469 1.00 79.31 357 GLU A O 1
ATOM 2948 N N . THR A 1 358 ? -0.801 9.583 25.759 1.00 74.56 358 THR A N 1
ATOM 2949 C CA . THR A 1 358 ? 0.336 8.995 25.030 1.00 74.56 358 THR A CA 1
ATOM 2950 C C . THR A 1 358 ? 0.536 9.538 23.614 1.00 74.56 358 THR A C 1
ATOM 2952 O O . THR A 1 358 ? 1.550 9.218 22.988 1.00 74.56 358 THR A O 1
ATOM 2955 N N . ARG A 1 359 ? -0.392 10.343 23.075 1.00 72.38 359 ARG A N 1
ATOM 2956 C CA . ARG A 1 359 ? -0.257 10.910 21.722 1.00 72.38 359 ARG A CA 1
ATOM 2957 C C . ARG A 1 359 ? 0.292 12.332 21.736 1.00 72.38 359 ARG A C 1
ATOM 2959 O O . ARG A 1 359 ? -0.024 13.136 22.601 1.00 72.38 359 ARG A O 1
ATOM 2966 N N . LYS A 1 360 ? 1.064 12.657 20.698 1.00 64.94 360 LYS A N 1
ATOM 2967 C CA . LYS A 1 360 ? 1.212 14.045 20.245 1.00 64.94 360 LYS A CA 1
ATOM 2968 C C . LYS A 1 360 ? -0.115 14.446 19.586 1.00 64.94 360 LYS A C 1
ATOM 2970 O O . LYS A 1 360 ? -0.772 13.574 19.014 1.00 64.94 360 LYS A O 1
ATOM 2975 N N . GLY A 1 361 ? -0.530 15.706 19.710 1.00 66.50 361 GLY A N 1
ATOM 2976 C CA . GLY A 1 361 ? -1.786 16.200 19.132 1.00 66.50 361 GLY A CA 1
ATOM 2977 C C . GLY A 1 361 ? -1.927 15.923 17.625 1.00 66.50 361 GLY A C 1
ATOM 2978 O O . GLY A 1 361 ? -1.047 15.362 16.968 1.00 66.50 361 GLY A O 1
ATOM 2979 N N . GLU A 1 362 ? -3.054 16.313 17.048 1.00 75.38 362 GLU A N 1
ATOM 2980 C CA . GLU A 1 362 ? -3.280 16.266 15.601 1.00 75.38 362 GLU A CA 1
ATOM 2981 C C . GLU A 1 362 ? -2.911 17.618 14.974 1.00 75.38 362 GLU A C 1
ATOM 2983 O O . GLU A 1 362 ? -3.146 18.642 15.611 1.00 75.38 362 GLU A O 1
ATOM 2988 N N . PRO A 1 363 ? -2.315 17.681 13.770 1.00 73.06 363 PRO A N 1
ATOM 2989 C CA . PRO A 1 363 ? -2.146 18.958 13.080 1.00 73.06 363 PRO A CA 1
ATOM 2990 C C . PRO A 1 363 ? -3.494 19.684 12.932 1.00 73.06 363 PRO A C 1
ATOM 2992 O O . PRO A 1 363 ? -4.475 19.054 12.543 1.00 73.06 363 PRO A O 1
ATOM 2995 N N . GLU A 1 364 ? -3.540 20.992 13.213 1.00 73.31 364 GLU A N 1
ATOM 2996 C CA . GLU A 1 364 ? -4.755 21.824 13.079 1.00 73.31 364 GLU A CA 1
ATOM 2997 C C . GLU A 1 364 ? -5.354 21.728 11.670 1.00 73.31 364 GLU A C 1
ATOM 2999 O O . GLU A 1 364 ? -6.571 21.651 11.519 1.00 73.31 364 GLU A O 1
ATOM 3004 N N . ASP A 1 365 ? -4.493 21.642 10.654 1.00 75.94 365 ASP A N 1
ATOM 3005 C CA . ASP A 1 365 ? -4.880 21.330 9.284 1.00 75.94 365 ASP A CA 1
ATOM 3006 C C . ASP A 1 365 ? -4.032 20.173 8.731 1.00 75.94 365 ASP A C 1
ATOM 3008 O O . ASP A 1 365 ? -2.875 20.335 8.331 1.00 75.94 365 ASP A O 1
ATOM 3012 N N . VAL A 1 366 ? -4.630 18.980 8.705 1.00 76.19 366 VAL A N 1
ATOM 3013 C CA . VAL A 1 366 ? -4.040 17.750 8.150 1.00 76.19 366 VAL A CA 1
ATOM 3014 C C . VAL A 1 366 ? -3.725 17.884 6.654 1.00 76.19 366 VAL A C 1
ATOM 3016 O O . VAL A 1 366 ? -2.752 17.296 6.170 1.00 76.19 366 VAL A O 1
ATOM 3019 N N . ASN A 1 367 ? -4.524 18.662 5.925 1.00 74.12 367 ASN A N 1
ATOM 3020 C CA . ASN A 1 367 ? -4.434 18.809 4.476 1.00 74.12 367 ASN A CA 1
ATOM 3021 C C . ASN A 1 367 ? -3.309 19.785 4.088 1.00 74.12 367 ASN A C 1
ATOM 3023 O O . ASN A 1 367 ? -2.668 19.613 3.045 1.00 74.12 367 ASN A O 1
ATOM 3027 N N . ASP A 1 368 ? -3.012 20.758 4.953 1.00 67.56 368 ASP A N 1
ATOM 3028 C CA . ASP A 1 368 ? -1.904 21.706 4.785 1.00 67.56 368 ASP A CA 1
ATOM 3029 C C . ASP A 1 368 ? -0.569 21.203 5.349 1.00 67.56 368 ASP A C 1
ATOM 3031 O O . ASP A 1 368 ? 0.492 21.509 4.790 1.00 67.56 368 ASP A O 1
ATOM 3035 N N . PHE A 1 369 ? -0.599 20.390 6.411 1.00 61.62 369 PHE A N 1
ATOM 3036 C CA . PHE A 1 369 ? 0.604 19.867 7.068 1.00 61.62 369 PHE A CA 1
ATOM 3037 C C . PHE A 1 369 ? 1.503 19.063 6.105 1.00 61.62 369 PHE A C 1
ATOM 3039 O O . PHE A 1 369 ? 2.728 19.125 6.185 1.00 61.62 369 PHE A O 1
ATOM 3046 N N . GLY A 1 370 ? 0.912 18.388 5.111 1.00 54.16 370 GLY A N 1
A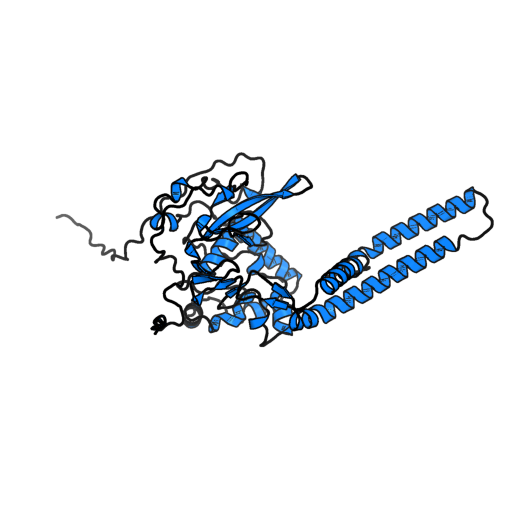TOM 3047 C CA . GLY A 1 370 ? 1.644 17.595 4.116 1.00 54.16 370 GLY A CA 1
ATOM 3048 C C . GLY A 1 370 ? 2.371 18.384 3.020 1.00 54.16 370 GLY A C 1
ATOM 3049 O O . GLY A 1 370 ? 3.133 17.780 2.268 1.00 54.16 370 GLY A O 1
ATOM 3050 N N . ARG A 1 371 ? 2.157 19.704 2.890 1.00 51.88 371 ARG A N 1
ATOM 3051 C CA . ARG A 1 371 ? 2.794 20.519 1.833 1.00 51.88 371 ARG A CA 1
ATOM 3052 C C . ARG A 1 371 ? 4.079 21.225 2.270 1.00 51.88 371 ARG A C 1
ATOM 3054 O O . ARG A 1 371 ? 4.891 21.554 1.409 1.00 51.88 371 ARG A O 1
ATOM 3061 N N . PHE A 1 372 ? 4.277 21.471 3.569 1.00 47.28 372 PHE A N 1
ATOM 3062 C CA . PHE A 1 372 ? 5.366 22.328 4.058 1.00 47.28 372 PHE A CA 1
ATOM 3063 C C . PHE A 1 372 ? 6.033 21.773 5.324 1.00 47.28 372 PHE A C 1
ATOM 3065 O O . PHE A 1 372 ? 5.654 22.155 6.430 1.00 47.28 372 PHE A O 1
ATOM 3072 N N . PRO A 1 373 ? 7.084 20.948 5.187 1.00 46.53 373 PRO A N 1
ATOM 3073 C CA . PRO A 1 373 ? 7.758 20.325 6.329 1.00 46.53 373 PRO A CA 1
ATOM 3074 C C . PRO A 1 373 ? 8.471 21.286 7.301 1.00 46.53 373 PRO A C 1
ATOM 3076 O O . PRO A 1 373 ? 8.933 20.875 8.360 1.00 46.53 373 PRO A O 1
ATOM 3079 N N . TRP A 1 374 ? 8.599 22.564 6.940 1.00 45.91 374 TRP A N 1
ATOM 3080 C CA . TRP A 1 374 ? 9.211 23.621 7.757 1.00 45.91 374 TRP A CA 1
ATOM 3081 C C . TRP A 1 374 ? 8.196 24.543 8.440 1.00 45.91 374 TRP A C 1
ATOM 3083 O O . TRP A 1 374 ? 8.603 25.436 9.181 1.00 45.91 374 TRP A O 1
ATOM 3093 N N . LYS A 1 375 ? 6.887 24.382 8.200 1.00 46.44 375 LYS A N 1
ATOM 3094 C CA . LYS A 1 375 ? 5.887 25.084 9.010 1.00 46.44 375 LYS A CA 1
ATOM 3095 C C . LYS A 1 375 ? 5.770 24.351 10.343 1.00 46.44 375 LYS A C 1
ATOM 3097 O O . LYS A 1 375 ? 5.403 23.180 10.366 1.00 46.44 375 LYS A O 1
ATOM 3102 N N . GLU A 1 376 ? 6.042 25.045 11.447 1.00 52.47 376 GLU A N 1
ATOM 3103 C CA . GLU A 1 376 ? 5.586 24.621 12.772 1.00 52.47 376 GLU A CA 1
ATOM 3104 C C . GLU A 1 376 ? 4.052 24.575 12.739 1.00 52.47 376 GLU A C 1
ATOM 3106 O O . GLU A 1 376 ? 3.372 25.586 12.912 1.00 52.47 376 GLU A O 1
ATOM 3111 N N . GLY A 1 377 ? 3.495 23.414 12.395 1.00 57.81 377 GLY A N 1
ATOM 3112 C CA . GLY A 1 377 ? 2.060 23.192 12.453 1.00 57.81 377 GLY A CA 1
ATOM 3113 C C . GLY A 1 377 ? 1.612 23.311 13.902 1.00 57.81 377 GLY A C 1
ATOM 3114 O O . GLY A 1 377 ? 2.189 22.678 14.787 1.00 57.81 377 GLY A O 1
ATOM 3115 N N . LYS A 1 378 ? 0.589 24.123 14.162 1.00 65.88 378 LYS A N 1
ATOM 3116 C CA . LYS A 1 378 ? -0.081 24.110 15.457 1.00 65.88 378 LYS A CA 1
ATOM 3117 C C . LYS A 1 378 ? -0.766 22.753 15.599 1.00 65.88 378 LYS A C 1
ATOM 3119 O O . LYS A 1 378 ? -1.524 22.348 14.721 1.00 65.88 378 LYS A O 1
ATOM 3124 N N . PHE A 1 379 ? -0.467 22.040 16.675 1.00 73.31 379 PHE A N 1
ATOM 3125 C CA . PHE A 1 379 ? -1.140 20.789 16.999 1.00 73.31 379 PHE A CA 1
ATOM 3126 C C . PHE A 1 379 ? -2.309 21.083 17.937 1.00 73.31 379 PHE A C 1
ATOM 3128 O O . PHE A 1 379 ? -2.176 21.868 18.878 1.00 73.31 379 PHE A O 1
ATOM 3135 N N . VAL A 1 380 ? -3.451 20.467 17.661 1.00 76.31 380 VAL A N 1
ATOM 3136 C CA . VAL A 1 380 ? -4.685 20.565 18.436 1.00 76.31 380 VAL A CA 1
ATOM 3137 C C . VAL A 1 380 ? -5.052 19.198 18.999 1.00 76.31 380 VAL A C 1
ATOM 3139 O O . VAL A 1 380 ? -4.728 18.152 18.429 1.00 76.31 380 VAL A O 1
ATOM 3142 N N . ASP A 1 381 ? -5.734 19.196 20.138 1.00 78.94 381 ASP A N 1
ATOM 3143 C CA . ASP A 1 381 ? -6.312 17.967 20.668 1.00 78.94 381 ASP A CA 1
ATOM 3144 C C . ASP A 1 381 ? -7.550 17.565 19.859 1.00 78.94 381 ASP A C 1
ATOM 3146 O O . ASP A 1 381 ? -8.298 18.414 19.372 1.00 78.94 381 ASP A O 1
ATOM 3150 N N . ARG A 1 382 ? -7.778 16.251 19.729 1.00 80.94 382 ARG A N 1
ATOM 3151 C CA . ARG A 1 382 ? -9.030 15.748 19.128 1.00 80.94 382 ARG A CA 1
ATOM 3152 C C . ARG A 1 382 ? -10.193 15.921 20.104 1.00 80.94 382 ARG A C 1
ATOM 3154 O O . ARG A 1 382 ? -9.943 15.913 21.315 1.00 80.94 382 ARG A O 1
ATOM 3161 N N . PRO A 1 383 ? -11.436 16.017 19.596 1.00 82.62 383 PRO A N 1
ATOM 3162 C CA . PRO A 1 383 ? -12.610 15.927 20.450 1.00 82.62 383 PRO A CA 1
ATOM 3163 C C . PRO A 1 383 ? -12.622 14.602 21.218 1.00 82.62 383 PRO A C 1
ATOM 3165 O O . PRO A 1 383 ? -12.121 13.584 20.736 1.00 82.62 383 PRO A O 1
ATOM 3168 N N . GLU A 1 384 ? -13.203 14.638 22.413 1.00 80.69 384 GLU A N 1
ATOM 3169 C CA . GLU A 1 384 ? -13.330 13.466 23.275 1.00 80.69 384 GLU A CA 1
ATOM 3170 C C . GLU A 1 384 ? -14.241 12.419 22.640 1.00 80.69 384 GLU A C 1
ATOM 3172 O O . GLU A 1 384 ? -15.305 12.736 22.097 1.00 80.69 384 GLU A O 1
ATOM 3177 N N . ALA A 1 385 ? -13.832 11.155 22.726 1.00 80.50 385 ALA A N 1
ATOM 3178 C CA . ALA A 1 385 ? -14.708 10.057 22.3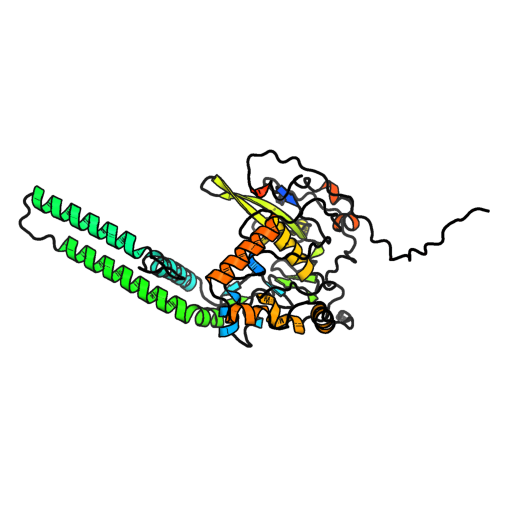62 1.00 80.50 385 ALA A CA 1
ATOM 3179 C C . ALA A 1 385 ? -15.855 9.959 23.373 1.00 80.50 385 ALA A C 1
ATOM 3181 O O . ALA A 1 385 ? -15.640 9.855 24.579 1.00 80.50 385 ALA A O 1
ATOM 3182 N N . THR A 1 386 ? -17.089 9.990 22.878 1.00 76.12 386 THR A N 1
ATOM 3183 C CA . THR A 1 386 ? -18.285 9.774 23.696 1.00 76.12 386 THR A CA 1
ATOM 3184 C C . THR A 1 386 ? -18.763 8.339 23.481 1.00 76.12 386 THR A C 1
ATOM 3186 O O . THR A 1 386 ? -18.793 7.896 22.329 1.00 76.12 386 THR A O 1
ATOM 3189 N N . PRO A 1 387 ? -19.153 7.594 24.532 1.00 69.31 387 PRO A N 1
ATOM 3190 C CA . PRO A 1 387 ? -19.820 6.312 24.350 1.00 69.31 387 PRO A CA 1
ATOM 3191 C C . PRO A 1 387 ? -21.058 6.514 23.476 1.00 69.31 387 PRO A C 1
ATOM 3193 O O . PRO A 1 387 ? -21.810 7.468 23.691 1.00 69.31 387 PRO A O 1
ATOM 3196 N N . SER A 1 388 ? -21.296 5.631 22.505 1.00 56.78 388 SER A N 1
ATOM 3197 C CA . SER A 1 388 ? -22.563 5.627 21.778 1.00 56.78 388 SER A CA 1
ATOM 3198 C C . SER A 1 388 ? -23.677 5.284 22.769 1.00 56.78 388 SER A C 1
ATOM 3200 O O . SER A 1 388 ? -23.905 4.111 23.070 1.00 56.78 388 SER A O 1
ATOM 3202 N N . LEU A 1 389 ? -24.350 6.295 23.327 1.00 42.16 389 LEU A N 1
ATOM 3203 C CA . LEU A 1 389 ? -25.612 6.069 24.020 1.00 42.16 389 LEU A CA 1
ATOM 3204 C C . LEU A 1 389 ? -26.556 5.403 23.019 1.00 42.16 389 LEU A C 1
ATOM 3206 O O . LEU A 1 389 ? -26.729 5.898 21.904 1.00 42.16 389 LEU A O 1
ATOM 3210 N N . GLY A 1 390 ? -27.136 4.269 23.418 1.00 36.62 390 GLY A N 1
ATOM 3211 C CA . GLY A 1 390 ? -28.150 3.580 22.636 1.00 36.62 390 GLY A CA 1
ATOM 3212 C C . GLY A 1 390 ? -29.205 4.568 22.153 1.00 36.62 390 GLY A C 1
ATOM 3213 O O . GLY A 1 390 ? -29.602 5.470 22.893 1.00 36.62 390 GLY A O 1
ATOM 3214 N N . SER A 1 391 ? -29.622 4.393 20.901 1.00 33.97 391 SER A N 1
ATOM 3215 C CA . SER A 1 391 ? -30.777 5.042 20.291 1.00 33.97 391 SER A CA 1
ATOM 3216 C C . SER A 1 391 ? -31.952 5.029 21.270 1.00 33.97 391 SER A C 1
ATOM 3218 O O . SER A 1 391 ? -32.679 4.044 21.372 1.00 33.97 391 SER A O 1
ATOM 3220 N N . THR A 1 392 ? -32.095 6.101 22.039 1.00 31.27 392 THR A N 1
ATOM 3221 C CA . THR A 1 392 ? -33.276 6.341 22.851 1.00 31.27 392 THR A CA 1
ATOM 3222 C C . THR A 1 392 ? -34.085 7.315 22.029 1.00 31.27 392 THR A C 1
ATOM 3224 O O . THR A 1 392 ? -33.628 8.426 21.758 1.00 31.27 392 THR A O 1
ATOM 3227 N N . ASP A 1 393 ? -35.223 6.828 21.549 1.00 32.22 393 ASP A N 1
ATOM 3228 C CA . ASP A 1 393 ? -36.203 7.571 20.779 1.00 32.22 393 ASP A CA 1
ATOM 3229 C C . ASP A 1 393 ? -36.359 8.996 21.318 1.00 32.22 393 ASP A C 1
ATOM 3231 O O . ASP A 1 393 ? -36.760 9.213 22.464 1.00 32.22 393 ASP A O 1
ATOM 3235 N N . GLN A 1 394 ? -36.078 9.982 20.466 1.00 29.92 394 GLN A N 1
ATOM 3236 C CA . GLN A 1 394 ? -36.626 11.322 20.622 1.00 29.92 394 GLN A CA 1
ATOM 3237 C C . GLN A 1 394 ? -38.145 11.224 20.417 1.00 29.92 394 GLN A C 1
ATOM 3239 O O . GLN A 1 394 ? -38.673 11.521 19.347 1.00 29.92 394 GLN A O 1
ATOM 3244 N N . GLN A 1 395 ? -38.871 10.815 21.458 1.00 28.14 395 GLN A N 1
ATOM 3245 C CA . GLN A 1 395 ? -40.241 11.272 21.630 1.00 28.14 395 GLN A CA 1
ATOM 3246 C C . GLN A 1 395 ? -40.178 12.740 22.048 1.00 28.14 395 GLN A C 1
ATOM 3248 O O . GLN A 1 395 ? -40.052 13.083 23.221 1.00 28.14 395 GLN A O 1
ATOM 3253 N N . LEU A 1 396 ? -40.258 13.607 21.038 1.00 34.47 396 LEU A N 1
ATOM 3254 C CA . LEU A 1 396 ? -40.885 14.914 21.168 1.00 34.47 396 LEU A CA 1
ATOM 3255 C C . LEU A 1 396 ? -42.251 14.711 21.830 1.00 34.47 396 LEU A C 1
ATOM 3257 O O . LEU A 1 396 ? -43.154 14.148 21.218 1.00 34.47 396 LEU A O 1
ATOM 3261 N N . ASN A 1 397 ? -42.396 15.169 23.065 1.00 28.69 397 ASN A N 1
ATOM 3262 C CA . ASN A 1 397 ? -43.669 15.678 23.541 1.00 28.69 397 ASN A CA 1
ATOM 3263 C C . ASN A 1 397 ? -43.387 16.989 24.259 1.00 28.69 397 ASN A C 1
ATOM 3265 O O . ASN A 1 397 ? -42.826 17.023 25.353 1.00 28.69 397 ASN A O 1
ATOM 3269 N N . ASP A 1 398 ? -43.743 18.051 23.547 1.00 32.69 398 ASP A N 1
ATOM 3270 C CA . ASP A 1 398 ? -43.732 19.431 23.983 1.00 32.69 398 ASP A CA 1
ATOM 3271 C C . ASP A 1 398 ? -44.495 19.605 25.299 1.00 32.69 398 ASP A C 1
ATOM 3273 O O . ASP A 1 398 ? -45.659 19.219 25.439 1.00 32.69 398 ASP A O 1
ATOM 3277 N N . GLU A 1 399 ? -43.850 20.284 26.244 1.00 31.56 399 GLU A N 1
ATOM 3278 C CA . GLU A 1 399 ? -44.551 21.069 27.245 1.00 31.56 399 GLU A CA 1
ATOM 3279 C C . GLU A 1 399 ? -45.301 22.206 26.535 1.00 31.56 399 GLU A C 1
ATOM 3281 O O . GLU A 1 399 ? -44.707 23.138 25.982 1.00 31.56 399 GLU A O 1
ATOM 3286 N N . HIS A 1 400 ? -46.630 22.178 26.605 1.00 32.09 400 HIS A N 1
ATOM 3287 C CA . HIS A 1 400 ? -47.421 23.397 26.518 1.00 32.09 400 HIS A CA 1
ATOM 3288 C C . HIS A 1 400 ? -48.196 23.621 27.810 1.00 32.09 400 HIS A C 1
ATOM 3290 O O . HIS A 1 400 ? -49.060 22.851 28.218 1.00 32.09 400 HIS A O 1
ATOM 3296 N N . THR A 1 401 ? -47.826 24.724 28.446 1.00 33.00 401 THR A N 1
ATOM 3297 C CA . THR A 1 401 ? -48.449 25.352 29.599 1.00 33.00 401 THR A CA 1
ATOM 3298 C C . THR A 1 401 ? -49.808 25.932 29.203 1.00 33.00 401 THR A C 1
ATOM 3300 O O . THR A 1 401 ? -49.864 26.876 28.414 1.00 33.00 401 THR A O 1
ATOM 3303 N N . ARG A 1 402 ? -50.893 25.421 29.796 1.00 32.44 402 ARG A N 1
ATOM 3304 C CA . ARG A 1 402 ? -51.931 26.195 30.508 1.00 32.44 402 ARG A CA 1
ATOM 3305 C C . ARG A 1 402 ? -52.986 25.295 31.131 1.00 32.44 402 ARG A C 1
ATOM 3307 O O . ARG A 1 402 ? -53.495 24.410 30.415 1.00 32.44 402 ARG A O 1
#

Radius of gyration: 27.3 Å; chains: 1; bounding box: 100×62×72 Å

pLDDT: mean 84.25, std 15.71, range [28.14, 97.69]

Secondary structure (DSSP, 8-state):
----------TTSS-TT---GGGPPP-------GGGTT--EEEEPPSS----PPPHHHHT-SSHHHHHHHHGGGHHHH-SB-SSEEE--EEE-S-HHHHHHHHHHHHHHHHH-SB-TTSSB-THHHHHHHHHHHHHHHHHHHHHTT--S--HHHHHHHHHHHHHHHHHHHHHHHHHHHHHHHHHHHEEE-SSSEEETTTTEEE-TT--EEGGGEEEEEEEEE-TTS-EEEEEEEEES-TTTS--TTT-PPPEEEE---S-HHHHHHHHHHHHHHH-TTSPPP--GGGGGGGGGSHHHHHHHHTTTT-S-TTHHHHHHHH--HHHHHHHHHHHHHHHHHS--SS---THHHHSTTTGGGS--EES-HHHHTT-TTS-PPEEPPPPPPP---------------

Foldseek 3Di:
DDDDPDQDDDPQLFGPLFDALQCDAFDEAQDQPCLCPPFAFPFWAFPSDFPLAAFLCFQLPDCQLVLCVVCPPNLQFQDCDELFWNFQDKFFPDDPVVVVVVVVLCCQLQAQAQFHVVTDGHNVVVQLVVLVVVLVVVQVVCVVVVPPDDPVVSVVSNVVSNVSNVVSPVSNVVCVVCVSVVCVVTIGGDPQQTCTQRHCWGHHPQGIHHVLQWIWTWTWDQDPVRDIDTWIKIFGSDLVSRADPPPRHTDMGTDDHDDFLLSSLNNVSLVSLSRHLCHQHRPGLSHLVRQCVRSNSVVCVVVVNVVDDSCRNNVCVVPDDPVRSVVVSVVSSVVSLPDQSPQDERSCCVNHVCVQVNIDAQFPGRSVCRPDVPDPGDGDHHDYDDNPDPPDDPPDDDDDDD